Protein AF-0000000078898626 (afdb_homodimer)

Foldseek 3Di:
DVVVCVVDVVSVVCVVVVLVVVLVVLLVVVLQVVQVPPPCGNCCLQVVLVVQLVVLCCCQLPVVPPVVVVDDDSLVSLLLSLLLSLLVLLLQLLLQLLQVLQCQCVVVVVVLPVPPDDSLSRSVSSSSNSVSSSVSSLVVSLVSCQVRHPVHRAPLLVCLCLLRVLSSLLSSLSSLQNNLVCLVPVCSNVVSNVVSVVLSVLECSNHQLVPDDPVSSVVNCPDLSHQSSNQNCCCRRVVHHGPPVSSVVSSVVSNVSNVNSVVNNVVSSVCNNVRD/DVVVCVVDVVSVVVVVVVLVVVLVVLLVVVLQVVQVPPPCGNCCLQVVLVVQLVVLCCCQLPVVPPVVVVDDDSLVSLLLSLLLSLLVLLLQLLLQLLQVLQCQCVVVVVVLPVVPDDSLSRSVSSSSNSVSSSVSSLVVSLVSCQVSHPVHRAPLLVCLCLLRVLSSLLSSLSSLQNNLVCLVPVCSNVVSNVVSVVLSVLECSNHQLVPDDPVSSVVNCPDLRHQSSNQNCCSRRVVHHGPPVSSVVSSVVSNVSNVVSNVNNVVSSVCNNVRD

Organism: Rhodospirillum centenum (strain ATCC 51521 / SW) (NCBI:txid414684)

Solvent-accessible surface area (backbone atoms only — not comparable to full-atom values): 27622 Å² total; per-residue (Å²): 113,67,65,61,48,64,67,38,60,66,56,40,48,46,50,50,47,53,50,47,53,50,46,52,52,51,28,53,48,52,55,48,60,74,25,60,75,28,80,66,28,74,54,45,67,55,47,50,46,49,50,52,46,48,42,35,36,44,42,38,33,64,38,48,34,36,72,72,57,77,81,62,55,74,57,53,24,44,41,46,22,51,48,36,44,52,21,51,47,57,47,44,43,49,32,49,28,42,52,47,16,26,46,49,47,63,78,40,45,74,48,63,73,35,86,81,52,68,69,78,48,49,37,46,31,53,42,48,44,40,46,51,52,41,50,48,40,46,53,51,46,52,52,44,29,33,70,59,26,80,67,28,78,47,80,35,44,73,49,44,64,68,38,46,47,38,54,54,39,30,37,47,6,52,11,27,34,39,21,44,48,18,64,80,38,43,47,46,42,61,50,25,47,49,50,38,55,44,49,54,67,50,25,54,29,88,42,59,63,86,76,41,42,76,90,27,32,60,60,29,55,66,36,91,50,25,59,40,42,53,27,41,45,26,14,51,64,66,53,32,79,52,60,63,67,61,51,48,54,49,34,52,50,16,49,51,42,23,51,49,11,46,51,48,26,64,66,48,55,76,52,45,60,80,71,92,113,69,64,63,45,65,70,37,62,66,55,40,49,46,52,50,47,52,49,45,54,50,46,52,52,51,28,54,49,52,56,47,60,74,26,61,76,28,81,66,29,74,53,45,66,56,47,51,46,49,49,51,46,48,42,35,38,44,41,38,32,62,39,46,33,44,65,72,53,75,78,59,55,73,57,51,24,45,42,45,20,51,46,36,44,52,21,49,46,56,48,44,41,50,33,49,29,41,51,48,16,25,46,48,46,64,77,40,45,74,49,63,72,35,87,80,54,68,68,76,48,49,37,46,31,53,45,49,44,40,46,51,55,41,50,49,41,46,52,51,47,52,51,45,28,31,71,58,26,81,68,29,78,46,78,34,43,74,50,45,63,69,36,47,47,38,55,54,41,28,37,46,6,52,12,28,36,38,21,43,48,19,65,77,38,43,47,47,42,61,50,24,47,50,49,37,56,44,49,53,68,50,26,52,28,88,42,59,64,86,76,41,42,76,91,26,32,61,61,28,54,67,36,90,52,26,59,40,42,53,26,39,45,26,14,51,64,65,52,30,79,51,60,63,66,62,50,50,54,48,35,51,52,16,50,50,40,22,50,49,11,47,51,49,25,63,66,47,54,77,52,44,57,80,72,93

Sequence (552 aa):
MVIALLRNPQTLSRLLSSHSSLFLSLLRRRIAERYRETWLGLAWAWIAPLLLLGAYVLVFGVLFSPRIASGAHPDRLADFALMLYAGVLLHGLLADSLTQAPACIVSNSNFVKKVVFPLGLLPLVQVGSATVHLALGLIILVLAAGLLGTGGFQMAMLLLPLTVAPLVLLCCGVSWALAALAVYIRDIGQLSSFLSTLLMFLSPVFFPLAAAPEGMRSVVALGPLAVPIEATRAVLLQGQAPDWGGLAIYSVAALLIALGGLTLFQRSRRGFADVLMVIALLRNPQTLSRLLSSHSSLFLSLLRRRIAERYRETWLGLAWAWIAPLLLLGAYVLVFGVLFSPRIASGAHPDRLADFALMLYAGVLLHGLLADSLTQAPACIVSNSNFVKKVVFPLGLLPLVQVGSATVHLALGLIILVLAAGLLGTGGFQMAMLLLPLTVAPLVLLCCGVSWALAALAVYIRDIGQLSSFLSTLLMFLSPVFFPLAAAPEGMRSVVALGPLAVPIEATRAVLLQGQAPDWGGLAIYSVAALLIALGGLTLFQRSRRGFADVL

Radius of gyration: 25.21 Å; Cα contacts (8 Å, |Δi|>4): 763; chains: 2; bounding box: 78×71×51 Å

pLDDT: mean 87.42, std 15.24, range [33.06, 98.81]

InterPro domains:
  IPR000412 ABC-2 transporter [PIRSF006648] (20-267)
  IPR000412 ABC-2 transporter [PR00164] (42-63)
  IPR000412 ABC-2 transporter [PR00164] (157-181)
  IPR000412 ABC-2 transporter [PR00164] (194-213)
  IPR000412 ABC-2 transporter [PR00164] (214-233)
  IPR013525 ABC-2 type transporter, transmembrane domain [PF01061] (22-236)
  IPR047817 ABC-2 type transporter, transmembrane domain, bacterial-type [PS51012] (40-268)

Structure (mmCIF, N/CA/C/O backbone):
data_AF-0000000078898626-model_v1
#
loop_
_entity.id
_entity.type
_entity.pdbx_description
1 polymer 'Transport permease protein'
#
loop_
_atom_site.group_PDB
_atom_site.id
_atom_site.type_symbol
_atom_site.label_atom_id
_atom_site.label_alt_id
_atom_site.label_comp_id
_atom_site.label_asym_id
_atom_site.label_entity_id
_atom_site.label_seq_id
_atom_site.pdbx_PDB_ins_code
_atom_site.Cartn_x
_atom_site.Cartn_y
_atom_site.Cartn_z
_atom_site.occupancy
_atom_site.B_iso_or_equiv
_atom_site.auth_seq_id
_atom_site.auth_comp_id
_atom_site.auth_asym_id
_atom_site.auth_atom_id
_atom_site.pdbx_PDB_model_num
ATOM 1 N N . MET A 1 1 ? -40.844 4.941 -19.469 1 33.06 1 MET A N 1
ATOM 2 C CA . MET A 1 1 ? -40.719 3.971 -18.391 1 33.06 1 MET A CA 1
ATOM 3 C C . MET A 1 1 ? -40.219 4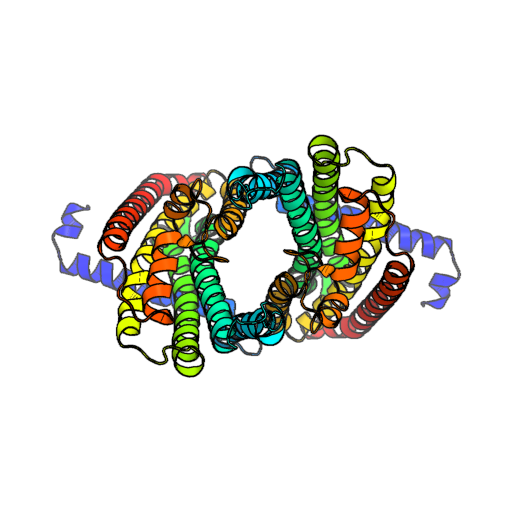.648 -17.109 1 33.06 1 MET A C 1
ATOM 5 O O . MET A 1 1 ? -40.5 4.172 -16 1 33.06 1 MET A O 1
ATOM 9 N N . VAL A 1 2 ? -39.438 5.68 -17.281 1 34.75 2 VAL A N 1
ATOM 10 C CA . VAL A 1 2 ? -38.938 6.539 -16.203 1 34.75 2 VAL A CA 1
ATOM 11 C C . VAL A 1 2 ? -40.094 7.32 -15.586 1 34.75 2 VAL A C 1
ATOM 13 O O . VAL A 1 2 ? -40.156 7.492 -14.367 1 34.75 2 VAL A O 1
ATOM 16 N N . ILE A 1 3 ? -40.812 7.801 -16.406 1 35.31 3 ILE A N 1
ATOM 17 C CA . ILE A 1 3 ? -41.938 8.648 -15.969 1 35.31 3 ILE A CA 1
ATOM 18 C C . ILE A 1 3 ? -42.906 7.82 -15.141 1 35.31 3 ILE A C 1
ATOM 20 O O . ILE A 1 3 ? -43.531 8.336 -14.219 1 35.31 3 ILE A O 1
ATOM 24 N N . ALA A 1 4 ? -43.188 6.66 -15.625 1 40.81 4 ALA A N 1
ATOM 25 C CA . ALA A 1 4 ? -44.156 5.836 -14.891 1 40.81 4 ALA A CA 1
ATOM 26 C C . ALA A 1 4 ? -43.594 5.445 -13.523 1 40.81 4 ALA A C 1
ATOM 28 O O . ALA A 1 4 ? -44.344 5.297 -12.562 1 40.81 4 ALA A O 1
ATOM 29 N N . LEU A 1 5 ? -42.219 5.188 -13.391 1 44.75 5 LEU A N 1
ATOM 30 C CA . LEU A 1 5 ? -41.531 4.957 -12.117 1 44.75 5 LEU A CA 1
ATOM 31 C C . LEU A 1 5 ? -41.688 6.164 -11.195 1 44.75 5 LEU A C 1
ATOM 33 O O . LEU A 1 5 ? -41.75 6.012 -9.977 1 44.75 5 LEU A O 1
ATOM 37 N N . LEU A 1 6 ? -41.75 7.293 -11.789 1 42.72 6 LEU A N 1
ATOM 38 C CA . LEU A 1 6 ? -42 8.461 -10.953 1 42.72 6 LEU A CA 1
ATOM 39 C C . LEU A 1 6 ? -43.469 8.531 -10.539 1 42.72 6 LEU A C 1
ATOM 41 O O . LEU A 1 6 ? -43.844 9.383 -9.734 1 42.72 6 LEU A O 1
ATOM 45 N N . ARG A 1 7 ? -44.312 7.965 -11.266 1 47.28 7 ARG A N 1
ATOM 46 C CA . ARG A 1 7 ? -45.719 8.258 -11.039 1 47.28 7 ARG A CA 1
ATOM 47 C C . ARG A 1 7 ? -46.25 7.504 -9.82 1 47.28 7 ARG A C 1
ATOM 49 O O . ARG A 1 7 ? -47.281 7.871 -9.258 1 47.28 7 ARG A O 1
ATOM 56 N N . ASN A 1 8 ? -45.719 6.324 -9.539 1 49.03 8 ASN A N 1
ATOM 57 C CA . ASN A 1 8 ? -46.219 5.684 -8.32 1 49.03 8 ASN A CA 1
ATOM 58 C C . ASN A 1 8 ? -45.188 5.695 -7.215 1 49.03 8 ASN A C 1
ATOM 60 O O . ASN A 1 8 ? -44.188 4.973 -7.289 1 49.03 8 ASN A O 1
ATOM 64 N N . PRO A 1 9 ? -45.219 6.68 -6.352 1 56 9 PRO A N 1
ATOM 65 C CA . PRO A 1 9 ? -44.281 6.832 -5.223 1 56 9 PRO A CA 1
ATOM 66 C C . PRO A 1 9 ? -44.031 5.516 -4.496 1 56 9 PRO A C 1
ATOM 68 O O . PRO A 1 9 ? -42.938 5.309 -3.967 1 56 9 PRO A O 1
ATOM 71 N N . GLN A 1 10 ? -45.062 4.707 -4.438 1 58.12 10 GLN A N 1
ATOM 72 C CA . GLN A 1 10 ? -44.875 3.43 -3.758 1 58.12 10 GLN A CA 1
ATOM 73 C C . GLN A 1 10 ? -43.875 2.549 -4.5 1 58.12 10 GLN A C 1
ATOM 75 O O . GLN A 1 10 ? -43.062 1.844 -3.877 1 58.12 10 GLN A O 1
ATOM 80 N N . THR A 1 11 ? -44 2.662 -5.793 1 55.19 11 THR A N 1
ATOM 81 C CA . THR A 1 11 ? -43.062 1.897 -6.609 1 55.19 11 THR A CA 1
ATOM 82 C C . THR A 1 11 ? -41.656 2.441 -6.465 1 55.19 11 THR A C 1
ATOM 84 O O . THR A 1 11 ? -40.688 1.674 -6.395 1 55.19 11 THR A O 1
ATOM 87 N N . LEU A 1 12 ? -41.594 3.762 -6.398 1 55.38 12 LEU A N 1
ATOM 88 C CA . LEU A 1 12 ? -40.281 4.387 -6.207 1 55.38 12 LEU A CA 1
ATOM 89 C C . LEU A 1 12 ? -39.688 4.016 -4.852 1 55.38 12 LEU A C 1
ATOM 91 O O . LEU A 1 12 ? -38.5 3.736 -4.742 1 55.38 12 LEU A O 1
ATOM 95 N N . SER A 1 13 ? -40.562 4.082 -3.873 1 59.41 13 SER A N 1
ATOM 96 C CA . SER A 1 13 ? -40.125 3.738 -2.531 1 59.41 13 SER A CA 1
ATOM 97 C C . SER A 1 13 ? -39.719 2.273 -2.449 1 59.41 13 SER A C 1
ATOM 99 O O . SER A 1 13 ? -38.719 1.94 -1.802 1 59.41 13 SER A O 1
ATOM 101 N N . ARG A 1 14 ? -40.469 1.406 -3.076 1 58.31 14 ARG A N 1
ATOM 102 C CA . ARG A 1 14 ? -40.125 -0.016 -3.086 1 58.31 14 ARG A CA 1
ATOM 103 C C . ARG A 1 14 ? -38.844 -0.273 -3.84 1 58.31 14 ARG A C 1
ATOM 105 O O . ARG A 1 14 ? -38.031 -1.101 -3.422 1 58.31 14 ARG A O 1
ATOM 112 N N . LEU A 1 15 ? -38.75 0.485 -4.887 1 56.88 15 LEU A N 1
ATOM 113 C CA . LEU A 1 15 ? -37.531 0.363 -5.676 1 56.88 15 LEU A CA 1
ATOM 114 C C . LEU A 1 15 ? -36.312 0.845 -4.883 1 56.88 15 LEU A C 1
ATOM 116 O O . LEU A 1 15 ? -35.281 0.204 -4.898 1 56.88 15 LEU A O 1
ATOM 120 N N . LEU A 1 16 ? -36.594 1.845 -4.145 1 63.28 16 LEU A N 1
ATOM 121 C CA . LEU A 1 16 ? -35.5 2.383 -3.326 1 63.28 16 LEU A CA 1
ATOM 122 C C . LEU A 1 16 ? -35.188 1.452 -2.16 1 63.28 16 LEU A C 1
ATOM 124 O O . LEU A 1 16 ? -34.031 1.253 -1.818 1 63.28 16 LEU A O 1
ATOM 128 N N . SER A 1 17 ? -36.375 0.917 -1.589 1 69.94 17 SER A N 1
ATOM 129 C CA . SER A 1 17 ? -36.188 0.011 -0.457 1 69.94 17 SER A CA 1
ATOM 130 C C . SER A 1 17 ? -35.562 -1.306 -0.892 1 69.94 17 SER A C 1
ATOM 132 O O . SER A 1 17 ? -34.719 -1.858 -0.184 1 69.94 17 SER A O 1
ATOM 134 N N . SER A 1 18 ? -36.031 -1.793 -2.027 1 75.12 18 SER A N 1
ATOM 135 C CA . SER A 1 18 ? -35.469 -3.037 -2.533 1 75.12 18 SER A CA 1
ATOM 136 C C . SER A 1 18 ? -33.969 -2.875 -2.854 1 75.12 18 SER A C 1
ATOM 138 O O . SER A 1 18 ? -33.156 -3.742 -2.523 1 75.12 18 SER A O 1
ATOM 140 N N . HIS A 1 19 ? -33.656 -1.721 -3.34 1 82.5 19 HIS A N 1
ATOM 141 C CA . HIS A 1 19 ? -32.25 -1.46 -3.658 1 82.5 19 HIS A CA 1
ATOM 142 C C . HIS A 1 19 ? -31.438 -1.271 -2.393 1 82.5 19 HIS A C 1
ATOM 144 O O . HIS A 1 19 ? -30.297 -1.723 -2.32 1 82.5 19 HIS A O 1
ATOM 150 N N . SER A 1 20 ? -32.125 -0.797 -1.364 1 88.56 20 SER A N 1
ATOM 151 C CA . SER A 1 20 ? -31.406 -0.59 -0.104 1 88.56 20 SER A CA 1
ATOM 152 C C . SER A 1 20 ? -31.156 -1.912 0.615 1 88.56 20 SER A C 1
ATOM 154 O O . SER A 1 20 ? -30.094 -2.115 1.202 1 88.56 20 SER A O 1
ATOM 156 N N . SER A 1 21 ? -32.156 -2.781 0.572 1 90.94 21 SER A N 1
ATOM 157 C CA . SER A 1 21 ? -31.984 -4.094 1.184 1 90.94 21 SER A CA 1
ATOM 158 C C . SER A 1 21 ? -30.906 -4.902 0.47 1 90.94 21 SER A C 1
ATOM 160 O O . SER A 1 21 ? -30.109 -5.578 1.114 1 90.94 21 SER A O 1
ATOM 162 N N . LEU A 1 22 ? -30.906 -4.781 -0.817 1 91.94 22 LEU A N 1
ATOM 163 C CA . LEU A 1 22 ? -29.891 -5.477 -1.597 1 91.94 22 LEU A CA 1
ATOM 164 C C . LEU A 1 22 ? -28.5 -4.91 -1.306 1 91.94 22 LEU A C 1
ATOM 166 O O . LEU A 1 22 ? -27.547 -5.664 -1.135 1 91.94 22 LEU A O 1
ATOM 170 N N . PHE A 1 23 ? -28.406 -3.588 -1.24 1 94.94 23 PHE A N 1
ATOM 171 C CA . PHE A 1 23 ? -27.156 -2.93 -0.907 1 94.94 23 PHE A CA 1
ATOM 172 C C . PHE A 1 23 ? -26.625 -3.424 0.433 1 94.94 23 PHE A C 1
ATOM 174 O O . PHE A 1 23 ? -25.469 -3.822 0.536 1 94.94 23 PHE A O 1
ATOM 181 N N . LEU A 1 24 ? -27.438 -3.439 1.445 1 95.44 24 LEU A N 1
ATOM 182 C CA . LEU A 1 24 ? -27.016 -3.82 2.789 1 95.44 24 LEU A CA 1
ATOM 183 C C . LEU A 1 24 ? -26.609 -5.289 2.834 1 95.44 24 LEU A C 1
ATOM 185 O O . LEU A 1 24 ? -25.641 -5.648 3.508 1 95.44 24 LEU A O 1
ATOM 189 N N . SER A 1 25 ? -27.312 -6.098 2.086 1 95.31 25 SER A N 1
ATOM 190 C CA . SER A 1 25 ? -26.984 -7.516 2.023 1 95.31 25 SER A CA 1
ATOM 191 C C . SER A 1 25 ? -25.625 -7.738 1.359 1 95.31 25 SER A C 1
ATOM 193 O O . SER A 1 25 ? -24.797 -8.492 1.864 1 95.31 25 SER A O 1
ATOM 195 N N . LEU A 1 26 ? -25.422 -7.012 0.281 1 94.94 26 LEU A N 1
ATOM 196 C CA . LEU A 1 26 ? -24.156 -7.133 -0.434 1 94.94 26 LEU A CA 1
ATOM 197 C C . LEU A 1 26 ? -23.016 -6.562 0.392 1 94.94 26 LEU A C 1
ATOM 199 O O . LEU A 1 26 ? -21.906 -7.098 0.375 1 94.94 26 LEU A O 1
ATOM 203 N N . LEU A 1 27 ? -23.297 -5.496 1.067 1 96.25 27 LEU A N 1
ATOM 204 C CA . LEU A 1 27 ? -22.281 -4.867 1.92 1 96.25 27 LEU A CA 1
ATOM 205 C C . LEU A 1 27 ? -21.875 -5.809 3.047 1 96.25 27 LEU A C 1
ATOM 207 O O . LEU A 1 27 ? -20.672 -6 3.289 1 96.25 27 LEU A O 1
ATOM 211 N N . ARG A 1 28 ? -22.812 -6.41 3.711 1 95.44 28 ARG A N 1
ATOM 212 C CA . ARG A 1 28 ? -22.531 -7.352 4.789 1 95.44 28 ARG A CA 1
ATOM 213 C C . ARG A 1 28 ? -21.719 -8.547 4.281 1 95.44 28 ARG A C 1
ATOM 215 O O . ARG A 1 28 ? -20.781 -8.992 4.945 1 95.44 28 ARG A O 1
ATOM 222 N N . ARG A 1 29 ? -22.078 -8.969 3.139 1 94.12 29 ARG A N 1
ATOM 223 C CA . ARG A 1 29 ? -21.375 -10.094 2.533 1 94.12 29 ARG A CA 1
ATOM 224 C C . ARG A 1 29 ? -19.938 -9.727 2.207 1 94.12 29 ARG A C 1
ATOM 226 O O . ARG A 1 29 ? -19.016 -10.516 2.447 1 94.12 29 ARG A O 1
ATOM 233 N N . ARG A 1 30 ? -19.75 -8.57 1.678 1 94.12 30 ARG A N 1
ATOM 234 C CA . ARG A 1 30 ? -18.406 -8.133 1.311 1 94.12 30 ARG A CA 1
ATOM 235 C C . ARG A 1 30 ? -17.516 -8.016 2.541 1 94.12 30 ARG A C 1
ATOM 237 O O . ARG A 1 30 ? -16.375 -8.453 2.525 1 94.12 30 ARG A O 1
ATOM 244 N N . ILE A 1 31 ? -18.047 -7.473 3.578 1 93.88 31 ILE A N 1
ATOM 245 C CA . ILE A 1 31 ? -17.297 -7.305 4.816 1 93.88 31 ILE A CA 1
ATOM 246 C C . ILE A 1 31 ? -16.953 -8.672 5.406 1 93.88 31 ILE A C 1
ATOM 248 O O . ILE A 1 31 ? -15.836 -8.906 5.844 1 93.88 31 ILE A O 1
ATOM 252 N N . ALA A 1 32 ? -17.891 -9.57 5.344 1 92.56 32 ALA A N 1
ATOM 253 C CA . ALA A 1 32 ? -17.688 -10.922 5.871 1 92.56 32 ALA A CA 1
ATOM 254 C C . ALA A 1 32 ? -16.656 -11.688 5.047 1 92.56 32 ALA A C 1
ATOM 256 O O . ALA A 1 32 ? -15.852 -12.43 5.594 1 92.56 32 ALA A O 1
ATOM 257 N N . GLU A 1 33 ? -16.656 -11.484 3.805 1 90.94 33 GLU A N 1
ATOM 258 C CA . GLU A 1 33 ? -15.773 -12.195 2.891 1 90.94 33 GLU A CA 1
ATOM 259 C C . GLU A 1 33 ? -14.32 -11.773 3.09 1 90.94 33 GLU A C 1
ATOM 261 O O . GLU A 1 33 ? -13.406 -12.578 2.918 1 90.94 33 GLU A O 1
ATOM 266 N N . ARG A 1 34 ? -14.133 -10.602 3.523 1 86.69 34 ARG A N 1
ATOM 267 C CA . ARG A 1 34 ? -12.797 -10.055 3.701 1 86.69 34 ARG A CA 1
ATOM 268 C C . ARG A 1 34 ? -12.031 -10.82 4.777 1 86.69 34 ARG A C 1
ATOM 270 O O . ARG A 1 34 ? -10.82 -11.023 4.664 1 86.69 34 ARG A O 1
ATOM 277 N N . TYR A 1 35 ? -12.75 -11.336 5.805 1 88.06 35 TYR A N 1
ATOM 278 C CA . TYR A 1 35 ? -12.07 -11.969 6.934 1 88.06 35 TYR A CA 1
ATOM 279 C C . TYR A 1 35 ? -12.539 -13.406 7.109 1 88.06 35 TYR A C 1
ATOM 281 O O . TYR A 1 35 ? -12.32 -14.008 8.164 1 88.06 35 TYR A O 1
ATOM 289 N N . ARG A 1 36 ? -13.172 -13.914 6.129 1 87.81 36 ARG A N 1
ATOM 290 C CA . ARG A 1 36 ? -13.828 -15.211 6.215 1 87.81 36 ARG A CA 1
ATOM 291 C C . ARG A 1 36 ? -12.82 -16.312 6.527 1 87.81 36 ARG A C 1
ATOM 293 O O . ARG A 1 36 ? -13.109 -17.219 7.305 1 87.81 36 ARG A O 1
ATOM 300 N N . GLU A 1 37 ? -11.641 -16.219 6.047 1 87.25 37 GLU A N 1
ATOM 301 C CA . GLU A 1 37 ? -10.703 -17.328 6.184 1 87.25 37 GLU A CA 1
ATOM 302 C C . GLU A 1 37 ? -9.742 -17.109 7.34 1 87.25 37 GLU A C 1
ATOM 304 O O . GLU A 1 37 ? -8.891 -17.953 7.621 1 87.25 37 GLU A O 1
ATOM 309 N N . THR A 1 38 ? -9.891 -16.031 8.07 1 89.88 38 THR A N 1
ATOM 310 C CA . THR A 1 38 ? -8.977 -15.727 9.164 1 89.88 38 THR A CA 1
ATOM 311 C C . THR A 1 38 ? -9.508 -16.297 10.484 1 89.88 38 THR A C 1
ATOM 313 O O . THR A 1 38 ? -10.711 -16.484 10.641 1 89.88 38 THR A O 1
ATOM 316 N N . TRP A 1 39 ? -8.625 -16.625 11.344 1 91 39 TRP A N 1
ATOM 317 C CA . TRP A 1 39 ? -9.008 -17.188 12.633 1 91 39 TRP A CA 1
ATOM 318 C C . TRP A 1 39 ? -9.75 -16.172 13.484 1 91 39 TRP A C 1
ATOM 320 O O . TRP A 1 39 ? -10.766 -16.484 14.094 1 91 39 TRP A O 1
ATOM 330 N N . LEU A 1 40 ? -9.328 -14.961 13.453 1 91.94 40 LEU A N 1
ATOM 331 C CA . LEU A 1 40 ? -9.914 -13.922 14.289 1 91.94 40 LEU A CA 1
ATOM 332 C C . LEU A 1 40 ? -11.141 -13.305 13.609 1 91.94 40 LEU A C 1
ATOM 334 O O . LEU A 1 40 ? -11.867 -12.523 14.219 1 91.94 40 LEU A O 1
ATOM 338 N N . GLY A 1 41 ? -11.375 -13.617 12.375 1 91.75 41 GLY A N 1
ATOM 339 C CA . GLY A 1 41 ? -12.562 -13.211 11.648 1 91.75 41 GLY A CA 1
ATOM 340 C C . GLY A 1 41 ? -12.789 -11.711 11.656 1 91.75 41 GLY A C 1
ATOM 341 O O . GLY A 1 41 ? -11.875 -10.945 11.344 1 91.75 41 GLY A O 1
ATOM 342 N N . LEU A 1 42 ? -13.93 -11.289 12.07 1 91.06 42 LEU A N 1
ATOM 343 C CA . LEU A 1 42 ? -14.367 -9.898 12.016 1 91.06 42 LEU A CA 1
ATOM 344 C C . LEU A 1 42 ? -13.602 -9.047 13.031 1 91.06 42 LEU A C 1
ATOM 346 O O . LEU A 1 42 ? -13.594 -7.82 12.938 1 91.06 42 LEU A O 1
ATOM 350 N N . ALA A 1 43 ? -12.922 -9.656 13.953 1 93.81 43 ALA A N 1
ATOM 351 C CA . ALA A 1 43 ? -12.141 -8.93 14.945 1 93.81 43 ALA A CA 1
ATOM 352 C C . ALA A 1 43 ? -11.008 -8.148 14.281 1 93.81 43 ALA A C 1
ATOM 354 O O . ALA A 1 43 ? -10.547 -7.129 14.812 1 93.81 43 ALA A O 1
ATOM 355 N N . TRP A 1 44 ? -10.648 -8.641 13.141 1 92.38 44 TRP A N 1
ATOM 356 C CA . TRP A 1 44 ? -9.562 -7.973 12.422 1 92.38 44 TRP A CA 1
ATOM 357 C C . TRP A 1 44 ? -9.977 -6.57 11.992 1 92.38 44 TRP A C 1
ATOM 359 O O . TRP A 1 44 ? -9.133 -5.688 11.844 1 92.38 44 TRP A O 1
ATOM 369 N N . ALA A 1 45 ? -11.258 -6.348 11.82 1 92.44 45 ALA A N 1
ATOM 370 C CA . ALA A 1 45 ? -11.75 -5.027 11.438 1 92.44 45 ALA A CA 1
ATOM 371 C C . ALA A 1 45 ? -11.375 -3.979 12.484 1 92.44 45 ALA A C 1
ATOM 373 O O . ALA A 1 45 ? -11.164 -2.809 12.156 1 92.44 45 ALA A O 1
ATOM 374 N N . TRP A 1 46 ? -11.25 -4.469 13.672 1 94.25 46 TRP A N 1
ATOM 375 C CA . TRP A 1 46 ? -10.859 -3.592 14.766 1 94.25 46 TRP A CA 1
ATOM 376 C C . TRP A 1 46 ? -9.352 -3.648 15 1 94.25 46 TRP A C 1
ATOM 378 O O . TRP A 1 46 ? -8.719 -2.619 15.242 1 94.25 46 TRP A O 1
ATOM 388 N N . ILE A 1 47 ? -8.828 -4.754 14.867 1 94.69 47 ILE A N 1
ATOM 389 C CA . ILE A 1 47 ? -7.426 -4.984 15.211 1 94.69 47 ILE A CA 1
ATOM 390 C C . ILE A 1 47 ? -6.527 -4.258 14.211 1 94.69 47 ILE A C 1
ATOM 392 O O . ILE A 1 47 ? -5.527 -3.646 14.602 1 94.69 47 ILE A O 1
ATOM 396 N N . ALA A 1 48 ? -6.891 -4.254 12.961 1 92.69 48 ALA A N 1
ATOM 397 C CA . ALA A 1 48 ? -6.043 -3.689 11.914 1 92.69 48 ALA A CA 1
ATOM 398 C C . ALA A 1 48 ? -5.828 -2.195 12.133 1 92.69 48 ALA A C 1
ATOM 400 O O . ALA A 1 48 ? -4.688 -1.729 12.211 1 92.69 48 ALA A O 1
ATOM 401 N N . PRO A 1 49 ? -6.871 -1.433 12.273 1 93.31 49 PRO A N 1
ATOM 402 C CA . PRO A 1 49 ? -6.645 -0.008 12.531 1 93.31 49 PRO A CA 1
ATOM 403 C C . PRO A 1 49 ? -5.957 0.25 13.867 1 93.31 49 PRO A C 1
ATOM 405 O O . PRO A 1 49 ? -5.203 1.218 14.008 1 93.31 49 PRO A O 1
ATOM 408 N N . LEU A 1 50 ? -6.18 -0.591 14.844 1 94.31 50 LEU A N 1
ATOM 409 C CA . LEU A 1 50 ? -5.488 -0.455 16.125 1 94.31 50 LEU A CA 1
ATOM 410 C C . LEU A 1 50 ? -3.992 -0.691 15.953 1 94.31 50 LEU A C 1
ATOM 412 O O . LEU A 1 50 ? -3.178 0.027 16.547 1 94.31 50 LEU A O 1
ATOM 416 N N . LEU A 1 51 ? -3.695 -1.687 15.156 1 92.81 51 LEU A N 1
ATOM 417 C CA . LEU A 1 51 ? -2.291 -1.973 14.883 1 92.81 51 LEU A CA 1
ATOM 418 C C . LEU A 1 51 ? -1.634 -0.817 14.141 1 92.81 51 LEU A C 1
ATOM 420 O O . LEU A 1 51 ? -0.492 -0.454 14.43 1 92.81 51 LEU A O 1
ATOM 424 N N . LEU A 1 52 ? -2.352 -0.306 13.203 1 91 52 LEU A N 1
ATOM 425 C CA . LEU A 1 52 ? -1.824 0.823 12.438 1 91 52 LEU A CA 1
ATOM 426 C C . LEU A 1 52 ? -1.578 2.021 13.352 1 91 52 LEU A C 1
ATOM 428 O O . LEU A 1 52 ? -0.503 2.627 13.312 1 91 52 LEU A O 1
ATOM 432 N N . LEU A 1 53 ? -2.578 2.361 14.125 1 91.69 53 LEU A N 1
ATOM 433 C CA . LEU A 1 53 ? -2.402 3.453 15.078 1 91.69 53 LEU A CA 1
ATOM 434 C C . LEU A 1 53 ? -1.241 3.168 16.031 1 91.69 53 LEU A C 1
ATOM 436 O O . LEU A 1 53 ? -0.417 4.047 16.281 1 91.69 53 LEU A O 1
ATOM 440 N N . GLY A 1 54 ? -1.203 1.932 16.547 1 89.12 54 GLY A N 1
ATOM 441 C CA . GLY A 1 54 ? -0.105 1.535 17.406 1 89.12 54 GLY A CA 1
ATOM 442 C C . GLY A 1 54 ? 1.256 1.686 16.766 1 89.12 54 GLY A C 1
ATOM 443 O O . GLY A 1 54 ? 2.213 2.125 17.406 1 89.12 54 GLY A O 1
ATOM 444 N N . ALA A 1 55 ? 1.319 1.34 15.531 1 87.06 55 ALA A N 1
ATOM 445 C CA . ALA A 1 55 ? 2.564 1.486 14.781 1 87.06 55 ALA A CA 1
ATOM 446 C C . ALA A 1 55 ? 2.998 2.947 14.719 1 87.06 55 ALA A C 1
ATOM 448 O O . ALA A 1 55 ? 4.18 3.26 14.898 1 87.06 55 ALA A O 1
ATOM 449 N N . TYR A 1 56 ? 2.082 3.82 14.477 1 85.12 56 TYR A N 1
ATOM 450 C CA . TYR A 1 56 ? 2.406 5.238 14.359 1 85.12 56 TYR A CA 1
ATOM 451 C C . TYR A 1 56 ? 2.787 5.82 15.719 1 85.12 56 TYR A C 1
ATOM 453 O O . TYR A 1 56 ? 3.727 6.613 15.82 1 85.12 56 TYR A O 1
ATOM 461 N N . VAL A 1 57 ? 2.041 5.434 16.703 1 81.75 57 VAL A N 1
ATOM 462 C CA . VAL A 1 57 ? 2.377 5.879 18.047 1 81.75 57 VAL A CA 1
ATOM 463 C C . VAL A 1 57 ? 3.77 5.375 18.422 1 81.75 57 VAL A C 1
ATOM 465 O O . VAL A 1 57 ? 4.562 6.113 19.016 1 81.75 57 VAL A O 1
ATOM 468 N N . LEU A 1 58 ? 4.039 4.188 18.016 1 78.75 58 LEU A N 1
ATOM 469 C CA . LEU A 1 58 ? 5.34 3.6 18.328 1 78.75 58 LEU A CA 1
ATOM 470 C C . LEU A 1 58 ? 6.449 4.312 17.562 1 78.75 58 LEU A C 1
ATOM 472 O O . LEU A 1 58 ? 7.457 4.711 18.141 1 78.75 58 LEU A O 1
ATOM 476 N N . VAL A 1 59 ? 6.246 4.508 16.312 1 78.12 59 VAL A N 1
ATOM 477 C CA . VAL A 1 59 ? 7.285 5.07 15.445 1 78.12 59 VAL A CA 1
ATOM 478 C C . VAL A 1 59 ? 7.465 6.555 15.758 1 78.12 59 VAL A C 1
ATOM 480 O O . VAL A 1 59 ? 8.594 7.02 15.969 1 78.12 59 VAL A O 1
ATOM 483 N N . PHE A 1 60 ? 6.395 7.285 15.883 1 73.06 60 PHE A N 1
ATOM 484 C CA . PHE A 1 60 ? 6.488 8.734 15.977 1 73.06 60 PHE A CA 1
ATOM 485 C C . PHE A 1 60 ? 6.398 9.195 17.438 1 73.06 60 PHE A C 1
ATOM 487 O O . PHE A 1 60 ? 6.836 10.297 17.766 1 73.06 60 PHE A O 1
ATOM 494 N N . GLY A 1 61 ? 5.789 8.477 18.266 1 66.12 61 GLY A N 1
ATOM 495 C CA . GLY A 1 61 ? 5.734 8.812 19.672 1 66.12 61 GLY A CA 1
ATOM 496 C C . GLY A 1 61 ? 6.973 8.383 20.438 1 66.12 61 GLY A C 1
ATOM 497 O O . GLY A 1 61 ? 7.559 9.172 21.188 1 66.12 61 GLY A O 1
ATOM 498 N N . VAL A 1 62 ? 7.316 7.133 20.188 1 62.94 62 VAL A N 1
ATOM 499 C CA . VAL A 1 62 ? 8.375 6.562 21 1 62.94 62 VAL A CA 1
ATOM 500 C C . VAL A 1 62 ? 9.719 6.691 20.281 1 62.94 62 VAL A C 1
ATOM 502 O O . VAL A 1 62 ? 10.711 7.105 20.875 1 62.94 62 VAL A O 1
ATOM 505 N N . LEU A 1 63 ? 9.617 6.383 19.031 1 64.94 63 LEU A N 1
ATOM 506 C CA . LEU A 1 63 ? 10.883 6.254 18.328 1 64.94 63 LEU A CA 1
ATOM 507 C C . LEU A 1 63 ? 11.398 7.613 17.875 1 64.94 63 LEU A C 1
ATOM 509 O O . LEU A 1 63 ? 12.609 7.855 17.859 1 64.94 63 LEU A O 1
ATOM 513 N N . PHE A 1 64 ? 10.492 8.375 17.375 1 60.59 64 PHE A N 1
ATOM 514 C CA . PHE A 1 64 ? 10.906 9.688 16.875 1 60.59 64 PHE A CA 1
ATOM 515 C C . PHE A 1 64 ? 10.617 10.766 17.922 1 60.59 64 PHE A C 1
ATOM 517 O O . PHE A 1 64 ? 10.523 11.945 17.578 1 60.59 64 PHE A O 1
ATOM 524 N N . SER A 1 65 ? 10.359 10.242 19.078 1 53.06 65 SER A N 1
ATOM 525 C CA . SER A 1 65 ? 10.117 11.211 20.141 1 53.06 65 SER A CA 1
ATOM 526 C C . SER A 1 65 ? 11.141 12.344 20.109 1 53.06 65 SER A C 1
ATOM 528 O O . SER A 1 65 ? 12.336 12.094 19.953 1 53.06 65 SER A O 1
ATOM 530 N N . PRO A 1 66 ? 10.695 13.43 19.562 1 43.72 66 PRO A N 1
ATOM 531 C CA . PRO A 1 66 ? 11.594 14.578 19.656 1 43.72 66 PRO A CA 1
ATOM 532 C C . PRO A 1 66 ? 12.352 14.641 20.969 1 43.72 66 PRO A C 1
ATOM 534 O O . PRO A 1 66 ? 12.875 15.695 21.344 1 43.72 66 PRO A O 1
ATOM 537 N N . ARG A 1 67 ? 12.656 13.883 21.75 1 41.53 67 ARG A N 1
ATOM 538 C CA . ARG A 1 67 ? 13.664 14.5 22.609 1 41.53 67 ARG A CA 1
ATOM 539 C C . ARG A 1 67 ? 14.625 15.359 21.797 1 41.53 67 ARG A C 1
ATOM 541 O O . ARG A 1 67 ? 15.375 16.172 22.359 1 41.53 67 ARG A O 1
ATOM 548 N N . ILE A 1 68 ? 14.938 14.891 20.656 1 36.66 68 ILE A N 1
ATOM 549 C CA . ILE A 1 68 ? 15.922 15.688 19.938 1 36.66 68 ILE A CA 1
ATOM 550 C C . ILE A 1 68 ? 15.289 17.016 19.5 1 36.66 68 ILE A C 1
ATOM 552 O O . ILE A 1 68 ? 16 17.984 19.219 1 36.66 68 ILE A O 1
ATOM 556 N N . ALA A 1 69 ? 13.922 17.219 18.844 1 37.53 69 ALA A N 1
ATOM 557 C CA . ALA A 1 69 ? 13.727 18.672 18.875 1 37.53 69 ALA A CA 1
ATOM 558 C C . ALA A 1 69 ? 13.688 19.188 20.312 1 37.53 69 ALA A C 1
ATOM 560 O O . ALA A 1 69 ? 12.891 18.719 21.125 1 37.53 69 ALA A O 1
ATOM 561 N N . SER A 1 70 ? 14.789 19.375 20.938 1 35.94 70 SER A N 1
ATOM 562 C CA . SER A 1 70 ? 15.031 19.875 22.297 1 35.94 70 SER A CA 1
ATOM 563 C C . SER A 1 70 ? 13.719 20.172 23.016 1 35.94 70 SER A C 1
ATOM 565 O O . SER A 1 70 ? 13.625 20.016 24.234 1 35.94 70 SER A O 1
ATOM 567 N N . GLY A 1 71 ? 12.781 21.062 22.656 1 35.62 71 GLY A N 1
ATOM 568 C CA . GLY A 1 71 ? 11.695 21.766 23.328 1 35.62 71 GLY A CA 1
ATOM 569 C C . GLY A 1 71 ? 10.336 21.156 23.047 1 35.62 71 GLY A C 1
ATOM 570 O O . GLY A 1 71 ? 9.305 21.766 23.344 1 35.62 71 GLY A O 1
ATOM 571 N N . ALA A 1 72 ? 10.18 20.109 22.094 1 43.97 72 ALA A N 1
ATOM 572 C CA . ALA A 1 72 ? 8.758 19.875 21.859 1 43.97 72 ALA A CA 1
ATOM 573 C C . ALA A 1 72 ? 8.172 18.906 22.891 1 43.97 72 ALA A C 1
ATOM 575 O O . ALA A 1 72 ? 8.797 17.906 23.234 1 43.97 72 ALA A O 1
ATOM 576 N N . HIS A 1 73 ? 7.297 19.094 23.672 1 48.94 73 HIS A N 1
ATOM 577 C CA . HIS A 1 73 ? 6.52 18.469 24.734 1 48.94 73 HIS A CA 1
ATOM 578 C C . HIS A 1 73 ? 5.871 17.172 24.25 1 48.94 73 HIS A C 1
ATOM 580 O O . HIS A 1 73 ? 5.457 17.078 23.094 1 48.94 73 HIS A O 1
ATOM 586 N N . PRO A 1 74 ? 6.203 15.906 24.984 1 50.97 74 PRO A N 1
ATOM 587 C CA . PRO A 1 74 ? 5.562 14.609 24.75 1 50.97 74 PRO A CA 1
ATOM 588 C C . PRO A 1 74 ? 4.176 14.742 24.125 1 50.97 74 PRO A C 1
ATOM 590 O O . PRO A 1 74 ? 3.781 13.906 23.297 1 50.97 74 PRO A O 1
ATOM 593 N N . ASP A 1 75 ? 3.436 15.68 24.578 1 54.34 75 ASP A N 1
ATOM 594 C CA . ASP A 1 75 ? 2.076 15.93 24.109 1 54.34 75 ASP A CA 1
ATOM 595 C C . ASP A 1 75 ? 2.051 16.188 22.594 1 54.34 75 ASP A C 1
ATOM 597 O O . ASP A 1 75 ? 1.088 15.828 21.922 1 54.34 75 ASP A O 1
ATOM 601 N N . ARG A 1 76 ? 3.318 16.469 22.062 1 62.84 76 ARG A N 1
ATOM 602 C CA . ARG A 1 76 ? 3.363 16.875 20.656 1 62.84 76 ARG A CA 1
ATOM 603 C C . ARG A 1 76 ? 3.512 15.648 19.75 1 62.84 76 ARG A C 1
ATOM 605 O O . ARG A 1 76 ? 2.957 15.617 18.656 1 62.84 76 ARG A O 1
ATOM 612 N N . LEU A 1 77 ? 4.016 14.555 20.469 1 66.06 77 LEU A N 1
ATOM 613 C CA . LEU A 1 77 ? 4.238 13.375 19.641 1 66.06 77 LEU A CA 1
ATOM 614 C C . LEU A 1 77 ? 2.943 12.602 19.438 1 66.06 77 LEU A C 1
ATOM 616 O O . LEU A 1 77 ? 2.684 12.086 18.344 1 66.06 77 LEU A O 1
ATOM 620 N N . ALA A 1 78 ? 2.227 12.523 20.516 1 75.25 78 ALA A N 1
ATOM 621 C CA . ALA A 1 78 ? 0.916 11.891 20.391 1 75.25 78 ALA A CA 1
ATOM 622 C C . ALA A 1 78 ? 0.053 12.617 19.375 1 75.25 78 ALA A C 1
ATOM 624 O O . ALA A 1 78 ? -0.634 11.984 18.562 1 75.25 78 ALA A O 1
ATOM 625 N N . ASP A 1 79 ? 0.253 13.844 19.406 1 82.62 79 ASP A N 1
ATOM 626 C CA . ASP A 1 79 ? -0.539 14.641 18.484 1 82.62 79 ASP A CA 1
ATOM 627 C C . ASP A 1 79 ? -0.099 14.398 17.031 1 82.62 79 ASP A C 1
ATOM 629 O O . ASP A 1 79 ? -0.931 14.352 16.125 1 82.62 79 ASP A O 1
ATOM 633 N N . PHE A 1 80 ? 1.17 14.133 16.922 1 83.25 80 PHE A N 1
ATOM 634 C CA . PHE A 1 80 ? 1.667 13.883 15.578 1 83.25 80 PHE A CA 1
ATOM 635 C C . PHE A 1 80 ? 1.218 12.508 15.078 1 83.25 80 PHE A C 1
ATOM 637 O O . PHE A 1 80 ? 0.843 12.359 13.914 1 83.25 80 PHE A O 1
ATOM 644 N N . ALA A 1 81 ? 1.329 11.547 15.953 1 86.56 81 ALA A N 1
ATOM 645 C CA . ALA A 1 81 ? 0.862 10.211 15.594 1 86.56 81 ALA A CA 1
ATOM 646 C C . ALA A 1 81 ? -0.613 10.234 15.203 1 86.56 81 ALA A C 1
ATOM 648 O O . ALA A 1 81 ? -1.014 9.586 14.234 1 86.56 81 ALA A O 1
ATOM 649 N N . LEU A 1 82 ? -1.326 10.992 15.945 1 91.5 82 LEU A N 1
ATOM 650 C CA . LEU A 1 82 ? -2.758 11.094 15.688 1 91.5 82 LEU A CA 1
ATOM 651 C C . LEU A 1 82 ? -3.018 11.844 14.383 1 91.5 82 LEU A C 1
ATOM 653 O O . LEU A 1 82 ? -3.924 11.484 13.625 1 91.5 82 LEU A O 1
ATOM 657 N N . MET A 1 83 ? -2.195 12.852 14.164 1 90.56 83 MET A N 1
ATOM 658 C CA . MET A 1 83 ? -2.295 13.594 12.914 1 90.56 83 MET A CA 1
ATOM 659 C C . MET A 1 83 ? -2.01 12.695 11.719 1 90.56 83 MET A C 1
ATOM 661 O O . MET A 1 83 ? -2.746 12.719 10.734 1 90.56 83 MET A O 1
ATOM 665 N N . LEU A 1 84 ? -0.981 11.93 11.844 1 89.75 84 LEU A N 1
ATOM 666 C CA . LEU A 1 84 ? -0.604 11.016 10.773 1 89.75 84 LEU A CA 1
ATOM 667 C C . LEU A 1 84 ? -1.676 9.953 10.562 1 89.75 84 LEU A C 1
ATOM 669 O O . LEU A 1 84 ? -2.031 9.641 9.422 1 89.75 84 LEU A O 1
ATOM 673 N N . TYR A 1 85 ? -2.125 9.422 11.633 1 94.12 85 TYR A N 1
ATOM 674 C CA . TYR A 1 85 ? -3.158 8.391 11.555 1 94.12 85 TYR A CA 1
ATOM 675 C C . TYR A 1 85 ? -4.402 8.922 10.852 1 94.12 85 TYR A C 1
ATOM 677 O O . TYR A 1 85 ? -4.973 8.242 9.992 1 94.12 85 TYR A O 1
ATOM 685 N N . ALA A 1 86 ? -4.805 10.125 11.148 1 95.75 86 ALA A N 1
ATOM 686 C CA . ALA A 1 86 ? -5.965 10.727 10.508 1 95.75 86 ALA A CA 1
ATOM 687 C C . ALA A 1 86 ? -5.766 10.844 9 1 95.75 86 ALA A C 1
ATOM 689 O O . ALA A 1 86 ? -6.648 10.477 8.219 1 95.75 86 ALA A O 1
ATOM 690 N N . GLY A 1 87 ? -4.617 11.336 8.656 1 95.25 87 GLY A N 1
ATOM 691 C CA . GLY A 1 87 ? -4.316 11.492 7.242 1 95.25 87 GLY A CA 1
ATOM 692 C C . GLY A 1 87 ? -4.316 10.18 6.48 1 95.25 87 GLY A C 1
ATOM 693 O O . GLY A 1 87 ? -4.902 10.078 5.402 1 95.25 87 GLY A O 1
ATOM 694 N N . VAL A 1 88 ? -3.668 9.172 7.039 1 94.38 88 VAL A N 1
ATOM 695 C CA . VAL A 1 88 ? -3.551 7.879 6.379 1 94.38 88 VAL A CA 1
ATOM 696 C C . VAL A 1 88 ? -4.922 7.211 6.293 1 94.38 88 VAL A C 1
ATOM 698 O O . VAL A 1 88 ? -5.242 6.559 5.297 1 94.38 88 VAL A O 1
ATOM 701 N N . LEU A 1 89 ? -5.699 7.371 7.297 1 96.69 89 LEU A N 1
ATOM 702 C CA . LEU A 1 89 ? -7.043 6.809 7.309 1 96.69 89 LEU A CA 1
ATOM 703 C C . LEU A 1 89 ? -7.875 7.363 6.156 1 96.69 89 LEU A C 1
ATOM 705 O O . LEU A 1 89 ? -8.531 6.605 5.438 1 96.69 89 LEU A O 1
ATOM 709 N N . LEU A 1 90 ? -7.836 8.664 6.016 1 98.38 90 LEU A N 1
ATOM 710 C CA . LEU A 1 90 ? -8.633 9.297 4.973 1 98.38 90 LEU A CA 1
ATOM 711 C C . LEU A 1 90 ? -8.07 8.984 3.59 1 98.38 90 LEU A C 1
ATOM 713 O O . LEU A 1 90 ? -8.828 8.742 2.646 1 98.38 90 LEU A O 1
ATOM 717 N N . HIS A 1 91 ? -6.801 8.977 3.502 1 97.44 91 HIS A N 1
ATOM 718 C CA . HIS A 1 91 ? -6.199 8.531 2.254 1 97.44 91 HIS A CA 1
ATOM 719 C C . HIS A 1 91 ? -6.59 7.086 1.942 1 97.44 91 HIS A C 1
ATOM 721 O O . HIS A 1 91 ? -6.785 6.73 0.779 1 97.44 91 HIS A O 1
ATOM 727 N N . GLY A 1 92 ? -6.664 6.285 2.963 1 96.88 92 GLY A N 1
ATOM 728 C CA . GLY A 1 92 ? -7.016 4.883 2.793 1 96.88 92 GLY A CA 1
ATOM 729 C C . GLY A 1 92 ? -8.359 4.684 2.117 1 96.88 92 GLY A C 1
ATOM 730 O O . GLY A 1 92 ? -8.516 3.781 1.292 1 96.88 92 GLY A O 1
ATOM 731 N N . LEU A 1 93 ? -9.289 5.477 2.479 1 98.12 93 LEU A N 1
ATOM 732 C CA . LEU A 1 93 ? -10.594 5.395 1.836 1 98.12 93 LEU A CA 1
ATOM 733 C C . LEU A 1 93 ? -10.484 5.664 0.339 1 98.12 93 LEU A C 1
ATOM 735 O O . LEU A 1 93 ? -11.008 4.898 -0.474 1 98.12 93 LEU A O 1
ATOM 739 N N . LEU A 1 94 ? -9.836 6.738 0.017 1 98.5 94 LEU A N 1
ATOM 740 C CA . LEU A 1 94 ? -9.68 7.094 -1.39 1 98.5 94 LEU A CA 1
ATOM 741 C C . LEU A 1 94 ? -8.852 6.047 -2.123 1 98.5 94 LEU A C 1
ATOM 743 O O . LEU A 1 94 ? -9.18 5.66 -3.246 1 98.5 94 LEU A O 1
ATOM 747 N N . ALA A 1 95 ? -7.812 5.609 -1.463 1 97.31 95 ALA A N 1
ATOM 748 C CA . ALA A 1 95 ? -6.938 4.598 -2.053 1 97.31 95 ALA A CA 1
ATOM 749 C C . ALA A 1 95 ? -7.707 3.311 -2.346 1 97.31 95 ALA A C 1
ATOM 751 O O . ALA A 1 95 ? -7.551 2.717 -3.414 1 97.31 95 ALA A O 1
ATOM 752 N N . ASP A 1 96 ? -8.492 2.893 -1.432 1 96.69 96 ASP A N 1
ATOM 753 C CA . ASP A 1 96 ? -9.312 1.701 -1.631 1 96.69 96 ASP A CA 1
ATOM 754 C C . ASP A 1 96 ? -10.258 1.88 -2.812 1 96.69 96 ASP A C 1
ATOM 756 O O . ASP A 1 96 ? -10.383 0.99 -3.656 1 96.69 96 ASP A O 1
ATOM 760 N N . SER A 1 97 ? -10.867 3.018 -2.881 1 97.88 97 SER A N 1
ATOM 761 C CA . SER A 1 97 ? -11.789 3.307 -3.973 1 97.88 97 SER A CA 1
ATOM 762 C C . SER A 1 97 ? -11.062 3.326 -5.316 1 97.88 97 SER A C 1
ATOM 764 O O . SER A 1 97 ? -11.555 2.762 -6.297 1 97.88 97 SER A O 1
ATOM 766 N N . LEU A 1 98 ? -9.906 3.904 -5.336 1 97.81 98 LEU A N 1
ATOM 767 C CA . LEU A 1 98 ? -9.125 4.004 -6.566 1 97.81 98 LEU A CA 1
ATOM 768 C C . LEU A 1 98 ? -8.664 2.627 -7.031 1 97.81 98 LEU A C 1
ATOM 770 O O . LEU A 1 98 ? -8.75 2.311 -8.219 1 97.81 98 LEU A O 1
ATOM 774 N N . THR A 1 99 ? -8.297 1.802 -6.102 1 96.5 99 THR A N 1
ATOM 775 C CA . THR A 1 99 ? -7.582 0.59 -6.492 1 96.5 99 THR A CA 1
ATOM 776 C C . THR A 1 99 ? -8.555 -0.576 -6.66 1 96.5 99 THR A C 1
ATOM 778 O O . THR A 1 99 ? -8.289 -1.505 -7.426 1 96.5 99 THR A O 1
ATOM 781 N N . GLN A 1 100 ? -9.711 -0.542 -6.047 1 96.81 100 GLN A N 1
ATOM 782 C CA . GLN A 1 100 ? -10.633 -1.669 -6.109 1 96.81 100 GLN A CA 1
ATOM 783 C C . GLN A 1 100 ? -11.727 -1.427 -7.145 1 96.81 100 GLN A C 1
ATOM 785 O O . GLN A 1 100 ? -12.273 -2.375 -7.719 1 96.81 100 GLN A O 1
ATOM 790 N N . ALA A 1 101 ? -12.008 -0.23 -7.402 1 97.81 101 ALA A N 1
ATOM 791 C CA . ALA A 1 101 ? -13.141 0.112 -8.258 1 97.81 101 ALA A CA 1
ATOM 792 C C . ALA A 1 101 ? -12.961 -0.454 -9.664 1 97.81 101 ALA A C 1
ATOM 794 O O . ALA A 1 101 ? -13.898 -1.005 -10.242 1 97.81 101 ALA A O 1
ATOM 795 N N . PRO A 1 102 ? -11.781 -0.363 -10.242 1 97.12 102 PRO A N 1
ATOM 796 C CA . PRO A 1 102 ? -11.609 -0.846 -11.609 1 97.12 102 PRO A CA 1
ATOM 797 C C . PRO A 1 102 ? -11.969 -2.322 -11.766 1 97.12 102 PRO A C 1
ATOM 799 O O . PRO A 1 102 ? -12.414 -2.744 -12.836 1 97.12 102 PRO A O 1
ATOM 802 N N . ALA A 1 103 ? -11.852 -3.094 -10.734 1 94.75 103 ALA A N 1
ATOM 803 C CA . ALA A 1 103 ? -12.078 -4.535 -10.828 1 94.75 103 ALA A CA 1
ATOM 804 C C . ALA A 1 103 ? -13.531 -4.883 -10.516 1 94.75 103 ALA A C 1
ATOM 806 O O . ALA A 1 103 ? -13.969 -6.012 -10.758 1 94.75 103 ALA A O 1
ATOM 807 N N . CYS A 1 104 ? -14.297 -3.979 -10.047 1 94 104 CYS A N 1
ATOM 808 C CA . CYS A 1 104 ? -15.617 -4.23 -9.492 1 94 104 CYS A CA 1
ATOM 809 C C . CYS A 1 104 ? -16.516 -4.902 -10.523 1 94 104 CYS A C 1
ATOM 811 O O . CYS A 1 104 ? -17.188 -5.895 -10.219 1 94 104 CYS A O 1
ATOM 813 N N . ILE A 1 105 ? -16.547 -4.426 -11.742 1 94.25 105 ILE A N 1
ATOM 814 C CA . ILE A 1 105 ? -17.453 -4.945 -12.766 1 94.25 105 ILE A CA 1
ATOM 815 C C . ILE A 1 105 ? -16.781 -6.121 -13.484 1 94.25 105 ILE A C 1
ATOM 817 O O . ILE A 1 105 ? -17.422 -7.156 -13.703 1 94.25 105 ILE A O 1
ATOM 821 N N . VAL A 1 106 ? -15.523 -5.984 -13.766 1 92.5 106 VAL A N 1
ATOM 822 C CA . VAL A 1 106 ? -14.781 -6.98 -14.531 1 92.5 106 VAL A CA 1
ATOM 823 C C . VAL A 1 106 ? -14.766 -8.305 -13.773 1 92.5 106 VAL A C 1
ATOM 825 O O . VAL A 1 106 ? -14.945 -9.367 -14.367 1 92.5 106 VAL A O 1
ATOM 828 N N . SER A 1 107 ? -14.578 -8.219 -12.477 1 91.62 107 SER A N 1
ATOM 829 C CA . SER A 1 107 ? -14.508 -9.43 -11.672 1 91.62 107 SER A CA 1
ATOM 830 C C . SER A 1 107 ? -15.891 -10.023 -11.43 1 91.62 107 SER A C 1
ATOM 832 O O . SER A 1 107 ? -16.016 -11.148 -10.945 1 91.62 107 SER A O 1
ATOM 834 N N . ASN A 1 108 ? -16.938 -9.297 -11.719 1 92.38 108 ASN A N 1
ATOM 835 C CA . ASN A 1 108 ? -18.328 -9.742 -11.57 1 92.38 108 ASN A CA 1
ATOM 836 C C . ASN A 1 108 ? -19.062 -9.727 -12.906 1 92.38 108 ASN A C 1
ATOM 838 O O . ASN A 1 108 ? -20.188 -9.227 -12.984 1 92.38 108 ASN A O 1
ATOM 842 N N . SER A 1 109 ? -18.422 -10.242 -13.836 1 91.31 109 SER A N 1
ATOM 843 C CA . SER A 1 109 ? -18.984 -10.211 -15.188 1 91.31 109 SER A CA 1
ATOM 844 C C . SER A 1 109 ? -20.25 -11.055 -15.273 1 91.31 109 SER A C 1
ATOM 846 O O . SER A 1 109 ? -21.094 -10.812 -16.125 1 91.31 109 SER A O 1
ATOM 848 N N . ASN A 1 110 ? -20.391 -12.039 -14.391 1 90.06 110 ASN A N 1
ATOM 849 C CA . ASN A 1 110 ? -21.594 -12.859 -14.367 1 90.06 110 ASN A CA 1
ATOM 850 C C . ASN A 1 110 ? -22.844 -12.031 -14.094 1 90.06 110 ASN A C 1
ATOM 852 O O . ASN A 1 110 ? -23.938 -12.375 -14.547 1 90.06 110 ASN A O 1
ATOM 856 N N . PHE A 1 111 ? -22.703 -10.961 -13.359 1 88.44 111 PHE A N 1
ATOM 857 C CA . PHE A 1 111 ? -23.828 -10.102 -13.023 1 88.44 111 PHE A CA 1
ATOM 858 C C . PHE A 1 111 ? -24.203 -9.203 -14.203 1 88.44 111 PHE A C 1
ATOM 860 O O . PHE A 1 111 ? -25.312 -8.68 -14.266 1 88.44 111 PHE A O 1
ATOM 867 N N . VAL A 1 112 ? -23.25 -8.969 -15.117 1 86.31 112 VAL A N 1
ATOM 868 C CA . VAL A 1 112 ? -23.484 -8.117 -16.281 1 86.31 112 VAL A CA 1
ATOM 869 C C . VAL A 1 112 ? -24.484 -8.789 -17.219 1 86.31 112 VAL A C 1
ATOM 871 O O . VAL A 1 112 ? -25.297 -8.109 -17.844 1 86.31 112 VAL A O 1
ATOM 874 N N . LYS A 1 113 ? -24.328 -10.094 -17.203 1 82 113 LYS A N 1
ATOM 875 C CA . LYS A 1 113 ? -25.188 -10.859 -18.109 1 82 113 LYS A CA 1
ATOM 876 C C . LYS A 1 113 ? -26.547 -11.109 -17.484 1 82 113 LYS A C 1
ATOM 878 O O . LYS A 1 113 ? -27.484 -11.508 -18.188 1 82 113 LYS A O 1
ATOM 883 N N . LYS A 1 114 ? -26.609 -10.828 -16.203 1 75.44 114 LYS A N 1
ATOM 884 C CA . LYS A 1 114 ? -27.891 -10.992 -15.523 1 75.44 114 LYS A CA 1
ATOM 885 C C . LYS A 1 114 ? -28.719 -9.719 -15.609 1 75.44 114 LYS A C 1
ATOM 887 O O . LYS A 1 114 ? -28.344 -8.688 -15.062 1 75.44 114 LYS A O 1
ATOM 892 N N . VAL A 1 115 ? -29.812 -9.727 -16.25 1 66.5 115 VAL A N 1
ATOM 893 C CA . VAL A 1 115 ? -30.641 -8.602 -16.672 1 66.5 115 VAL A CA 1
ATOM 894 C C . VAL A 1 115 ? -31.156 -7.852 -15.453 1 66.5 115 VAL A C 1
ATOM 896 O O . VAL A 1 115 ? -31.25 -6.621 -15.469 1 66.5 115 VAL A O 1
ATOM 899 N N . VAL A 1 116 ? -31.234 -8.469 -14.352 1 75.69 116 VAL A N 1
ATOM 900 C CA . VAL A 1 116 ? -32.031 -7.836 -13.297 1 75.69 116 VAL A CA 1
ATOM 901 C C . VAL A 1 116 ? -31.078 -7.273 -12.227 1 75.69 116 VAL A C 1
ATOM 903 O O . VAL A 1 116 ? -31.516 -6.531 -11.344 1 75.69 116 VAL A O 1
ATOM 906 N N . PHE A 1 117 ? -29.906 -7.363 -12.352 1 84.69 117 PHE A N 1
ATOM 907 C CA . PHE A 1 117 ? -29.031 -6.918 -11.273 1 84.69 117 PHE A CA 1
ATOM 908 C C . PHE A 1 117 ? -28.578 -5.48 -11.492 1 84.69 117 PHE A C 1
ATOM 910 O O . PHE A 1 117 ? -28.094 -5.141 -12.57 1 84.69 117 PHE A O 1
ATOM 917 N N . PRO A 1 118 ? -28.812 -4.656 -10.477 1 89.06 118 PRO A N 1
ATOM 918 C CA . PRO A 1 118 ? -28.344 -3.273 -10.594 1 89.06 118 PRO A CA 1
ATOM 919 C C . PRO A 1 118 ? -26.828 -3.146 -10.453 1 89.06 118 PRO A C 1
ATOM 921 O O . PRO A 1 118 ? -26.312 -3.014 -9.336 1 89.06 118 PRO A O 1
ATOM 924 N N . LEU A 1 119 ? -26.156 -3.025 -11.516 1 91 119 LEU A N 1
ATOM 925 C CA . LEU A 1 119 ? -24.703 -3.07 -11.562 1 91 119 LEU A CA 1
ATOM 926 C C . LEU A 1 119 ? -24.094 -1.879 -10.82 1 91 119 LEU A C 1
ATOM 928 O O . LEU A 1 119 ? -23 -1.975 -10.273 1 91 119 LEU A O 1
ATOM 932 N N . GLY A 1 120 ? -24.844 -0.786 -10.797 1 92.94 120 GLY A N 1
ATOM 933 C CA . GLY A 1 120 ? -24.359 0.421 -10.141 1 92.94 120 GLY A CA 1
ATOM 934 C C . GLY A 1 120 ? -24.172 0.255 -8.648 1 92.94 120 GLY A C 1
ATOM 935 O O . GLY A 1 120 ? -23.5 1.071 -8.008 1 92.94 120 GLY A O 1
ATOM 936 N N . LEU A 1 121 ? -24.672 -0.816 -8.078 1 94.06 121 LEU A N 1
ATOM 937 C CA . LEU A 1 121 ? -24.594 -1.07 -6.645 1 94.06 121 LEU A CA 1
ATOM 938 C C . LEU A 1 121 ? -23.219 -1.625 -6.277 1 94.06 121 LEU A C 1
ATOM 940 O O . LEU A 1 121 ? -22.766 -1.473 -5.137 1 94.06 121 LEU A O 1
ATOM 944 N N . LEU A 1 122 ? -22.578 -2.207 -7.27 1 94.62 122 LEU A N 1
ATOM 945 C CA . LEU A 1 122 ? -21.344 -2.9 -6.965 1 94.62 122 LEU A CA 1
ATOM 946 C C . LEU A 1 122 ? -20.266 -1.914 -6.52 1 94.62 122 LEU A C 1
ATOM 948 O O . LEU A 1 122 ? -19.656 -2.082 -5.457 1 94.62 122 LEU A O 1
ATOM 952 N N . PRO A 1 123 ? -20.062 -0.815 -7.273 1 96.94 123 PRO A N 1
ATOM 953 C CA . PRO A 1 123 ? -19.094 0.17 -6.789 1 96.94 123 PRO A CA 1
ATOM 954 C C . PRO A 1 123 ? -19.5 0.79 -5.453 1 96.94 123 PRO A C 1
ATOM 956 O O . PRO A 1 123 ? -18.625 1.081 -4.617 1 96.94 123 PRO A O 1
ATOM 959 N N . LEU A 1 124 ? -20.75 0.901 -5.242 1 97 124 LEU A N 1
ATOM 960 C CA . LEU A 1 124 ? -21.234 1.477 -3.99 1 97 124 LEU A CA 1
ATOM 961 C C . LEU A 1 124 ? -20.953 0.542 -2.818 1 97 124 LEU A C 1
ATOM 963 O O . LEU A 1 124 ? -20.656 0.997 -1.713 1 97 124 LEU A O 1
ATOM 967 N N . VAL A 1 125 ? -21.125 -0.699 -3.084 1 96.81 125 VAL A N 1
ATOM 968 C CA . VAL A 1 125 ? -20.844 -1.688 -2.047 1 96.81 125 VAL A CA 1
ATOM 969 C C . VAL A 1 125 ? -19.375 -1.638 -1.666 1 96.81 125 VAL A C 1
ATOM 971 O O . VAL A 1 125 ? -19.016 -1.722 -0.486 1 96.81 125 VAL A O 1
A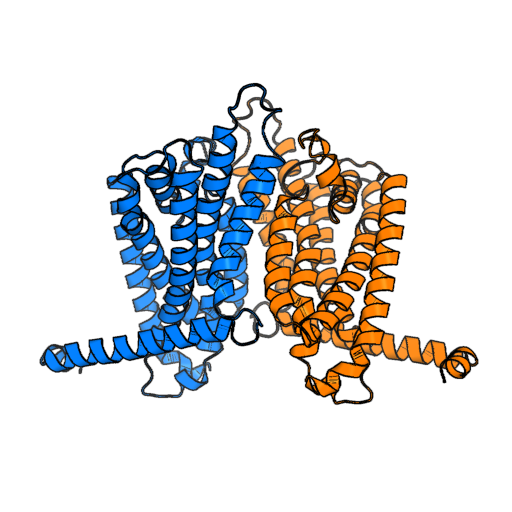TOM 974 N N . GLN A 1 126 ? -18.547 -1.502 -2.676 1 97.12 126 GLN A N 1
ATOM 975 C CA . GLN A 1 126 ? -17.125 -1.386 -2.434 1 97.12 126 GLN A CA 1
ATOM 976 C C . GLN A 1 126 ? -16.797 -0.155 -1.59 1 97.12 126 GLN A C 1
ATOM 978 O O . GLN A 1 126 ? -16.031 -0.237 -0.625 1 97.12 126 GLN A O 1
ATOM 983 N N . VAL A 1 127 ? -17.375 0.97 -1.919 1 98.31 127 VAL A N 1
ATOM 984 C CA . VAL A 1 127 ? -17.156 2.197 -1.161 1 98.31 127 VAL A CA 1
ATOM 985 C C . VAL A 1 127 ? -17.75 2.047 0.243 1 98.31 127 VAL A C 1
ATOM 987 O O . VAL A 1 127 ? -17.156 2.514 1.22 1 98.31 127 VAL A O 1
ATOM 990 N N . GLY A 1 128 ? -18.875 1.386 0.321 1 97.94 128 GLY A N 1
ATOM 991 C CA . GLY A 1 128 ? -19.484 1.113 1.617 1 97.94 128 GLY A CA 1
ATOM 992 C C . GLY A 1 128 ? -18.578 0.323 2.541 1 97.94 128 GLY A C 1
ATOM 993 O O . GLY A 1 128 ? -18.422 0.667 3.715 1 97.94 128 GLY A O 1
ATOM 994 N N . SER A 1 129 ? -18 -0.678 1.978 1 96.94 129 SER A N 1
ATOM 995 C CA . SER A 1 129 ? -17.078 -1.49 2.758 1 96.94 129 SER A CA 1
ATOM 996 C C . SER A 1 129 ? -15.891 -0.666 3.24 1 96.94 129 SER A C 1
ATOM 998 O O . SER A 1 129 ? -15.5 -0.755 4.406 1 96.94 129 SER A O 1
ATOM 1000 N N . ALA A 1 130 ? -15.359 0.146 2.387 1 97.31 130 ALA A N 1
ATOM 1001 C CA . ALA A 1 130 ? -14.242 1.018 2.742 1 97.31 130 ALA A CA 1
ATOM 1002 C C . ALA A 1 130 ? -14.664 2.047 3.789 1 97.31 130 ALA A C 1
ATOM 1004 O O . ALA A 1 130 ? -13.867 2.418 4.656 1 97.31 130 ALA A O 1
ATOM 1005 N N . THR A 1 131 ? -15.898 2.479 3.658 1 98.19 131 THR A N 1
ATOM 1006 C CA . THR A 1 131 ? -16.422 3.457 4.605 1 98.19 131 THR A CA 1
ATOM 1007 C C . THR A 1 131 ? -16.562 2.84 5.992 1 98.19 131 THR A C 1
ATOM 1009 O O . THR A 1 131 ? -16.312 3.502 7.004 1 98.19 131 THR A O 1
ATOM 1012 N N . VAL A 1 132 ? -16.953 1.598 6.035 1 97.12 132 VAL A N 1
ATOM 1013 C CA . VAL A 1 132 ? -17.047 0.909 7.32 1 97.12 132 VAL A CA 1
ATOM 1014 C C . VAL A 1 132 ? -15.664 0.81 7.957 1 97.12 132 VAL A C 1
ATOM 1016 O O . VAL A 1 132 ? -15.508 1.07 9.148 1 97.12 132 VAL A O 1
ATOM 1019 N N . HIS A 1 133 ? -14.695 0.489 7.152 1 95.81 133 HIS A N 1
ATOM 1020 C CA . HIS A 1 133 ? -13.32 0.437 7.641 1 95.81 133 HIS A CA 1
ATOM 1021 C C . HIS A 1 133 ? -12.867 1.8 8.156 1 95.81 133 HIS A C 1
ATOM 1023 O O . HIS A 1 133 ? -12.266 1.896 9.227 1 95.81 133 HIS A O 1
ATOM 1029 N N . LEU A 1 134 ? -13.211 2.797 7.441 1 97.5 134 LEU A N 1
ATOM 1030 C CA . LEU A 1 134 ? -12.891 4.156 7.859 1 97.5 134 LEU A CA 1
ATOM 1031 C C . LEU A 1 134 ? -13.57 4.492 9.18 1 97.5 134 LEU A C 1
ATOM 1033 O O . LEU A 1 134 ? -12.945 5.062 10.078 1 97.5 134 LEU A O 1
ATOM 1037 N N . ALA A 1 135 ? -14.82 4.148 9.281 1 97.88 135 ALA A N 1
ATOM 1038 C CA . ALA A 1 135 ? -15.594 4.461 10.477 1 97.88 135 ALA A CA 1
ATOM 1039 C C . ALA A 1 135 ? -14.977 3.816 11.719 1 97.88 135 ALA A C 1
ATOM 1041 O O . ALA A 1 135 ? -14.875 4.453 12.766 1 97.88 135 ALA A O 1
ATOM 1042 N N . LEU A 1 136 ? -14.57 2.615 11.562 1 97.19 136 LEU A N 1
ATOM 1043 C CA . LEU A 1 136 ? -13.938 1.916 12.68 1 97.19 136 LEU A CA 1
ATOM 1044 C C . LEU A 1 136 ? -12.617 2.574 13.047 1 97.19 136 LEU A C 1
ATOM 1046 O O . LEU A 1 136 ? -12.328 2.766 14.234 1 97.19 136 LEU A O 1
ATOM 1050 N N . GLY A 1 137 ? -11.828 2.951 12.055 1 97.31 137 GLY A N 1
ATOM 1051 C CA . GLY A 1 137 ? -10.602 3.686 12.312 1 97.31 137 GLY A CA 1
ATOM 1052 C C . GLY A 1 137 ? -10.836 5.031 12.969 1 97.31 137 GLY A C 1
ATOM 1053 O O . GLY A 1 137 ? -10.055 5.449 13.828 1 97.31 137 GLY A O 1
ATOM 1054 N N . LEU A 1 138 ? -11.953 5.68 12.562 1 97.44 138 LEU A N 1
ATOM 1055 C CA . LEU A 1 138 ? -12.281 6.984 13.125 1 97.44 138 LEU A CA 1
ATOM 1056 C C . LEU A 1 138 ? -12.703 6.863 14.578 1 97.44 138 LEU A C 1
ATOM 1058 O O . LEU A 1 138 ? -12.391 7.73 15.398 1 97.44 138 LEU A O 1
ATOM 1062 N N . ILE A 1 139 ? -13.43 5.84 14.875 1 97.56 139 ILE A N 1
ATOM 1063 C CA . ILE A 1 139 ? -13.812 5.602 16.266 1 97.56 139 ILE A CA 1
ATOM 1064 C C . ILE A 1 139 ? -12.562 5.445 17.125 1 97.56 139 ILE A C 1
ATOM 1066 O O . ILE A 1 139 ? -12.461 6.051 18.203 1 97.56 139 ILE A O 1
ATOM 1070 N N . ILE A 1 140 ? -11.625 4.691 16.625 1 97.06 140 ILE A N 1
ATOM 1071 C CA . ILE A 1 140 ? -10.367 4.488 17.344 1 97.06 140 ILE A CA 1
ATOM 1072 C C . ILE A 1 140 ? -9.625 5.812 17.469 1 97.06 140 ILE A C 1
ATOM 1074 O O . ILE A 1 140 ? -9.055 6.117 18.516 1 97.06 140 ILE A O 1
ATOM 1078 N N . LEU A 1 141 ? -9.672 6.574 16.406 1 95.94 141 LEU A N 1
ATOM 1079 C CA . LEU A 1 141 ? -9 7.871 16.406 1 95.94 141 LEU A CA 1
ATOM 1080 C C . LEU A 1 141 ? -9.617 8.797 17.453 1 95.94 141 LEU A C 1
ATOM 1082 O O . LEU A 1 141 ? -8.906 9.477 18.188 1 95.94 141 LEU A O 1
ATOM 1086 N N . VAL A 1 142 ? -10.961 8.867 17.562 1 96.69 142 VAL A N 1
ATOM 1087 C CA . VAL A 1 142 ? -11.672 9.711 18.516 1 96.69 142 VAL A CA 1
ATOM 1088 C C . VAL A 1 142 ? -11.305 9.289 19.953 1 96.69 142 VAL A C 1
ATOM 1090 O O . VAL A 1 142 ? -11 10.141 20.781 1 96.69 142 VAL A O 1
ATOM 1093 N N . LEU A 1 143 ? -11.266 8.016 20.172 1 96.19 143 LEU A N 1
ATOM 1094 C CA . LEU A 1 143 ? -10.922 7.508 21.484 1 96.19 143 LEU A CA 1
ATOM 1095 C C . LEU A 1 143 ? -9.469 7.828 21.828 1 96.19 143 LEU A C 1
ATOM 1097 O O . LEU A 1 143 ? -9.18 8.273 22.938 1 96.19 143 LEU A O 1
ATOM 1101 N N . ALA A 1 144 ? -8.625 7.645 20.891 1 94 144 ALA A N 1
ATOM 1102 C CA . ALA A 1 144 ? -7.207 7.918 21.125 1 94 144 ALA A CA 1
ATOM 1103 C C . ALA A 1 144 ? -6.961 9.406 21.312 1 94 144 ALA A C 1
ATOM 1105 O O . ALA A 1 144 ? -6.176 9.805 22.172 1 94 144 ALA A O 1
ATOM 1106 N N . ALA A 1 145 ? -7.602 10.242 20.5 1 93 145 ALA A N 1
ATOM 1107 C CA . ALA A 1 145 ? -7.457 11.688 20.641 1 93 145 ALA A CA 1
ATOM 1108 C C . ALA A 1 145 ? -7.984 12.172 21.984 1 93 145 ALA A C 1
ATOM 1110 O O . ALA A 1 145 ? -7.398 13.062 22.609 1 93 145 ALA A O 1
ATOM 1111 N N . GLY A 1 146 ? -9.094 11.633 22.453 1 93 146 GLY A N 1
ATOM 1112 C CA . GLY A 1 146 ? -9.656 11.992 23.734 1 93 146 GLY A CA 1
ATOM 1113 C C . GLY A 1 146 ? -8.789 11.562 24.906 1 93 146 GLY A C 1
ATOM 1114 O O . GLY A 1 146 ? -8.672 12.281 25.906 1 93 146 GLY A O 1
ATOM 1115 N N . LEU A 1 147 ? -8.102 10.414 24.75 1 90.12 147 LEU A N 1
ATOM 1116 C CA . LEU A 1 147 ? -7.363 9.82 25.875 1 90.12 147 LEU A CA 1
ATOM 1117 C C . LEU A 1 147 ? -5.906 10.281 25.859 1 90.12 147 LEU A C 1
ATOM 1119 O O . LEU A 1 147 ? -5.309 10.492 26.922 1 90.12 147 LEU A O 1
ATOM 1123 N N . LEU A 1 148 ? -5.434 10.398 24.656 1 82.31 148 LEU A N 1
ATOM 1124 C CA . LEU A 1 148 ? -3.996 10.625 24.531 1 82.31 148 LEU A CA 1
ATOM 1125 C C . LEU A 1 148 ? -3.705 12.039 24.031 1 82.31 148 LEU A C 1
ATOM 1127 O O . LEU A 1 148 ? -2.578 12.523 24.156 1 82.31 148 LEU A O 1
ATOM 1131 N N . GLY A 1 149 ? -4.746 12.57 23.422 1 81.12 149 GLY A N 1
ATOM 1132 C CA . GLY A 1 149 ? -4.523 13.883 22.844 1 81.12 149 GLY A CA 1
ATOM 1133 C C . GLY A 1 149 ? -4.488 14.992 23.891 1 81.12 149 GLY A C 1
ATOM 1134 O O . GLY A 1 149 ? -5.074 14.859 24.953 1 81.12 149 GLY A O 1
ATOM 1135 N N . THR A 1 150 ? -3.836 16.047 23.531 1 79.06 150 THR A N 1
ATOM 1136 C CA . THR A 1 150 ? -3.678 17.172 24.438 1 79.06 150 THR A CA 1
ATOM 1137 C C . THR A 1 150 ? -5.02 17.859 24.719 1 79.06 150 THR A C 1
ATOM 1139 O O . THR A 1 150 ? -5.242 18.391 25.797 1 79.06 150 THR A O 1
ATOM 1142 N N . GLY A 1 151 ? -5.891 17.844 23.812 1 81.75 151 GLY A N 1
ATOM 1143 C CA . GLY A 1 151 ? -7.145 18.578 23.938 1 81.75 151 GLY A CA 1
ATOM 1144 C C . GLY A 1 151 ? -8.242 17.766 24.594 1 81.75 151 GLY A C 1
ATOM 1145 O O . GLY A 1 151 ? -9.281 18.312 24.969 1 81.75 151 GLY A O 1
ATOM 1146 N N . GLY A 1 152 ? -7.965 16.469 24.797 1 87.81 152 GLY A N 1
ATOM 1147 C CA . GLY A 1 152 ? -9 15.625 25.375 1 87.81 152 GLY A CA 1
ATOM 1148 C C . GLY A 1 152 ? -10.242 15.539 24.5 1 87.81 152 GLY A C 1
ATOM 1149 O O . GLY A 1 152 ? -10.18 15.781 23.297 1 87.81 152 GLY A O 1
ATOM 1150 N N . PHE A 1 153 ? -11.391 15.062 25.172 1 92 153 PHE A N 1
ATOM 1151 C CA . PHE A 1 153 ? -12.656 14.992 24.438 1 92 153 PHE A CA 1
ATOM 1152 C C . PHE A 1 153 ? -13.25 16.375 24.25 1 92 153 PHE A C 1
ATOM 1154 O O . PHE A 1 153 ? -13.406 17.141 25.203 1 92 153 PHE A O 1
ATOM 1161 N N . GLN A 1 154 ? -13.477 16.75 23 1 92.06 154 GLN A N 1
ATOM 1162 C CA . GLN A 1 154 ? -14.023 18.062 22.672 1 92.06 154 GLN A CA 1
ATOM 1163 C C . GLN A 1 154 ? -15.359 17.922 21.922 1 92.06 154 GLN A C 1
ATOM 1165 O O . GLN A 1 154 ? -15.586 16.922 21.234 1 92.06 154 GLN A O 1
ATOM 1170 N N . MET A 1 155 ? -16.219 18.922 22.047 1 93.31 155 MET A N 1
ATOM 1171 C CA . MET A 1 155 ? -17.531 18.922 21.422 1 93.31 155 MET A CA 1
ATOM 1172 C C . MET A 1 155 ? -17.406 18.953 19.906 1 93.31 155 MET A C 1
ATOM 1174 O O . MET A 1 155 ? -18.266 18.438 19.188 1 93.31 155 MET A O 1
ATOM 1178 N N . ALA A 1 156 ? -16.328 19.547 19.422 1 94.81 156 ALA A N 1
ATOM 1179 C CA . ALA A 1 156 ? -16.109 19.672 17.984 1 94.81 156 ALA A CA 1
ATOM 1180 C C . ALA A 1 156 ? -15.984 18.312 17.328 1 94.81 156 ALA A C 1
ATOM 1182 O O . ALA A 1 156 ? -16.172 18.188 16.109 1 94.81 156 ALA A O 1
ATOM 1183 N N . MET A 1 157 ? -15.672 17.25 18.078 1 95.75 157 MET A N 1
ATOM 1184 C CA . MET A 1 157 ? -15.508 15.906 17.562 1 95.75 157 MET A CA 1
ATOM 1185 C C . MET A 1 157 ? -16.828 15.375 16.984 1 95.75 157 MET A C 1
ATOM 1187 O O . MET A 1 157 ? -16.828 14.484 16.141 1 95.75 157 MET A O 1
ATOM 1191 N N . LEU A 1 158 ? -17.906 15.984 17.422 1 95.5 158 LEU A N 1
ATOM 1192 C CA . LEU A 1 158 ? -19.219 15.57 16.938 1 95.5 158 LEU A CA 1
ATOM 1193 C C . LEU A 1 158 ? -19.422 15.945 15.477 1 95.5 158 LEU A C 1
ATOM 1195 O O . LEU A 1 158 ? -20.297 15.391 14.805 1 95.5 158 LEU A O 1
ATOM 1199 N N . LEU A 1 159 ? -18.625 16.875 14.977 1 97.31 159 LEU A N 1
ATOM 1200 C CA . LEU A 1 159 ? -18.734 17.344 13.602 1 97.31 159 LEU A CA 1
ATOM 1201 C C . LEU A 1 159 ? -17.969 16.438 12.648 1 97.31 159 LEU A C 1
ATOM 1203 O O . LEU A 1 159 ? -18 16.641 11.438 1 97.31 159 LEU A O 1
ATOM 1207 N N . LEU A 1 160 ? -17.359 15.383 13.164 1 97.31 160 LEU A N 1
ATOM 1208 C CA . LEU A 1 160 ? -16.484 14.5 12.398 1 97.31 160 LEU A CA 1
ATOM 1209 C C . LEU A 1 160 ? -17.219 13.898 11.211 1 97.31 160 LEU A C 1
ATOM 1211 O O . LEU A 1 160 ? -16.719 13.898 10.086 1 97.31 160 LEU A O 1
ATOM 1215 N N . PRO A 1 161 ? -18.5 13.422 11.367 1 97.12 161 PRO A N 1
ATOM 1216 C CA . PRO A 1 161 ? -19.203 12.859 10.211 1 97.12 161 PRO A CA 1
ATOM 1217 C C . PRO A 1 161 ? -19.391 13.867 9.086 1 97.12 161 PRO A C 1
ATOM 1219 O O . PRO A 1 161 ? -19.344 13.5 7.906 1 97.12 161 PRO A O 1
ATOM 1222 N N . LEU A 1 162 ? -19.531 15.086 9.469 1 97.06 162 LEU A N 1
ATOM 1223 C CA . LEU A 1 162 ? -19.75 16.125 8.477 1 97.06 162 LEU A CA 1
ATOM 1224 C C . LEU A 1 162 ? -18.469 16.406 7.691 1 97.06 162 LEU A C 1
ATOM 1226 O O . LEU A 1 162 ? -18.531 16.75 6.508 1 97.06 162 LEU A O 1
ATOM 1230 N N . THR A 1 163 ? -17.328 16.25 8.32 1 98.06 163 THR A N 1
ATOM 1231 C CA . THR A 1 163 ? -16.062 16.531 7.672 1 98.06 163 THR A CA 1
ATOM 1232 C C . THR A 1 163 ? -15.688 15.414 6.699 1 98.06 163 THR A C 1
ATOM 1234 O O . THR A 1 163 ? -14.984 15.648 5.719 1 98.06 163 THR A O 1
ATOM 1237 N N . VAL A 1 164 ? -16.219 14.227 6.898 1 98.19 164 VAL A N 1
ATOM 1238 C CA . VAL A 1 164 ? -15.773 13.055 6.141 1 98.19 164 VAL A CA 1
ATOM 1239 C C . VAL A 1 164 ? -16.797 12.719 5.066 1 98.19 164 VAL A C 1
ATOM 1241 O O . VAL A 1 164 ? -16.453 12.133 4.031 1 98.19 164 VAL A O 1
ATOM 1244 N N . ALA A 1 165 ? -18.047 13.094 5.273 1 98.44 165 ALA A N 1
ATOM 1245 C CA . ALA A 1 165 ? -19.172 12.719 4.41 1 98.44 165 ALA A CA 1
ATOM 1246 C C . ALA A 1 165 ? -18.922 13.141 2.967 1 98.44 165 ALA A C 1
ATOM 1248 O O . ALA A 1 165 ? -19.141 12.367 2.037 1 98.44 165 ALA A O 1
ATOM 1249 N N . PRO A 1 166 ? -18.406 14.367 2.764 1 98.62 166 PRO A N 1
ATOM 1250 C CA . PRO A 1 166 ? -18.172 14.758 1.372 1 98.62 166 PRO A CA 1
ATOM 1251 C C . PRO A 1 166 ? -17.125 13.898 0.68 1 98.62 166 PRO A C 1
ATOM 1253 O O . PRO A 1 166 ? -17.188 13.68 -0.532 1 98.62 166 PRO A O 1
ATOM 1256 N N . LEU A 1 167 ? -16.125 13.438 1.431 1 98.81 167 LEU A N 1
ATOM 1257 C CA . LEU A 1 167 ? -15.117 12.555 0.852 1 98.81 167 LEU A CA 1
ATOM 1258 C C . LEU A 1 167 ? -15.734 11.227 0.418 1 98.81 167 LEU A C 1
ATOM 1260 O O . LEU A 1 167 ? -15.391 10.688 -0.635 1 98.81 167 LEU A O 1
ATOM 1264 N N . VAL A 1 168 ? -16.656 10.68 1.199 1 98.75 168 VAL A N 1
ATOM 1265 C CA . VAL A 1 168 ? -17.359 9.453 0.843 1 98.75 168 VAL A CA 1
ATOM 1266 C C . VAL A 1 168 ? -18.109 9.656 -0.464 1 98.75 168 VAL A C 1
ATOM 1268 O O . VAL A 1 168 ? -18.094 8.789 -1.346 1 98.75 168 VAL A O 1
ATOM 1271 N N . LEU A 1 169 ? -18.703 10.773 -0.508 1 98.56 169 LEU A N 1
ATOM 1272 C CA . LEU A 1 169 ? -19.453 11.109 -1.716 1 98.56 169 LEU A CA 1
ATOM 1273 C C . LEU A 1 169 ? -18.531 11.18 -2.926 1 98.56 169 LEU A C 1
ATOM 1275 O O . LEU A 1 169 ? -18.859 10.648 -3.992 1 98.56 169 LEU A O 1
ATOM 1279 N N . LEU A 1 170 ? -17.438 11.805 -2.76 1 98.81 170 LEU A N 1
ATOM 1280 C CA . LEU A 1 170 ? -16.453 11.875 -3.826 1 98.81 170 LEU A CA 1
ATOM 1281 C C . LEU A 1 170 ? -16 10.477 -4.25 1 98.81 170 LEU A C 1
ATOM 1283 O O . LEU A 1 170 ? -15.898 10.195 -5.445 1 98.81 170 LEU A O 1
ATOM 1287 N N . CYS A 1 171 ? -15.773 9.594 -3.307 1 98.81 171 CYS A N 1
ATOM 1288 C CA . CYS A 1 171 ? -15.328 8.227 -3.58 1 98.81 171 CYS A CA 1
ATOM 1289 C C . CYS A 1 171 ? -16.375 7.457 -4.367 1 98.81 171 CYS A C 1
ATOM 1291 O O . CYS A 1 171 ? -16.047 6.625 -5.211 1 98.81 171 CYS A O 1
ATOM 1293 N N . CYS A 1 172 ? -17.656 7.742 -4.102 1 98.56 172 CYS A N 1
ATOM 1294 C CA . CYS A 1 172 ? -18.703 7.113 -4.891 1 98.56 172 CYS A CA 1
ATOM 1295 C C . CYS A 1 172 ? -18.578 7.492 -6.363 1 98.56 172 CYS A C 1
ATOM 1297 O O . CYS A 1 172 ? -18.641 6.629 -7.238 1 98.56 172 CYS A O 1
ATOM 1299 N N . GLY A 1 173 ? -18.422 8.734 -6.59 1 98.62 173 GLY A N 1
ATOM 1300 C CA . GLY A 1 173 ? -18.281 9.211 -7.957 1 98.62 173 GLY A CA 1
ATOM 1301 C C . GLY A 1 173 ? -17.078 8.648 -8.672 1 98.62 173 GLY A C 1
ATOM 1302 O O . GLY A 1 173 ? -17.188 8.172 -9.805 1 98.62 173 GLY A O 1
ATOM 1303 N N . VAL A 1 174 ? -15.984 8.648 -8.016 1 98.62 174 VAL A N 1
ATOM 1304 C CA . VAL A 1 174 ? -14.734 8.141 -8.578 1 98.62 174 VAL A CA 1
ATOM 1305 C C . VAL A 1 174 ? -14.852 6.645 -8.852 1 98.62 174 VAL A C 1
ATOM 1307 O O . VAL A 1 174 ? -14.406 6.16 -9.891 1 98.62 174 VAL A O 1
ATOM 1310 N N . SER A 1 175 ? -15.477 5.941 -7.922 1 98.75 175 SER A N 1
ATOM 1311 C CA . SER A 1 175 ? -15.617 4.496 -8.07 1 98.75 175 SER A CA 1
ATOM 1312 C C . SER A 1 175 ? -16.5 4.141 -9.258 1 98.75 175 SER A C 1
ATOM 1314 O O . SER A 1 175 ? -16.203 3.211 -10.008 1 98.75 175 SER A O 1
ATOM 1316 N N . TRP A 1 176 ? -17.594 4.91 -9.422 1 98.25 176 TRP A N 1
ATOM 1317 C CA . TRP A 1 176 ? -18.438 4.688 -10.586 1 98.25 176 TRP A CA 1
ATOM 1318 C C . TRP A 1 176 ? -17.672 4.93 -11.883 1 98.25 176 TRP A C 1
ATOM 1320 O O . TRP A 1 176 ? -17.734 4.117 -12.805 1 98.25 176 TRP A O 1
ATOM 1330 N N . ALA A 1 177 ? -16.969 5.984 -11.93 1 98.5 177 ALA A N 1
ATOM 13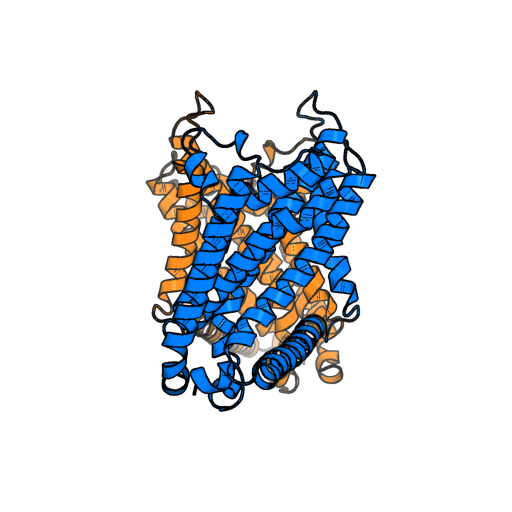31 C CA . ALA A 1 177 ? -16.234 6.355 -13.133 1 98.5 177 ALA A CA 1
ATOM 1332 C C . ALA A 1 177 ? -15.164 5.316 -13.469 1 98.5 177 ALA A C 1
ATOM 1334 O O . ALA A 1 177 ? -15.078 4.852 -14.602 1 98.5 177 ALA A O 1
ATOM 1335 N N . LEU A 1 178 ? -14.406 4.926 -12.5 1 98.5 178 LEU A N 1
ATOM 1336 C CA . LEU A 1 178 ? -13.297 4 -12.719 1 98.5 178 LEU A CA 1
ATOM 1337 C C . LEU A 1 178 ? -13.805 2.605 -13.055 1 98.5 178 LEU A C 1
ATOM 1339 O O . LEU A 1 178 ? -13.227 1.907 -13.883 1 98.5 178 LEU A O 1
ATOM 1343 N N . ALA A 1 179 ? -14.891 2.18 -12.375 1 98.12 179 ALA A N 1
ATOM 1344 C CA . ALA A 1 179 ? -15.484 0.879 -12.664 1 98.12 179 ALA A CA 1
ATOM 1345 C C . ALA A 1 179 ? -15.945 0.801 -14.125 1 98.12 179 ALA A C 1
ATOM 1347 O O . ALA A 1 179 ? -15.727 -0.212 -14.789 1 98.12 179 ALA A O 1
ATOM 1348 N N . ALA A 1 180 ? -16.516 1.863 -14.555 1 97.38 180 ALA A N 1
ATOM 1349 C CA . ALA A 1 180 ? -17.016 1.903 -15.93 1 97.38 180 ALA A CA 1
ATOM 1350 C C . ALA A 1 180 ? -15.875 1.934 -16.938 1 97.38 180 ALA A C 1
ATOM 1352 O O . ALA A 1 180 ? -15.859 1.153 -17.891 1 97.38 180 ALA A O 1
ATOM 1353 N N . LEU A 1 181 ? -14.93 2.781 -16.734 1 97.31 181 LEU A N 1
ATOM 1354 C CA . LEU A 1 181 ? -13.828 2.973 -17.672 1 97.31 181 LEU A CA 1
ATOM 1355 C C . LEU A 1 181 ? -12.969 1.719 -17.766 1 97.31 181 LEU A C 1
ATOM 1357 O O . LEU A 1 181 ? -12.477 1.375 -18.828 1 97.31 181 LEU A O 1
ATOM 1361 N N . ALA A 1 182 ? -12.812 1.033 -16.688 1 96.62 182 ALA A N 1
ATOM 1362 C CA . ALA A 1 182 ? -11.914 -0.116 -16.625 1 96.62 182 ALA A CA 1
ATOM 1363 C C . ALA A 1 182 ? -12.461 -1.285 -17.438 1 96.62 182 ALA A C 1
ATOM 1365 O O . ALA A 1 182 ? -11.703 -2.178 -17.828 1 96.62 182 ALA A O 1
ATOM 1366 N N . VAL A 1 183 ? -13.766 -1.348 -17.625 1 95.31 183 VAL A N 1
ATOM 1367 C CA . VAL A 1 183 ? -14.367 -2.385 -18.453 1 95.31 183 VAL A CA 1
ATOM 1368 C C . VAL A 1 183 ? -13.812 -2.281 -19.875 1 95.31 183 VAL A C 1
ATOM 1370 O O . VAL A 1 183 ? -13.562 -3.299 -20.531 1 95.31 183 VAL A O 1
ATOM 1373 N N . TYR A 1 184 ? -13.539 -1.06 -20.25 1 95.25 184 TYR A N 1
ATOM 1374 C CA . TYR A 1 184 ? -13.117 -0.821 -21.625 1 95.25 184 TYR A CA 1
ATOM 1375 C C . TYR A 1 184 ? -11.602 -0.696 -21.719 1 95.25 184 TYR A C 1
ATOM 1377 O O . TYR A 1 184 ? -11 -1.068 -22.734 1 95.25 184 TYR A O 1
ATOM 1385 N N . ILE A 1 185 ? -11.031 -0.082 -20.719 1 95.25 185 ILE A N 1
ATOM 1386 C CA . ILE A 1 185 ? -9.586 0.133 -20.688 1 95.25 185 ILE A CA 1
ATOM 1387 C C . ILE A 1 185 ? -9.008 -0.472 -19.406 1 95.25 185 ILE A C 1
ATOM 1389 O O . ILE A 1 185 ? -9 0.171 -18.359 1 95.25 185 ILE A O 1
ATOM 1393 N N . ARG A 1 186 ? -8.359 -1.567 -19.516 1 93.31 186 ARG A N 1
ATOM 1394 C CA . ARG A 1 186 ? -7.895 -2.33 -18.359 1 93.31 186 ARG A CA 1
ATOM 1395 C C . ARG A 1 186 ? -6.688 -1.662 -17.703 1 93.31 186 ARG A C 1
ATOM 1397 O O . ARG A 1 186 ? -6.352 -1.956 -16.562 1 93.31 186 ARG A O 1
ATOM 1404 N N . ASP A 1 187 ? -6.074 -0.726 -18.406 1 94.75 187 ASP A N 1
ATOM 1405 C CA . ASP A 1 187 ? -4.918 -0.001 -17.891 1 94.75 187 ASP A CA 1
ATOM 1406 C C . ASP A 1 187 ? -5.32 0.92 -16.734 1 94.75 187 ASP A C 1
ATOM 1408 O O . ASP A 1 187 ? -4.465 1.39 -15.992 1 94.75 187 ASP A O 1
ATOM 1412 N N . ILE A 1 188 ? -6.547 1.122 -16.562 1 94.81 188 ILE A N 1
ATOM 1413 C CA . ILE A 1 188 ? -7.051 2.004 -15.523 1 94.81 188 ILE A CA 1
ATOM 1414 C C . ILE A 1 188 ? -6.637 1.468 -14.156 1 94.81 188 ILE A C 1
ATOM 1416 O O . ILE A 1 188 ? -6.367 2.242 -13.234 1 94.81 188 ILE A O 1
ATOM 1420 N N . GLY A 1 189 ? -6.57 0.191 -14.047 1 94.38 189 GLY A N 1
ATOM 1421 C CA . GLY A 1 189 ? -6.129 -0.392 -12.789 1 94.38 189 GLY A CA 1
ATOM 1422 C C . GLY A 1 189 ? -4.723 0.032 -12.398 1 94.38 189 GLY A C 1
ATOM 1423 O O . GLY A 1 189 ? -4.488 0.441 -11.258 1 94.38 189 GLY A O 1
ATOM 1424 N N . GLN A 1 190 ? -3.844 0.002 -13.352 1 91.44 190 GLN A N 1
ATOM 1425 C CA . GLN A 1 190 ? -2.461 0.407 -13.125 1 91.44 190 GLN A CA 1
ATOM 1426 C C . GLN A 1 190 ? -2.369 1.897 -12.805 1 91.44 190 GLN A C 1
ATOM 1428 O O . GLN A 1 190 ? -1.652 2.301 -11.891 1 91.44 190 GLN A O 1
ATOM 1433 N N . LEU A 1 191 ? -3.107 2.619 -13.477 1 93.69 191 LEU A N 1
ATOM 1434 C CA . LEU A 1 191 ? -3.102 4.066 -13.297 1 93.69 191 LEU A CA 1
ATOM 1435 C C . LEU A 1 191 ? -3.672 4.449 -11.93 1 93.69 191 LEU A C 1
ATOM 1437 O O . LEU A 1 191 ? -3.188 5.383 -11.289 1 93.69 191 LEU A O 1
ATOM 1441 N N . SER A 1 192 ? -4.707 3.727 -11.586 1 96.44 192 SER A N 1
ATOM 1442 C CA . SER A 1 192 ? -5.344 3.99 -10.297 1 96.44 192 SER A CA 1
ATOM 1443 C C . SER A 1 192 ? -4.379 3.729 -9.141 1 96.44 192 SER A C 1
ATOM 1445 O O . SER A 1 192 ? -4.352 4.484 -8.164 1 96.44 192 SER A O 1
ATOM 1447 N N . SER A 1 193 ? -3.598 2.715 -9.219 1 92.88 193 SER A N 1
ATOM 1448 C CA . SER A 1 193 ? -2.596 2.426 -8.195 1 92.88 193 SER A CA 1
ATOM 1449 C C . SER A 1 193 ? -1.56 3.543 -8.109 1 92.88 193 SER A C 1
ATOM 1451 O O . SER A 1 193 ? -1.178 3.957 -7.012 1 92.88 193 SER A O 1
ATOM 1453 N N . PHE A 1 194 ? -1.17 3.955 -9.266 1 91.62 194 PHE A N 1
ATOM 1454 C CA . PHE A 1 194 ? -0.222 5.062 -9.312 1 91.62 194 PHE A CA 1
ATOM 1455 C C . PHE A 1 194 ? -0.827 6.32 -8.703 1 91.62 194 PHE A C 1
ATOM 1457 O O . PHE A 1 194 ? -0.187 6.992 -7.891 1 91.62 194 PHE A O 1
ATOM 1464 N N . LEU A 1 195 ? -2.035 6.605 -9.07 1 94.81 195 LEU A N 1
ATOM 1465 C CA . LEU A 1 195 ? -2.709 7.797 -8.562 1 94.81 195 LEU A CA 1
ATOM 1466 C C . LEU A 1 195 ? -2.846 7.742 -7.043 1 94.81 195 LEU A C 1
ATOM 1468 O O . LEU A 1 195 ? -2.691 8.758 -6.367 1 94.81 195 LEU A O 1
ATOM 1472 N N . SER A 1 196 ? -3.121 6.566 -6.535 1 95.06 196 SER A N 1
ATOM 1473 C CA . SER A 1 196 ? -3.227 6.387 -5.09 1 95.06 196 SER A CA 1
ATOM 1474 C C . SER A 1 196 ? -1.923 6.754 -4.391 1 95.06 196 SER A C 1
ATOM 1476 O O . SER A 1 196 ? -1.926 7.504 -3.412 1 95.06 196 SER A O 1
ATOM 1478 N N . THR A 1 197 ? -0.835 6.293 -4.926 1 89.44 197 THR A N 1
ATOM 1479 C CA . THR A 1 197 ? 0.473 6.57 -4.344 1 89.44 197 THR A CA 1
ATOM 1480 C C . THR A 1 197 ? 0.807 8.055 -4.449 1 89.44 197 THR A C 1
ATOM 1482 O O . THR A 1 197 ? 1.271 8.664 -3.484 1 89.44 197 THR A O 1
ATOM 1485 N N . LEU A 1 198 ? 0.552 8.602 -5.582 1 90.56 198 LEU A N 1
ATOM 1486 C CA . LEU A 1 198 ? 0.814 10.016 -5.812 1 90.56 198 LEU A CA 1
ATOM 1487 C C . LEU A 1 198 ? 0.04 10.883 -4.82 1 90.56 198 LEU A C 1
ATOM 1489 O O . LEU A 1 198 ? 0.589 11.828 -4.254 1 90.56 198 LEU A O 1
ATOM 1493 N N . LEU A 1 199 ? -1.184 10.516 -4.574 1 94 199 LEU A N 1
ATOM 1494 C CA . LEU A 1 199 ? -2.043 11.312 -3.705 1 94 199 LEU A CA 1
ATOM 1495 C C . LEU A 1 199 ? -1.62 11.172 -2.248 1 94 199 LEU A C 1
ATOM 1497 O O . LEU A 1 199 ? -1.9 12.055 -1.431 1 94 199 LEU A O 1
ATOM 1501 N N . MET A 1 200 ? -0.978 10.047 -1.942 1 90.81 200 MET A N 1
ATOM 1502 C CA . MET A 1 200 ? -0.445 9.898 -0.591 1 90.81 200 MET A CA 1
ATOM 1503 C C . MET A 1 200 ? 0.585 10.984 -0.289 1 90.81 200 MET A C 1
ATOM 1505 O O . MET A 1 200 ? 0.588 11.555 0.802 1 90.81 200 MET A O 1
ATOM 1509 N N . PHE A 1 201 ? 1.343 11.312 -1.27 1 83.44 201 PHE A N 1
ATOM 1510 C CA . PHE A 1 201 ? 2.471 12.203 -1.031 1 83.44 201 PHE A CA 1
ATOM 1511 C C . PHE A 1 201 ? 2.123 13.633 -1.425 1 83.44 201 PHE A C 1
ATOM 1513 O O . PHE A 1 201 ? 2.742 14.586 -0.944 1 83.44 201 PHE A O 1
ATOM 1520 N N . LEU A 1 202 ? 1.156 13.758 -2.236 1 87.56 202 LEU A N 1
ATOM 1521 C CA . LEU A 1 202 ? 0.743 15.094 -2.666 1 87.56 202 LEU A CA 1
ATOM 1522 C C . LEU A 1 202 ? -0.263 15.688 -1.689 1 87.56 202 LEU A C 1
ATOM 1524 O O . LEU A 1 202 ? -0.549 16.891 -1.743 1 87.56 202 LEU A O 1
ATOM 1528 N N . SER A 1 203 ? -0.786 14.93 -0.841 1 91.5 203 SER A N 1
ATOM 1529 C CA . SER A 1 203 ? -1.757 15.383 0.15 1 91.5 203 SER A CA 1
ATOM 1530 C C . SER A 1 203 ? -1.082 15.695 1.481 1 91.5 203 SER A C 1
ATOM 1532 O O . SER A 1 203 ? 0.046 15.266 1.729 1 91.5 203 SER A O 1
ATOM 1534 N N . PRO A 1 204 ? -1.743 16.438 2.281 1 90.5 204 PRO A N 1
ATOM 1535 C CA . PRO A 1 204 ? -1.146 16.766 3.576 1 90.5 204 PRO A CA 1
ATOM 1536 C C . PRO A 1 204 ? -1.318 15.656 4.605 1 90.5 204 PRO A C 1
ATOM 1538 O O . PRO A 1 204 ? -1.759 15.906 5.73 1 90.5 204 PRO A O 1
ATOM 1541 N N . VAL A 1 205 ? -0.897 14.484 4.172 1 90.25 205 VAL A N 1
ATOM 1542 C CA . VAL A 1 205 ? -0.978 13.32 5.055 1 90.25 205 VAL A CA 1
ATOM 1543 C C . VAL A 1 205 ? 0.128 13.391 6.102 1 90.25 205 VAL A C 1
ATOM 1545 O O . VAL A 1 205 ? -0.125 13.203 7.297 1 90.25 205 VAL A O 1
ATOM 1548 N N . PHE A 1 206 ? 1.286 13.797 5.691 1 81.56 206 PHE A N 1
ATOM 1549 C CA . PHE A 1 206 ? 2.459 13.703 6.551 1 81.56 206 PHE A CA 1
ATOM 1550 C C . PHE A 1 206 ? 2.797 15.062 7.16 1 81.56 206 PHE A C 1
ATOM 1552 O O . PHE A 1 206 ? 3.719 15.172 7.969 1 81.56 206 PHE A O 1
ATOM 1559 N N . PHE A 1 207 ? 2.086 16.109 6.777 1 78.19 207 PHE A N 1
ATOM 1560 C CA . PHE A 1 207 ? 2.348 17.453 7.242 1 78.19 207 PHE A CA 1
ATOM 1561 C C . PHE A 1 207 ? 1.072 18.297 7.219 1 78.19 207 PHE A C 1
ATOM 1563 O O . PHE A 1 207 ? 0.153 18.016 6.449 1 78.19 207 PHE A O 1
ATOM 1570 N N . PRO A 1 208 ? 1.087 19.25 8.109 1 83.81 208 PRO A N 1
ATOM 1571 C CA . PRO A 1 208 ? -0.027 20.188 7.988 1 83.81 208 PRO A CA 1
ATOM 1572 C C . PRO A 1 208 ? 0.051 21.031 6.719 1 83.81 208 PRO A C 1
ATOM 1574 O O . PRO A 1 208 ? 1.146 21.375 6.27 1 83.81 208 PRO A O 1
ATOM 1577 N N . LEU A 1 209 ? -1.11 21.375 6.191 1 84.25 209 LEU A N 1
ATOM 1578 C CA . LEU A 1 209 ? -1.161 22.156 4.957 1 84.25 209 LEU A CA 1
ATOM 1579 C C . LEU A 1 209 ? -0.374 23.453 5.102 1 84.25 209 LEU A C 1
ATOM 1581 O O . LEU A 1 209 ? 0.301 23.875 4.16 1 84.25 209 LEU A O 1
ATOM 1585 N N . ALA A 1 210 ? -0.394 24.016 6.254 1 80.69 210 ALA A N 1
ATOM 1586 C CA . ALA A 1 210 ? 0.282 25.281 6.516 1 80.69 210 ALA A CA 1
ATOM 1587 C C . ALA A 1 210 ? 1.797 25.125 6.422 1 80.69 210 ALA A C 1
ATOM 1589 O O . ALA A 1 210 ? 2.516 26.109 6.195 1 80.69 210 ALA A O 1
ATOM 1590 N N . ALA A 1 211 ? 2.318 23.922 6.621 1 76.31 211 ALA A N 1
ATOM 1591 C CA . ALA A 1 211 ? 3.756 23.656 6.605 1 76.31 211 ALA A CA 1
ATOM 1592 C C . ALA A 1 211 ? 4.254 23.422 5.184 1 76.31 211 ALA A C 1
ATOM 1594 O O . ALA A 1 211 ? 5.465 23.359 4.945 1 76.31 211 ALA A O 1
ATOM 1595 N N . ALA A 1 212 ? 3.242 23.344 4.266 1 76.38 212 ALA A N 1
ATOM 1596 C CA . ALA A 1 212 ? 3.641 23.172 2.871 1 76.38 212 ALA A CA 1
ATOM 1597 C C . ALA A 1 212 ? 4.25 24.453 2.311 1 76.38 212 ALA A C 1
ATOM 1599 O O . ALA A 1 212 ? 3.836 25.562 2.674 1 76.38 212 ALA A O 1
ATOM 1600 N N . PRO A 1 213 ? 5.203 24.281 1.478 1 73.44 213 PRO A N 1
ATOM 1601 C CA . PRO A 1 213 ? 5.781 25.484 0.867 1 73.44 213 PRO A CA 1
ATOM 1602 C C . PRO A 1 213 ? 4.738 26.328 0.149 1 73.44 213 PRO A C 1
ATOM 1604 O O . PRO A 1 213 ? 3.795 25.797 -0.439 1 73.44 213 PRO A O 1
ATOM 1607 N N . GLU A 1 214 ? 4.93 27.562 0.214 1 74.5 214 GLU A N 1
ATOM 1608 C CA . GLU A 1 214 ? 3.949 28.531 -0.273 1 74.5 214 GLU A CA 1
ATOM 1609 C C . GLU A 1 214 ? 3.602 28.281 -1.736 1 74.5 214 GLU A C 1
ATOM 1611 O O . GLU A 1 214 ? 2.436 28.359 -2.127 1 74.5 214 GLU A O 1
ATOM 1616 N N . GLY A 1 215 ? 4.621 27.953 -2.539 1 72.31 215 GLY A N 1
ATOM 1617 C CA . GLY A 1 215 ? 4.379 27.734 -3.957 1 72.31 215 GLY A CA 1
ATOM 1618 C C . GLY A 1 215 ? 3.527 26.516 -4.234 1 72.31 215 GLY A C 1
ATOM 1619 O O . GLY A 1 215 ? 2.871 26.422 -5.273 1 72.31 215 GLY A O 1
ATOM 1620 N N . MET A 1 216 ? 3.416 25.625 -3.24 1 76.62 216 MET A N 1
ATOM 1621 C CA . MET A 1 216 ? 2.705 24.375 -3.504 1 76.62 216 MET A CA 1
ATOM 1622 C C . MET A 1 216 ? 1.443 24.281 -2.652 1 76.62 216 MET A C 1
ATOM 1624 O O . MET A 1 216 ? 0.659 23.344 -2.803 1 76.62 216 MET A O 1
ATOM 1628 N N . ARG A 1 217 ? 1.343 25.141 -1.878 1 84.62 217 ARG A N 1
ATOM 1629 C CA . ARG A 1 217 ? 0.216 25.094 -0.952 1 84.62 217 ARG A CA 1
ATOM 1630 C C . ARG A 1 217 ? -1.11 25.062 -1.705 1 84.62 217 ARG A C 1
ATOM 1632 O O . ARG A 1 217 ? -2.029 24.328 -1.334 1 84.62 217 ARG A O 1
ATOM 1639 N N . SER A 1 218 ? -1.046 25.812 -2.801 1 86.25 218 SER A N 1
ATOM 1640 C CA . SER A 1 218 ? -2.279 25.875 -3.578 1 86.25 218 SER A CA 1
ATOM 1641 C C . SER A 1 218 ? -2.555 24.531 -4.266 1 86.25 218 SER A C 1
ATOM 1643 O O . SER A 1 218 ? -3.701 24.094 -4.324 1 86.25 218 SER A O 1
ATOM 1645 N N . VAL A 1 219 ? -1.572 23.906 -4.723 1 85.44 219 VAL A N 1
ATOM 1646 C CA . VAL A 1 219 ? -1.712 22.625 -5.402 1 85.44 219 VAL A CA 1
ATOM 1647 C C . VAL A 1 219 ? -2.16 21.562 -4.402 1 85.44 219 VAL A C 1
ATOM 1649 O O . VAL A 1 219 ? -3.068 20.766 -4.684 1 85.44 219 VAL A O 1
ATOM 1652 N N . VAL A 1 220 ? -1.53 21.609 -3.285 1 88.69 220 VAL A N 1
ATOM 1653 C CA . VAL A 1 220 ? -1.869 20.656 -2.238 1 88.69 220 VAL A CA 1
ATOM 1654 C C . VAL A 1 220 ? -3.297 20.891 -1.758 1 88.69 220 VAL A C 1
ATOM 1656 O O . VAL A 1 220 ? -4.051 19.953 -1.534 1 88.69 220 VAL A O 1
ATOM 1659 N N . ALA A 1 221 ? -3.615 22.172 -1.726 1 91.06 221 ALA A N 1
ATOM 1660 C CA . ALA A 1 221 ? -4.934 22.547 -1.225 1 91.06 221 ALA A CA 1
ATOM 1661 C C . ALA A 1 221 ? -6.035 22.125 -2.191 1 91.06 221 ALA A C 1
ATOM 1663 O O . ALA A 1 221 ? -7.168 21.875 -1.78 1 91.06 221 ALA A O 1
ATOM 1664 N N . LEU A 1 222 ? -5.668 21.938 -3.416 1 90.31 222 LEU A N 1
ATOM 1665 C CA . LEU A 1 222 ? -6.645 21.578 -4.441 1 90.31 222 LEU A CA 1
ATOM 1666 C C . LEU A 1 222 ? -6.84 20.078 -4.516 1 90.31 222 LEU A C 1
ATOM 1668 O O . LEU A 1 222 ? -7.785 19.594 -5.145 1 90.31 222 LEU A O 1
ATOM 1672 N N . GLY A 1 223 ? -6.02 19.359 -3.869 1 94.69 223 GLY A N 1
ATOM 1673 C CA . GLY A 1 223 ? -6.148 17.906 -3.881 1 94.69 223 GLY A CA 1
ATOM 1674 C C . GLY A 1 223 ? -7.41 17.422 -3.197 1 94.69 223 GLY A C 1
ATOM 1675 O O . GLY A 1 223 ? -7.906 18.062 -2.266 1 94.69 223 GLY A O 1
ATOM 1676 N N . PRO A 1 224 ? -7.824 16.297 -3.607 1 97.5 224 PRO A N 1
ATOM 1677 C CA . PRO A 1 224 ? -9.102 15.781 -3.098 1 97.5 224 PRO A CA 1
ATOM 1678 C C . PRO A 1 224 ? -9.047 15.43 -1.613 1 97.5 224 PRO A C 1
ATOM 1680 O O . PRO A 1 224 ? -10.086 15.242 -0.98 1 97.5 224 PRO A O 1
ATOM 1683 N N . LEU A 1 225 ? -7.902 15.406 -1.04 1 98.06 225 LEU A N 1
ATOM 1684 C CA . LEU A 1 225 ? -7.797 14.953 0.345 1 98.06 225 LEU A CA 1
ATOM 1685 C C . LEU A 1 225 ? -7.504 16.125 1.275 1 98.06 225 LEU A C 1
ATOM 1687 O O . LEU A 1 225 ? -7.629 16 2.496 1 98.06 225 LEU A O 1
ATOM 1691 N N . ALA A 1 226 ? -7.168 17.281 0.773 1 96.81 226 ALA A N 1
ATOM 1692 C CA . ALA A 1 226 ? -6.699 18.406 1.588 1 96.81 226 ALA A CA 1
ATOM 1693 C C . ALA A 1 226 ? -7.789 18.891 2.539 1 96.81 226 ALA A C 1
ATOM 1695 O O . ALA A 1 226 ? -7.586 18.938 3.754 1 96.81 226 ALA A O 1
ATOM 1696 N N . VAL A 1 227 ? -8.938 19.109 2.01 1 97.69 227 VAL A N 1
ATOM 1697 C CA . VAL A 1 227 ? -10.016 19.703 2.793 1 97.69 227 VAL A CA 1
ATOM 1698 C C . VAL A 1 227 ? -10.492 18.703 3.848 1 97.69 227 VAL A C 1
ATOM 1700 O O . VAL A 1 227 ? -10.539 19.031 5.039 1 97.69 227 VAL A O 1
ATOM 1703 N N . PRO A 1 228 ? -10.734 17.422 3.484 1 98.25 228 PRO A N 1
ATOM 1704 C CA . PRO A 1 228 ? -11.195 16.484 4.516 1 98.25 228 PRO A CA 1
ATOM 1705 C C . PRO A 1 228 ? -10.141 16.234 5.59 1 98.25 228 PRO A C 1
ATOM 1707 O O . PRO A 1 228 ? -10.477 16.109 6.773 1 98.25 228 PRO A O 1
ATOM 1710 N N . ILE A 1 229 ? -8.93 16.141 5.207 1 97.75 229 ILE A N 1
ATOM 1711 C CA . I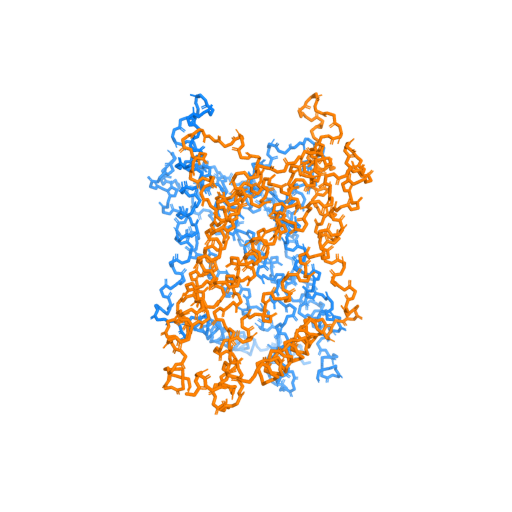LE A 1 229 ? -7.871 15.875 6.18 1 97.75 229 ILE A CA 1
ATOM 1712 C C . ILE A 1 229 ? -7.762 17.047 7.152 1 97.75 229 ILE A C 1
ATOM 1714 O O . ILE A 1 229 ? -7.773 16.859 8.367 1 97.75 229 ILE A O 1
ATOM 1718 N N . GLU A 1 230 ? -7.723 18.266 6.637 1 96.75 230 GLU A N 1
ATOM 1719 C CA . GLU A 1 230 ? -7.586 19.438 7.488 1 96.75 230 GLU A CA 1
ATOM 1720 C C . GLU A 1 230 ? -8.82 19.625 8.367 1 96.75 230 GLU A C 1
ATOM 1722 O O . GLU A 1 230 ? -8.703 19.984 9.539 1 96.75 230 GLU A O 1
ATOM 1727 N N . ALA A 1 231 ? -9.969 19.422 7.836 1 97.75 231 ALA A N 1
ATOM 1728 C CA . ALA A 1 231 ? -11.195 19.562 8.602 1 97.75 231 ALA A CA 1
ATOM 1729 C C . ALA A 1 231 ? -11.25 18.531 9.734 1 97.75 231 ALA A C 1
ATOM 1731 O O . ALA A 1 231 ? -11.641 18.859 10.859 1 97.75 231 ALA A O 1
ATOM 1732 N N . THR A 1 232 ? -10.859 17.297 9.422 1 97.06 232 THR A N 1
ATOM 1733 C CA . THR A 1 232 ? -10.852 16.234 10.422 1 97.06 232 THR A CA 1
ATOM 1734 C C . THR A 1 232 ? -9.867 16.547 11.539 1 97.06 232 THR A C 1
ATOM 1736 O O . THR A 1 232 ? -10.188 16.391 12.727 1 97.06 232 THR A O 1
ATOM 1739 N N . ARG A 1 233 ? -8.703 17.047 11.195 1 95.06 233 ARG A N 1
ATOM 1740 C CA . ARG A 1 233 ? -7.699 17.391 12.195 1 95.06 233 ARG A CA 1
ATOM 1741 C C . ARG A 1 233 ? -8.148 18.594 13.023 1 95.06 233 ARG A C 1
ATOM 1743 O O . ARG A 1 233 ? -7.914 18.641 14.234 1 95.06 233 ARG A O 1
ATOM 1750 N N . ALA A 1 234 ? -8.836 19.547 12.445 1 95 234 ALA A N 1
ATOM 1751 C CA . ALA A 1 234 ? -9.328 20.719 13.156 1 95 234 ALA A CA 1
ATOM 1752 C C . ALA A 1 234 ? -10.328 20.312 14.242 1 95 234 ALA A C 1
ATOM 1754 O O . ALA A 1 234 ? -10.227 20.781 15.383 1 95 234 ALA A O 1
ATOM 1755 N N . VAL A 1 235 ? -11.211 19.391 13.93 1 95.94 235 VAL A N 1
ATOM 1756 C CA . VAL A 1 235 ? -12.281 19.062 14.859 1 95.94 235 VAL A CA 1
ATOM 1757 C C . VAL A 1 235 ? -11.773 18.078 15.898 1 95.94 235 VAL A C 1
ATOM 1759 O O . VAL A 1 235 ? -12.219 18.078 17.047 1 95.94 235 VAL A O 1
ATOM 1762 N N . LEU A 1 236 ? -10.852 17.25 15.523 1 93.5 236 LEU A N 1
ATOM 1763 C CA . LEU A 1 236 ? -10.453 16.156 16.391 1 93.5 236 LEU A CA 1
ATOM 1764 C C . LEU A 1 236 ? -9.258 16.547 17.25 1 93.5 236 LEU A C 1
ATOM 1766 O O . LEU A 1 236 ? -9.188 16.172 18.422 1 93.5 236 LEU A O 1
ATOM 1770 N N . LEU A 1 237 ? -8.352 17.312 16.641 1 89.62 237 LEU A N 1
ATOM 1771 C CA . LEU A 1 237 ? -7.082 17.531 17.328 1 89.62 237 LEU A CA 1
ATOM 1772 C C . LEU A 1 237 ? -6.988 18.953 17.859 1 89.62 237 LEU A C 1
ATOM 1774 O O . LEU A 1 237 ? -6.301 19.203 18.844 1 89.62 237 LEU A O 1
ATOM 1778 N N . GLN A 1 238 ? -7.672 19.828 17.188 1 90.19 238 GLN A N 1
ATOM 1779 C CA . GLN A 1 238 ? -7.551 21.234 17.594 1 90.19 238 GLN A CA 1
ATOM 1780 C C . GLN A 1 238 ? -8.805 21.703 18.328 1 90.19 238 GLN A C 1
ATOM 1782 O O . GLN A 1 238 ? -8.812 22.781 18.922 1 90.19 238 GLN A O 1
ATOM 1787 N N . GLY A 1 239 ? -9.891 20.969 18.219 1 91.69 239 GLY A N 1
ATOM 1788 C CA . GLY A 1 239 ? -11.133 21.344 18.875 1 91.69 239 GLY A CA 1
ATOM 1789 C C . GLY A 1 239 ? -11.805 22.547 18.25 1 91.69 239 GLY A C 1
ATOM 1790 O O . GLY A 1 239 ? -12.492 23.312 18.938 1 91.69 239 GLY A O 1
ATOM 1791 N N . GLN A 1 240 ? -11.5 22.766 17.016 1 94.12 240 GLN A N 1
ATOM 1792 C CA . GLN A 1 240 ? -12.047 23.891 16.281 1 94.12 240 GLN A CA 1
ATOM 1793 C C . GLN A 1 240 ? -13.031 23.438 15.211 1 94.12 240 GLN A C 1
ATOM 1795 O O . GLN A 1 240 ? -12.977 22.297 14.758 1 94.12 240 GLN A O 1
ATOM 1800 N N . ALA A 1 241 ? -13.93 24.312 14.906 1 95.69 241 ALA A N 1
ATOM 1801 C CA . ALA A 1 241 ? -14.828 24.047 13.789 1 95.69 241 ALA A CA 1
ATOM 1802 C C . ALA A 1 241 ? -14.07 24.031 12.461 1 95.69 241 ALA A C 1
ATOM 1804 O O . ALA A 1 241 ? -13.055 24.719 12.312 1 95.69 241 ALA A O 1
ATOM 1805 N N . PRO A 1 242 ? -14.562 23.219 11.508 1 95.88 242 PRO A N 1
ATOM 1806 C CA . PRO A 1 242 ? -13.906 23.219 10.203 1 95.88 242 PRO A CA 1
ATOM 1807 C C . PRO A 1 242 ? -14.156 24.5 9.414 1 95.88 242 PRO A C 1
ATOM 1809 O O . PRO A 1 242 ? -15.031 25.297 9.781 1 95.88 242 PRO A O 1
ATOM 1812 N N . ASP A 1 243 ? -13.336 24.766 8.477 1 95.88 243 ASP A N 1
ATOM 1813 C CA . ASP A 1 243 ? -13.617 25.844 7.527 1 95.88 243 ASP A CA 1
ATOM 1814 C C . ASP A 1 243 ? -14.898 25.547 6.742 1 95.88 243 ASP A C 1
ATOM 1816 O O . ASP A 1 243 ? -14.859 24.875 5.715 1 95.88 243 ASP A O 1
ATOM 1820 N N . TRP A 1 244 ? -16 26.156 7.18 1 97.25 244 TRP A N 1
ATOM 1821 C CA . TRP A 1 244 ? -17.312 25.875 6.617 1 97.25 244 TRP A CA 1
ATOM 1822 C C . TRP A 1 244 ? -17.375 26.234 5.141 1 97.25 244 TRP A C 1
ATOM 1824 O O . TRP A 1 244 ? -18.031 25.562 4.348 1 97.25 244 TRP A O 1
ATOM 1834 N N . GLY A 1 245 ? -16.688 27.328 4.781 1 97 245 GLY A N 1
ATOM 1835 C CA . GLY A 1 245 ? -16.641 27.719 3.381 1 97 245 GLY A CA 1
ATOM 1836 C C . GLY A 1 245 ? -15.938 26.703 2.506 1 97 245 GLY A C 1
ATOM 1837 O O . GLY A 1 245 ? -16.484 26.266 1.49 1 97 245 GLY A O 1
ATOM 1838 N N . GLY A 1 246 ? -14.742 26.312 2.908 1 96.62 246 GLY A N 1
ATOM 1839 C CA . GLY A 1 246 ? -14 25.297 2.176 1 96.62 246 GLY A CA 1
ATOM 1840 C C . GLY A 1 246 ? -14.727 23.969 2.102 1 96.62 246 GLY A C 1
ATOM 1841 O O . GLY A 1 246 ? -14.734 23.328 1.052 1 96.62 246 GLY A O 1
ATOM 1842 N N . LEU A 1 247 ? -15.359 23.625 3.17 1 98 247 LEU A N 1
ATOM 1843 C CA . LEU A 1 247 ? -16.078 22.359 3.227 1 98 247 LEU A CA 1
ATOM 1844 C C . LEU A 1 247 ? -17.281 22.375 2.307 1 98 247 LEU A C 1
ATOM 1846 O O . LEU A 1 247 ? -17.594 21.375 1.664 1 98 247 LEU A O 1
ATOM 1850 N N . ALA A 1 248 ? -17.938 23.484 2.268 1 98.19 248 ALA A N 1
ATOM 1851 C CA . ALA A 1 248 ? -19.094 23.625 1.391 1 98.19 248 ALA A CA 1
ATOM 1852 C C . ALA A 1 248 ? -18.688 23.531 -0.077 1 98.19 248 ALA A C 1
ATOM 1854 O O . ALA A 1 248 ? -19.328 22.812 -0.855 1 98.19 248 ALA A O 1
ATOM 1855 N N . ILE A 1 249 ? -17.656 24.25 -0.432 1 98.12 249 ILE A N 1
ATOM 1856 C CA . ILE A 1 249 ? -17.156 24.203 -1.803 1 98.12 249 ILE A CA 1
ATOM 1857 C C . ILE A 1 249 ? -16.75 22.781 -2.154 1 98.12 249 ILE A C 1
ATOM 1859 O O . ILE A 1 249 ? -17.078 22.266 -3.23 1 98.12 249 ILE A O 1
ATOM 1863 N N . TYR A 1 250 ? -16.047 22.141 -1.266 1 98.44 250 TYR A N 1
ATOM 1864 C CA . TYR A 1 250 ? -15.633 20.766 -1.457 1 98.44 250 TYR A CA 1
ATOM 1865 C C . TYR A 1 250 ? -16.844 19.844 -1.629 1 98.44 250 TYR A C 1
ATOM 1867 O O . TYR A 1 250 ? -16.828 18.953 -2.48 1 98.44 250 TYR A O 1
ATOM 1875 N N . SER A 1 251 ? -17.859 20.062 -0.835 1 98.62 251 SER A N 1
ATOM 1876 C CA . SER A 1 251 ? -19.062 19.25 -0.891 1 98.62 251 SER A CA 1
ATOM 1877 C C . SER A 1 251 ? -19.766 19.375 -2.238 1 98.62 251 SER A C 1
ATOM 1879 O O . SER A 1 251 ? -20.25 18.391 -2.799 1 98.62 251 SER A O 1
ATOM 1881 N N . VAL A 1 252 ? -19.797 20.531 -2.688 1 98.69 252 VAL A N 1
ATOM 1882 C CA . VAL A 1 252 ? -20.422 20.766 -3.988 1 98.69 252 VAL A CA 1
ATOM 1883 C C . VAL A 1 252 ? -19.609 20.078 -5.078 1 98.69 252 VAL A C 1
ATOM 1885 O O . VAL A 1 252 ? -20.172 19.422 -5.961 1 98.69 252 VAL A O 1
ATOM 1888 N N . ALA A 1 253 ? -18.312 20.219 -5.02 1 98.5 253 ALA A N 1
ATOM 1889 C CA . ALA A 1 253 ? -17.438 19.547 -5.98 1 98.5 253 ALA A CA 1
ATOM 1890 C C . ALA A 1 253 ? -17.625 18.031 -5.914 1 98.5 253 ALA A C 1
ATOM 1892 O O . ALA A 1 253 ? -17.688 17.359 -6.945 1 98.5 253 ALA A O 1
ATOM 1893 N N . ALA A 1 254 ? -17.672 17.516 -4.699 1 98.75 254 ALA A N 1
ATOM 1894 C CA . ALA A 1 254 ? -17.875 16.094 -4.496 1 98.75 254 ALA A CA 1
ATOM 1895 C C . ALA A 1 254 ? -19.188 15.625 -5.102 1 98.75 254 ALA A C 1
ATOM 1897 O O . ALA A 1 254 ? -19.266 14.562 -5.723 1 98.75 254 ALA A O 1
ATOM 1898 N N . LEU A 1 255 ? -20.203 16.422 -4.91 1 98.56 255 LEU A N 1
ATOM 1899 C CA . LEU A 1 255 ? -21.516 16.109 -5.469 1 98.56 255 LEU A CA 1
ATOM 1900 C C . LEU A 1 255 ? -21.469 16.094 -6.992 1 98.56 255 LEU A C 1
ATOM 1902 O O . LEU A 1 255 ? -22.031 15.195 -7.629 1 98.56 255 LEU A O 1
ATOM 1906 N N . LEU A 1 256 ? -20.797 17.047 -7.555 1 98.69 256 LEU A N 1
ATOM 1907 C CA . LEU A 1 256 ? -20.672 17.109 -9.008 1 98.69 256 LEU A CA 1
ATOM 1908 C C . LEU A 1 256 ? -19.906 15.914 -9.547 1 98.69 256 LEU A C 1
ATOM 1910 O O . LEU A 1 256 ? -20.281 15.344 -10.57 1 98.69 256 LEU A O 1
ATOM 1914 N N . ILE A 1 257 ? -18.875 15.523 -8.859 1 98.5 257 ILE A N 1
ATOM 1915 C CA . ILE A 1 257 ? -18.078 14.359 -9.258 1 98.5 257 ILE A CA 1
ATOM 1916 C C . ILE A 1 257 ? -18.922 13.094 -9.125 1 98.5 257 ILE A C 1
ATOM 1918 O O . ILE A 1 257 ? -18.875 12.211 -9.977 1 98.5 257 ILE A O 1
ATOM 1922 N N . ALA A 1 258 ? -19.703 13.047 -8.07 1 98.5 258 ALA A N 1
ATOM 1923 C CA . ALA A 1 258 ? -20.578 11.898 -7.867 1 98.5 258 ALA A CA 1
ATOM 1924 C C . ALA A 1 258 ? -21.609 11.797 -8.984 1 98.5 258 ALA A C 1
ATOM 1926 O O . ALA A 1 258 ? -21.812 10.719 -9.555 1 98.5 258 ALA A O 1
ATOM 1927 N N . LEU A 1 259 ? -22.203 12.906 -9.297 1 98.19 259 LEU A N 1
ATOM 1928 C CA . LEU A 1 259 ? -23.203 12.93 -10.359 1 98.19 259 LEU A CA 1
ATOM 1929 C C . LEU A 1 259 ? -22.562 12.625 -11.711 1 98.19 259 LEU A C 1
ATOM 1931 O O . LEU A 1 259 ? -23.125 11.883 -12.516 1 98.19 259 LEU A O 1
ATOM 1935 N N . GLY A 1 260 ? -21.438 13.195 -11.906 1 98.25 260 GLY A N 1
ATOM 1936 C CA . GLY A 1 260 ? -20.719 12.898 -13.133 1 98.25 260 GLY A CA 1
ATOM 1937 C C . GLY A 1 260 ? -20.312 11.445 -13.258 1 98.25 260 GLY A C 1
ATOM 1938 O O . GLY A 1 260 ? -20.469 10.844 -14.32 1 98.25 260 GLY A O 1
ATOM 1939 N N . GLY A 1 261 ? -19.766 10.891 -12.18 1 98.19 261 GLY A N 1
ATOM 1940 C CA . GLY A 1 261 ? -19.406 9.477 -12.172 1 98.19 261 GLY A CA 1
ATOM 1941 C C . GLY A 1 261 ? -20.594 8.562 -12.422 1 98.19 261 GLY A C 1
ATOM 1942 O O . GLY A 1 261 ? -20.484 7.594 -13.172 1 98.19 261 GLY A O 1
ATOM 1943 N N . LEU A 1 262 ? -21.672 8.914 -11.836 1 96.94 262 LEU A N 1
ATOM 1944 C CA . LEU A 1 262 ? -22.891 8.133 -12.016 1 96.94 262 LEU A CA 1
ATOM 1945 C C . LEU A 1 262 ? -23.375 8.211 -13.461 1 96.94 262 LEU A C 1
ATOM 1947 O O . LEU A 1 262 ? -23.75 7.191 -14.039 1 96.94 262 LEU A O 1
ATOM 1951 N N . THR A 1 263 ? -23.359 9.367 -14.016 1 97.19 263 THR A N 1
ATOM 1952 C CA . THR A 1 263 ? -23.797 9.555 -15.391 1 97.19 263 THR A CA 1
ATOM 1953 C C . THR A 1 263 ? -22.906 8.781 -16.344 1 97.19 263 THR A C 1
ATOM 1955 O O . THR A 1 263 ? -23.391 8.109 -17.266 1 97.19 263 THR A O 1
ATOM 1958 N N . LEU A 1 264 ? -21.672 8.859 -16.078 1 97.38 264 LEU A N 1
ATOM 1959 C CA . LEU A 1 264 ? -20.719 8.117 -16.906 1 97.38 264 LEU A CA 1
ATOM 1960 C C . LEU A 1 264 ? -20.969 6.613 -16.797 1 97.38 264 LEU A C 1
ATOM 1962 O O . LEU A 1 264 ? -20.953 5.906 -17.812 1 97.38 264 LEU A O 1
ATOM 1966 N N . PHE A 1 265 ? -21.203 6.16 -15.664 1 97.19 265 PHE A N 1
ATOM 1967 C CA . PHE A 1 265 ? -21.453 4.742 -15.438 1 97.19 265 PHE A CA 1
ATOM 1968 C C . PHE A 1 265 ? -22.703 4.293 -16.188 1 97.19 265 PHE A C 1
ATOM 1970 O O . PHE A 1 265 ? -22.672 3.271 -16.875 1 97.19 265 PHE A O 1
ATOM 1977 N N . GLN A 1 266 ? -23.75 5.059 -16.109 1 94.31 266 GLN A N 1
ATOM 1978 C CA . GLN A 1 266 ? -25.016 4.711 -16.734 1 94.31 266 GLN A CA 1
ATOM 1979 C C . GLN A 1 266 ? -24.906 4.715 -18.25 1 94.31 266 GLN A C 1
ATOM 1981 O O . GLN A 1 266 ? -25.484 3.861 -18.922 1 94.31 266 GLN A O 1
ATOM 1986 N N . ARG A 1 267 ? -24.188 5.598 -18.688 1 95 267 ARG A N 1
ATOM 1987 C CA . ARG A 1 267 ? -24.031 5.684 -20.141 1 95 267 ARG A CA 1
ATOM 1988 C C . ARG A 1 267 ? -23.156 4.547 -20.656 1 95 267 ARG A C 1
ATOM 1990 O O . ARG A 1 267 ? -23.375 4.055 -21.766 1 95 267 ARG A O 1
ATOM 1997 N N . SER A 1 268 ? -22.203 4.145 -19.922 1 94.62 268 SER A N 1
ATOM 1998 C CA . SER A 1 268 ? -21.234 3.137 -20.359 1 94.62 268 SER A CA 1
ATOM 1999 C C . SER A 1 268 ? -21.797 1.729 -20.156 1 94.62 268 SER A C 1
ATOM 2001 O O . SER A 1 268 ? -21.312 0.78 -20.797 1 94.62 268 SER A O 1
ATOM 2003 N N . ARG A 1 269 ? -22.703 1.538 -19.297 1 90.62 269 ARG A N 1
ATOM 2004 C CA . ARG A 1 269 ? -23.234 0.236 -18.891 1 90.62 269 ARG A CA 1
ATOM 2005 C C . ARG A 1 269 ? -23.828 -0.509 -20.078 1 90.62 269 ARG A C 1
ATOM 2007 O O . ARG A 1 269 ? -23.828 -1.741 -20.109 1 90.62 269 ARG A O 1
ATOM 2014 N N . ARG A 1 270 ? -24.281 0.174 -21.047 1 87.31 270 ARG A N 1
ATOM 2015 C CA . ARG A 1 270 ? -24.922 -0.43 -22.219 1 87.31 270 ARG A CA 1
ATOM 2016 C C . ARG A 1 270 ? -23.922 -1.268 -23 1 87.31 270 ARG A C 1
ATOM 2018 O O . ARG A 1 270 ? -24.297 -2.244 -23.656 1 87.31 270 ARG A O 1
ATOM 2025 N N . GLY A 1 271 ? -22.672 -0.964 -22.875 1 90.81 271 GLY A N 1
ATOM 2026 C CA . GLY A 1 271 ? -21.656 -1.653 -23.656 1 90.81 271 GLY A CA 1
ATOM 2027 C C . GLY A 1 271 ? -20.922 -2.719 -22.859 1 90.81 271 GLY A C 1
ATOM 2028 O O . GLY A 1 271 ? -20.047 -3.414 -23.406 1 90.81 271 GLY A O 1
ATOM 2029 N N . PHE A 1 272 ? -21.328 -2.924 -21.672 1 92.75 272 PHE A N 1
ATOM 2030 C CA . PHE A 1 272 ? -20.609 -3.854 -20.812 1 92.75 272 PHE A CA 1
ATOM 2031 C C . PHE A 1 272 ? -20.719 -5.281 -21.328 1 92.75 272 PHE A C 1
ATOM 2033 O O . PHE A 1 272 ? -19.734 -6.02 -21.359 1 92.75 272 PHE A O 1
ATOM 2040 N N . ALA A 1 273 ? -21.875 -5.66 -21.734 1 89.12 273 ALA A N 1
ATOM 2041 C CA . ALA A 1 273 ? -22.156 -7.023 -22.172 1 89.12 273 ALA A CA 1
ATOM 2042 C C . ALA A 1 273 ? -21.375 -7.359 -23.438 1 89.12 273 ALA A C 1
ATOM 2044 O O . ALA A 1 273 ? -21 -8.516 -23.672 1 89.12 273 ALA A O 1
ATOM 2045 N N . ASP A 1 274 ? -21.078 -6.406 -24.219 1 89.81 274 ASP A N 1
ATOM 2046 C CA . ASP A 1 274 ? -20.359 -6.613 -25.469 1 89.81 274 ASP A CA 1
ATOM 2047 C C . ASP A 1 274 ? -18.875 -6.879 -25.219 1 89.81 274 ASP A C 1
ATOM 2049 O O . ASP A 1 274 ? -18.219 -7.555 -26.016 1 89.81 274 ASP A O 1
ATOM 2053 N N . VAL A 1 275 ? -18.422 -6.344 -24.172 1 89.31 275 VAL A N 1
ATOM 2054 C CA . VAL A 1 275 ? -16.984 -6.402 -23.906 1 89.31 275 VAL A CA 1
ATOM 2055 C C . VAL A 1 275 ? -16.672 -7.582 -22.984 1 89.31 275 VAL A C 1
ATOM 2057 O O . VAL A 1 275 ? -15.602 -8.188 -23.094 1 89.31 275 VAL A O 1
ATOM 2060 N N . LEU A 1 276 ? -17.609 -7.789 -22.094 1 88 276 LEU A N 1
ATOM 2061 C CA . LEU A 1 276 ? -17.359 -8.82 -21.094 1 88 276 LEU A CA 1
ATOM 2062 C C . LEU A 1 276 ? -18.125 -10.102 -21.438 1 88 276 LEU A C 1
ATOM 2064 O O . LEU A 1 276 ? -19.219 -10.039 -21.984 1 88 276 LEU A O 1
ATOM 2068 N N . MET B 1 1 ? 17.188 -41.969 0.096 1 33.5 1 MET B N 1
ATOM 2069 C CA . MET B 1 1 ? 16.844 -41.406 -1.21 1 33.5 1 MET B CA 1
ATOM 2070 C C . MET B 1 1 ? 17.625 -40.125 -1.479 1 33.5 1 MET B C 1
ATOM 2072 O O . MET B 1 1 ? 18 -39.844 -2.621 1 33.5 1 MET B O 1
ATOM 2076 N N . VAL B 1 2 ? 17.875 -39.375 -0.434 1 40.72 2 VAL B N 1
ATOM 2077 C CA . VAL B 1 2 ? 18.703 -38.188 -0.464 1 40.72 2 VAL B CA 1
ATOM 2078 C C . VAL B 1 2 ? 20.156 -38.562 -0.808 1 40.72 2 VAL B C 1
ATOM 2080 O O . VAL B 1 2 ? 20.812 -37.875 -1.571 1 40.72 2 VAL B O 1
ATOM 2083 N N . ILE B 1 3 ? 20.594 -39.594 -0.261 1 42.66 3 ILE B N 1
ATOM 2084 C CA . ILE B 1 3 ? 21.984 -39.969 -0.441 1 42.66 3 ILE B CA 1
ATOM 2085 C C . ILE B 1 3 ? 22.234 -40.344 -1.901 1 42.66 3 ILE B C 1
ATOM 2087 O O . ILE B 1 3 ? 23.281 -40.031 -2.461 1 42.66 3 ILE B O 1
ATOM 2091 N N . ALA B 1 4 ? 21.344 -41.125 -2.471 1 45.81 4 ALA B N 1
ATOM 2092 C CA . ALA B 1 4 ? 21.531 -41.562 -3.854 1 45.81 4 ALA B CA 1
ATOM 2093 C C . ALA B 1 4 ? 21.5 -40.375 -4.812 1 45.81 4 ALA B C 1
ATOM 2095 O O . ALA B 1 4 ? 22.172 -40.375 -5.84 1 45.81 4 ALA B O 1
ATOM 2096 N N . LEU B 1 5 ? 20.656 -39.344 -4.543 1 46.28 5 LEU B N 1
ATOM 2097 C CA . LEU B 1 5 ? 20.641 -38.062 -5.285 1 46.28 5 LEU B CA 1
ATOM 2098 C C . LEU B 1 5 ? 21.984 -37.375 -5.188 1 46.28 5 LEU B C 1
ATOM 2100 O O . LEU B 1 5 ? 22.391 -36.688 -6.129 1 46.28 5 LEU B O 1
ATOM 2104 N N . LEU B 1 6 ? 22.641 -37.5 -4.109 1 45.75 6 LEU B N 1
ATOM 2105 C CA . LEU B 1 6 ? 23.969 -36.906 -4 1 45.75 6 LEU B CA 1
ATOM 2106 C C . LEU B 1 6 ? 24.984 -37.719 -4.777 1 45.75 6 LEU B C 1
ATOM 2108 O O . LEU B 1 6 ? 26.141 -37.312 -4.934 1 45.75 6 LEU B O 1
ATOM 2112 N N . ARG B 1 7 ? 24.766 -38.969 -4.961 1 49.22 7 ARG B N 1
ATOM 2113 C CA . ARG B 1 7 ? 25.844 -39.844 -5.465 1 49.22 7 ARG B CA 1
ATOM 2114 C C . ARG B 1 7 ? 26.016 -39.656 -6.969 1 49.22 7 ARG B C 1
ATOM 2116 O O . ARG B 1 7 ? 27.062 -40.031 -7.52 1 49.22 7 ARG B O 1
ATOM 2123 N N . ASN B 1 8 ? 24.906 -39.281 -7.723 1 49.69 8 ASN B N 1
ATOM 2124 C CA . ASN B 1 8 ? 25.156 -39.062 -9.141 1 49.69 8 ASN B CA 1
ATOM 2125 C C . ASN B 1 8 ? 25.031 -37.562 -9.492 1 49.69 8 ASN B C 1
ATOM 2127 O O . ASN B 1 8 ? 23.938 -37.031 -9.492 1 49.69 8 ASN B O 1
ATOM 2131 N N . PRO B 1 9 ? 26.156 -36.844 -9.516 1 56.88 9 PRO B N 1
ATOM 2132 C CA . PRO B 1 9 ? 26.203 -35.438 -9.852 1 56.88 9 PRO B CA 1
ATOM 2133 C C . PRO B 1 9 ? 25.344 -35.062 -11.047 1 56.88 9 PRO B C 1
ATOM 2135 O O . PRO B 1 9 ? 24.812 -33.938 -11.125 1 56.88 9 PRO B O 1
ATOM 2138 N N . GLN B 1 10 ? 25.266 -36 -11.992 1 58.41 10 GLN B N 1
ATOM 2139 C CA . GLN B 1 10 ? 24.453 -35.688 -13.172 1 58.41 10 GLN B CA 1
ATOM 2140 C C . GLN B 1 10 ? 22.969 -35.562 -12.805 1 58.41 10 GLN B C 1
ATOM 2142 O O . GLN B 1 10 ? 22.266 -34.719 -13.359 1 58.41 10 GLN B O 1
ATOM 2147 N N . THR B 1 11 ? 22.578 -36.438 -11.867 1 55.5 11 THR B N 1
ATOM 2148 C CA . THR B 1 11 ? 21.188 -36.375 -11.406 1 55.5 11 THR B CA 1
ATOM 2149 C C . THR B 1 11 ? 20.938 -35.094 -10.625 1 55.5 11 THR B C 1
ATOM 2151 O O . THR B 1 11 ? 19.891 -34.469 -10.781 1 55.5 11 THR B O 1
ATOM 2154 N N . LEU B 1 12 ? 21.938 -34.75 -9.828 1 54.84 12 LEU B N 1
ATOM 2155 C CA . LEU B 1 12 ? 21.812 -33.5 -9.078 1 54.84 12 LEU B CA 1
ATOM 2156 C C . LEU B 1 12 ? 21.75 -32.312 -10.023 1 54.84 12 LEU B C 1
ATOM 2158 O O . LEU B 1 12 ? 20.969 -31.375 -9.812 1 54.84 12 LEU B O 1
ATOM 2162 N N . SER B 1 13 ? 22.656 -32.344 -10.992 1 58.94 13 SER B N 1
ATOM 2163 C CA . SER B 1 13 ? 22.688 -31.266 -11.961 1 58.94 13 SER B CA 1
ATOM 2164 C C . SER B 1 13 ? 21.391 -31.203 -12.758 1 58.94 13 SER B C 1
ATOM 2166 O O . SER B 1 13 ? 20.859 -30.125 -13.031 1 58.94 13 SER B O 1
ATOM 2168 N N . ARG B 1 14 ? 20.891 -32.375 -13.148 1 60.44 14 ARG B N 1
ATOM 2169 C CA . ARG B 1 14 ? 19.625 -32.438 -13.883 1 60.44 14 ARG B CA 1
ATOM 2170 C C . ARG B 1 14 ? 18.469 -31.969 -13.016 1 60.44 14 ARG B C 1
ATOM 2172 O O . ARG B 1 14 ? 17.562 -31.266 -13.492 1 60.44 14 ARG B O 1
ATOM 2179 N N . LEU B 1 15 ? 18.531 -32.375 -11.805 1 55.91 15 LEU B N 1
ATOM 2180 C CA . LEU B 1 15 ? 17.5 -31.938 -10.867 1 55.91 15 LEU B CA 1
ATOM 2181 C C . LEU B 1 15 ? 17.547 -30.422 -10.648 1 55.91 15 LEU B C 1
ATOM 2183 O O . LEU B 1 15 ? 16.516 -29.766 -10.625 1 55.91 15 LEU B O 1
ATOM 2187 N N . LEU B 1 16 ? 18.734 -29.984 -10.641 1 62.94 16 LEU B N 1
ATOM 2188 C CA . LEU B 1 16 ? 18.906 -28.547 -10.461 1 62.94 16 LEU B CA 1
ATOM 2189 C C . LEU B 1 16 ? 18.484 -27.781 -11.711 1 62.94 16 LEU B C 1
ATOM 2191 O O . LEU B 1 16 ? 17.859 -26.719 -11.625 1 62.94 16 LEU B O 1
ATOM 2195 N N . SER B 1 17 ? 18.906 -28.453 -12.898 1 69.94 17 SER B N 1
ATOM 2196 C CA . SER B 1 17 ? 18.562 -27.812 -14.164 1 69.94 17 SER B CA 1
ATOM 2197 C C . SER B 1 17 ? 17.062 -27.875 -14.422 1 69.94 17 SER B C 1
ATOM 2199 O O . SER B 1 17 ? 16.484 -26.906 -14.922 1 69.94 17 SER B O 1
ATOM 2201 N N . SER B 1 18 ? 16.484 -29.047 -14.125 1 75.06 18 SER B N 1
ATOM 2202 C CA . SER B 1 18 ? 15.047 -29.172 -14.312 1 75.06 18 SER B CA 1
ATOM 2203 C C . SER B 1 18 ? 14.289 -28.188 -13.422 1 75.06 18 SER B C 1
ATOM 2205 O O . SER B 1 18 ? 13.336 -27.547 -13.867 1 75.06 18 SER B O 1
ATOM 2207 N N . HIS B 1 19 ? 14.805 -28.016 -12.266 1 82.44 19 HIS B N 1
ATOM 2208 C CA . HIS B 1 19 ? 14.156 -27.094 -11.344 1 82.44 19 HIS B CA 1
ATOM 2209 C C . HIS B 1 19 ? 14.375 -25.641 -11.773 1 82.44 19 HIS B C 1
ATOM 2211 O O . HIS B 1 19 ? 13.469 -24.812 -11.656 1 82.44 19 HIS B O 1
ATOM 2217 N N . SER B 1 20 ? 15.477 -25.438 -12.453 1 88.5 20 SER B N 1
ATOM 2218 C CA . SER B 1 20 ? 15.766 -24.078 -12.922 1 88.5 20 SER B CA 1
ATOM 2219 C C . SER B 1 20 ? 14.906 -23.719 -14.133 1 88.5 20 SER B C 1
ATOM 2221 O O . SER B 1 20 ? 14.438 -22.594 -14.242 1 88.5 20 SER B O 1
ATOM 2223 N N . SER B 1 21 ? 14.766 -24.703 -15.031 1 90.81 21 SER B N 1
ATOM 2224 C CA . SER B 1 21 ? 13.906 -24.469 -16.188 1 90.81 21 SER B CA 1
ATOM 2225 C C . SER B 1 21 ? 12.461 -24.234 -15.773 1 90.81 21 SER B C 1
ATOM 2227 O O . SER B 1 21 ? 11.781 -23.359 -16.312 1 90.81 21 SER B O 1
ATOM 2229 N N . LEU B 1 22 ? 12.039 -25.016 -14.805 1 91.69 22 LEU B N 1
ATOM 2230 C CA . LEU B 1 22 ? 10.68 -24.844 -14.297 1 91.69 22 LEU B CA 1
ATOM 2231 C C . LEU B 1 22 ? 10.516 -23.5 -13.617 1 91.69 22 LEU B C 1
ATOM 2233 O O . LEU B 1 22 ? 9.516 -22.812 -13.82 1 91.69 22 LEU B O 1
ATOM 2237 N N . PHE B 1 23 ? 11.5 -23.125 -12.828 1 94.94 23 PHE B N 1
ATOM 2238 C CA . PHE B 1 23 ? 11.492 -21.828 -12.164 1 94.94 23 PHE B CA 1
ATOM 2239 C C . PHE B 1 23 ? 11.359 -20.688 -13.18 1 94.94 23 PHE B C 1
ATOM 2241 O O . PHE B 1 23 ? 10.492 -19.828 -13.047 1 94.94 23 PHE B O 1
ATOM 2248 N N . LEU B 1 24 ? 12.156 -20.688 -14.195 1 95.31 24 LEU B N 1
ATOM 2249 C CA . LEU B 1 24 ? 12.172 -19.609 -15.188 1 95.31 24 LEU B CA 1
ATOM 2250 C C . LEU B 1 24 ? 10.859 -19.578 -15.961 1 95.31 24 LEU B C 1
ATOM 2252 O O . LEU B 1 24 ? 10.352 -18.5 -16.281 1 95.31 24 LEU B O 1
ATOM 2256 N N . SER B 1 25 ? 10.328 -20.75 -16.219 1 95.25 25 SER B N 1
ATOM 2257 C CA . SER B 1 25 ? 9.047 -20.812 -16.922 1 95.25 25 SER B CA 1
ATOM 2258 C C . SER B 1 25 ? 7.922 -20.234 -16.078 1 95.25 25 SER B C 1
ATOM 2260 O O . SER B 1 25 ? 7.113 -19.438 -16.562 1 95.25 25 SER B O 1
ATOM 2262 N N . LEU B 1 26 ? 7.941 -20.609 -14.805 1 94.88 26 LEU B N 1
ATOM 2263 C CA . LEU B 1 26 ? 6.918 -20.094 -13.898 1 94.88 26 LEU B CA 1
ATOM 2264 C C . LEU B 1 26 ? 7.09 -18.594 -13.672 1 94.88 26 LEU B C 1
ATOM 2266 O O . LEU B 1 26 ? 6.105 -17.859 -13.562 1 94.88 26 LEU B O 1
ATOM 2270 N N . LEU B 1 27 ? 8.312 -18.172 -13.602 1 96.19 27 LEU B N 1
ATOM 2271 C CA . LEU B 1 27 ? 8.609 -16.766 -13.414 1 96.19 27 LEU B CA 1
ATOM 2272 C C . LEU B 1 27 ? 8.117 -15.938 -14.602 1 96.19 27 LEU B C 1
ATOM 2274 O O . LEU B 1 27 ? 7.449 -14.922 -14.422 1 96.19 27 LEU B O 1
ATOM 2278 N N . ARG B 1 28 ? 8.406 -16.375 -15.789 1 95.38 28 ARG B N 1
ATOM 2279 C CA . ARG B 1 28 ? 7.965 -15.68 -17 1 95.38 28 ARG B CA 1
ATOM 2280 C C . ARG B 1 28 ? 6.441 -15.617 -17.078 1 95.38 28 ARG B C 1
ATOM 2282 O O . ARG B 1 28 ? 5.875 -14.586 -17.438 1 95.38 28 ARG B O 1
ATOM 2289 N N . ARG B 1 29 ? 5.852 -16.688 -16.688 1 94 29 ARG B N 1
ATOM 2290 C CA . ARG B 1 29 ? 4.395 -16.75 -16.688 1 94 29 ARG B CA 1
ATOM 2291 C C . ARG B 1 29 ? 3.805 -15.773 -15.68 1 94 29 ARG B C 1
ATOM 2293 O O . ARG B 1 29 ? 2.824 -15.078 -15.977 1 94 29 ARG B O 1
ATOM 2300 N N . ARG B 1 30 ? 4.391 -15.719 -14.539 1 94.12 30 ARG B N 1
ATOM 2301 C CA . ARG B 1 30 ? 3.891 -14.828 -13.492 1 94.12 30 ARG B CA 1
ATOM 2302 C C . ARG B 1 30 ? 4.008 -13.367 -13.922 1 94.12 30 ARG B C 1
ATOM 2304 O O . ARG B 1 30 ? 3.074 -12.586 -13.734 1 94.12 30 ARG B O 1
ATOM 2311 N N . ILE B 1 31 ? 5.09 -13.023 -14.516 1 93.75 31 ILE B N 1
ATOM 2312 C CA . ILE B 1 31 ? 5.316 -11.656 -14.969 1 93.75 31 ILE B CA 1
ATOM 2313 C C . ILE B 1 31 ? 4.324 -11.312 -16.078 1 93.75 31 ILE B C 1
ATOM 2315 O O . ILE B 1 31 ? 3.742 -10.227 -16.094 1 93.75 31 ILE B O 1
ATOM 2319 N N . ALA B 1 32 ? 4.098 -12.242 -16.938 1 92.5 32 ALA B N 1
ATOM 2320 C CA . ALA B 1 32 ? 3.17 -12.039 -18.047 1 92.5 32 ALA B CA 1
ATOM 2321 C C . ALA B 1 32 ? 1.735 -11.906 -17.547 1 92.5 32 ALA B C 1
ATOM 2323 O O . ALA B 1 32 ? 0.961 -11.102 -18.062 1 92.5 32 ALA B O 1
ATOM 2324 N N . GLU B 1 33 ? 1.402 -12.633 -16.578 1 90.88 33 GLU B N 1
ATOM 2325 C CA . GLU B 1 33 ? 0.046 -12.656 -16.031 1 90.88 33 GLU B CA 1
ATOM 2326 C C . GLU B 1 33 ? -0.295 -11.336 -15.344 1 90.88 33 GLU B C 1
ATOM 2328 O O . GLU B 1 33 ? -1.448 -10.898 -15.359 1 90.88 33 GLU B O 1
ATOM 2333 N N . ARG B 1 34 ? 0.676 -10.688 -14.859 1 86.62 34 ARG B N 1
ATOM 2334 C CA . ARG B 1 34 ? 0.47 -9.445 -14.125 1 86.62 34 ARG B CA 1
ATOM 2335 C C . ARG B 1 34 ? -0.086 -8.359 -15.039 1 86.62 34 ARG B C 1
ATOM 2337 O O . ARG B 1 34 ? -0.907 -7.543 -14.617 1 86.62 34 ARG B O 1
ATOM 2344 N N . TYR B 1 35 ? 0.288 -8.383 -16.344 1 88 35 TYR B N 1
ATOM 2345 C CA . TYR B 1 35 ? -0.102 -7.301 -17.234 1 88 35 TYR B CA 1
ATOM 2346 C C . TYR B 1 35 ? -0.893 -7.84 -18.422 1 88 35 TYR B C 1
ATOM 2348 O O . TYR B 1 35 ? -1.05 -7.152 -19.438 1 88 35 TYR B O 1
ATOM 2356 N N . ARG B 1 36 ? -1.336 -9.023 -18.297 1 87.75 36 ARG B N 1
ATOM 2357 C CA . ARG B 1 36 ? -1.958 -9.734 -19.406 1 87.75 36 ARG B CA 1
ATOM 2358 C C . ARG B 1 36 ? -3.193 -8.992 -19.906 1 87.75 36 ARG B C 1
ATOM 2360 O O . ARG B 1 36 ? -3.434 -8.93 -21.125 1 87.75 36 ARG B O 1
ATOM 2367 N N . GLU B 1 37 ? -3.912 -8.352 -19.078 1 87.12 37 GLU B N 1
ATOM 2368 C CA . GLU B 1 37 ? -5.188 -7.781 -19.5 1 87.12 37 GLU B CA 1
ATOM 2369 C C . GLU B 1 37 ? -5.055 -6.285 -19.766 1 87.12 37 GLU B C 1
ATOM 2371 O O . GLU B 1 37 ? -6.027 -5.633 -20.156 1 87.12 37 GLU B O 1
ATOM 2376 N N . THR B 1 38 ? -3.877 -5.742 -19.641 1 89.88 38 THR B N 1
ATOM 2377 C CA . THR B 1 38 ? -3.688 -4.312 -19.859 1 89.88 38 THR B CA 1
ATOM 2378 C C . THR B 1 38 ? -3.336 -4.023 -21.312 1 89.88 38 THR B C 1
ATOM 2380 O O . THR B 1 38 ? -2.816 -4.895 -22.016 1 89.88 38 THR B O 1
ATOM 2383 N N . TRP B 1 39 ? -3.693 -2.891 -21.766 1 90.81 39 TRP B N 1
ATOM 2384 C CA . TRP B 1 39 ? -3.43 -2.502 -23.156 1 90.81 39 TRP B CA 1
ATOM 2385 C C . TRP B 1 39 ? -1.933 -2.35 -23.391 1 90.81 39 TRP B C 1
ATOM 2387 O O . TRP B 1 39 ? -1.413 -2.814 -24.406 1 90.81 39 TRP B O 1
ATOM 2397 N N . LEU B 1 40 ? -1.239 -1.806 -22.484 1 91.94 40 LEU B N 1
ATOM 2398 C CA . LEU B 1 40 ? 0.187 -1.547 -22.656 1 91.94 40 LEU B CA 1
ATOM 2399 C C . LEU B 1 40 ? 1.009 -2.779 -22.297 1 91.94 40 LEU B C 1
ATOM 2401 O O . LEU B 1 40 ? 2.221 -2.812 -22.516 1 91.94 40 LEU B O 1
ATOM 2405 N N . GLY B 1 41 ? 0.401 -3.775 -21.719 1 91.81 41 GLY B N 1
ATOM 2406 C CA . GLY B 1 41 ? 1.032 -5.051 -21.422 1 91.81 41 GLY B CA 1
ATOM 2407 C C . GLY B 1 41 ? 2.297 -4.918 -20.609 1 91.81 41 GLY B C 1
ATOM 2408 O O . GLY B 1 41 ? 2.299 -4.258 -19.562 1 91.81 41 GLY B O 1
ATOM 2409 N N . LEU B 1 42 ? 3.369 -5.457 -21.078 1 91.12 42 LEU B N 1
ATOM 2410 C CA . LEU B 1 42 ? 4.633 -5.547 -20.359 1 91.12 42 LEU B CA 1
ATOM 2411 C C . LEU B 1 42 ? 5.289 -4.172 -20.234 1 91.12 42 LEU B C 1
ATOM 2413 O O . LEU B 1 42 ? 6.188 -3.979 -19.406 1 91.12 42 LEU B O 1
ATOM 2417 N N . ALA B 1 43 ? 4.844 -3.203 -20.984 1 93.81 43 ALA B N 1
ATOM 2418 C CA . ALA B 1 43 ? 5.391 -1.85 -20.922 1 93.81 43 ALA B CA 1
ATOM 2419 C C . ALA B 1 43 ? 5.148 -1.232 -19.547 1 93.81 43 ALA B C 1
ATOM 2421 O O . ALA B 1 43 ? 5.902 -0.36 -19.109 1 93.81 43 ALA B O 1
ATOM 2422 N N . TRP B 1 44 ? 4.133 -1.753 -18.922 1 92.38 44 TRP B N 1
ATOM 2423 C CA . TRP B 1 44 ? 3.809 -1.225 -17.594 1 92.38 44 TRP B CA 1
ATOM 2424 C C . TRP B 1 44 ? 4.926 -1.526 -16.609 1 92.38 44 TRP B C 1
ATOM 2426 O O . TRP B 1 44 ? 5.109 -0.793 -15.625 1 92.38 44 TRP B O 1
ATOM 2436 N N . ALA B 1 45 ? 5.684 -2.555 -16.844 1 92.56 45 ALA B N 1
ATOM 2437 C CA . ALA B 1 45 ? 6.801 -2.904 -15.969 1 92.56 45 ALA B CA 1
ATOM 2438 C C . ALA B 1 45 ? 7.82 -1.771 -15.898 1 92.56 45 ALA B C 1
ATOM 2440 O O . ALA B 1 45 ? 8.477 -1.576 -14.875 1 92.56 45 ALA B O 1
ATOM 2441 N N . TRP B 1 46 ? 7.844 -1.049 -16.969 1 94.31 46 TRP B N 1
ATOM 2442 C CA . TRP B 1 46 ? 8.742 0.1 -17.047 1 94.31 46 TRP B CA 1
ATOM 2443 C C . TRP B 1 46 ? 8.016 1.381 -16.641 1 94.31 46 TRP B C 1
ATOM 2445 O O . TRP B 1 46 ? 8.57 2.223 -15.93 1 94.31 46 TRP B O 1
ATOM 2455 N N . ILE B 1 47 ? 6.855 1.485 -17.031 1 94.81 47 ILE B N 1
ATOM 2456 C CA . ILE B 1 47 ? 6.098 2.721 -16.859 1 94.81 47 ILE B CA 1
ATOM 2457 C C . ILE B 1 47 ? 5.805 2.943 -15.375 1 94.81 47 ILE B C 1
ATOM 2459 O O . ILE B 1 47 ? 5.91 4.066 -14.883 1 94.81 47 ILE B O 1
ATOM 2463 N N . ALA B 1 48 ? 5.504 1.901 -14.648 1 92.75 48 ALA B N 1
ATOM 2464 C CA . ALA B 1 48 ? 5.094 2.021 -13.258 1 92.75 48 ALA B CA 1
ATOM 2465 C C . ALA B 1 48 ? 6.211 2.613 -12.406 1 92.75 48 ALA B C 1
ATOM 2467 O O . ALA B 1 48 ? 6.02 3.627 -11.727 1 92.75 48 ALA B O 1
ATOM 2468 N N . PRO B 1 49 ? 7.375 2.061 -12.438 1 93.44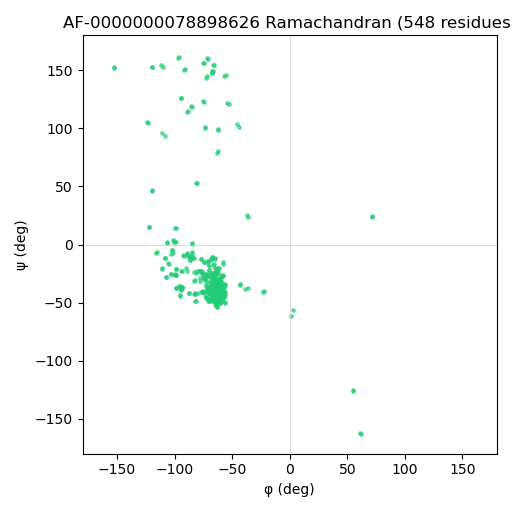 49 PRO B N 1
ATOM 2469 C CA . PRO B 1 49 ? 8.453 2.672 -11.656 1 93.44 49 PRO B CA 1
ATOM 2470 C C . PRO B 1 49 ? 8.82 4.07 -12.148 1 93.44 49 PRO B C 1
ATOM 2472 O O . PRO B 1 49 ? 9.227 4.922 -11.359 1 93.44 49 PRO B O 1
ATOM 2475 N N . LEU B 1 50 ? 8.672 4.32 -13.43 1 94.5 50 LEU B N 1
ATOM 2476 C CA . LEU B 1 50 ? 8.93 5.656 -13.961 1 94.5 50 LEU B CA 1
ATOM 2477 C C . LEU B 1 50 ? 7.918 6.66 -13.406 1 94.5 50 LEU B C 1
ATOM 2479 O O . LEU B 1 50 ? 8.281 7.785 -13.055 1 94.5 50 LEU B O 1
ATOM 2483 N N . LEU B 1 51 ? 6.695 6.195 -13.344 1 92.81 51 LEU B N 1
ATOM 2484 C CA . LEU B 1 51 ? 5.656 7.051 -12.781 1 92.81 51 LEU B CA 1
ATOM 2485 C C . LEU B 1 51 ? 5.914 7.328 -11.305 1 92.81 51 LEU B C 1
ATOM 2487 O O . LEU B 1 51 ? 5.723 8.453 -10.836 1 92.81 51 LEU B O 1
ATOM 2491 N N . LEU B 1 52 ? 6.305 6.312 -10.625 1 91.06 52 LEU B N 1
ATOM 2492 C CA . LEU B 1 52 ? 6.602 6.473 -9.211 1 91.06 52 LEU B CA 1
ATOM 2493 C C . LEU B 1 52 ? 7.75 7.457 -9.008 1 91.06 52 LEU B C 1
ATOM 2495 O O . LEU B 1 52 ? 7.648 8.375 -8.188 1 91.06 52 LEU B O 1
ATOM 2499 N N . LEU B 1 53 ? 8.82 7.238 -9.734 1 91.94 53 LEU B N 1
ATOM 2500 C CA . LEU B 1 53 ? 9.938 8.172 -9.656 1 91.94 53 LEU B CA 1
ATOM 2501 C C . LEU B 1 53 ? 9.492 9.578 -10.023 1 91.94 53 LEU B C 1
ATOM 2503 O O . LEU B 1 53 ? 9.852 10.547 -9.344 1 91.94 53 LEU B O 1
ATOM 2507 N N . GLY B 1 54 ? 8.727 9.688 -11.117 1 89.31 54 GLY B N 1
ATOM 2508 C CA . GLY B 1 54 ? 8.203 10.977 -11.531 1 89.31 54 GLY B CA 1
ATOM 2509 C C . GLY B 1 54 ? 7.367 11.656 -10.461 1 89.31 54 GLY B C 1
ATOM 2510 O O . GLY B 1 54 ? 7.465 12.867 -10.266 1 89.31 54 GLY B O 1
ATOM 2511 N N . ALA B 1 55 ? 6.59 10.883 -9.805 1 87.19 55 ALA B N 1
ATOM 2512 C CA . ALA B 1 55 ? 5.773 11.406 -8.711 1 87.19 55 ALA B CA 1
ATOM 2513 C C . ALA B 1 55 ? 6.648 11.992 -7.605 1 87.19 55 ALA B C 1
ATOM 2515 O O . ALA B 1 55 ? 6.355 13.062 -7.078 1 87.19 55 ALA B O 1
ATOM 2516 N N . TYR B 1 56 ? 7.684 11.305 -7.258 1 85.19 56 TYR B N 1
ATOM 2517 C CA . TYR B 1 56 ? 8.555 11.766 -6.188 1 85.19 56 TYR B CA 1
ATOM 2518 C C . TYR B 1 56 ? 9.336 13 -6.613 1 85.19 56 TYR B C 1
ATOM 2520 O O . TYR B 1 56 ? 9.508 13.938 -5.828 1 85.19 56 TYR B O 1
ATOM 2528 N N . VAL B 1 57 ? 9.812 12.969 -7.82 1 82 57 VAL B N 1
ATOM 2529 C CA . VAL B 1 57 ? 10.508 14.141 -8.344 1 82 57 VAL B CA 1
ATOM 2530 C C . VAL B 1 57 ? 9.562 15.336 -8.367 1 82 57 VAL B C 1
ATOM 2532 O O . VAL B 1 57 ? 9.945 16.453 -8.008 1 82 57 VAL B O 1
ATOM 2535 N N . LEU B 1 58 ? 8.344 15.055 -8.711 1 78.81 58 LEU B N 1
ATOM 2536 C CA . LEU B 1 58 ? 7.344 16.109 -8.773 1 78.81 58 LEU B CA 1
ATOM 2537 C C . LEU B 1 58 ? 7.023 16.641 -7.379 1 78.81 58 LEU B C 1
ATOM 2539 O O . LEU B 1 58 ? 7.051 17.844 -7.145 1 78.81 58 LEU B O 1
ATOM 2543 N N . VAL B 1 59 ? 6.789 15.758 -6.473 1 78.38 59 VAL B N 1
ATOM 2544 C CA . VAL B 1 59 ? 6.352 16.141 -5.133 1 78.38 59 VAL B CA 1
ATOM 2545 C C . VAL B 1 59 ? 7.516 16.766 -4.367 1 78.38 59 VAL B C 1
ATOM 2547 O O . VAL B 1 59 ? 7.383 17.844 -3.783 1 78.38 59 VAL B O 1
ATOM 2550 N N . PHE B 1 60 ? 8.664 16.156 -4.414 1 73.12 60 PHE B N 1
ATOM 2551 C CA . PHE B 1 60 ? 9.758 16.578 -3.553 1 73.12 60 PHE B CA 1
ATOM 2552 C C . PHE B 1 60 ? 10.727 17.484 -4.305 1 73.12 60 PHE B C 1
ATOM 2554 O O . PHE B 1 60 ? 11.477 18.25 -3.693 1 73.12 60 PHE B O 1
ATOM 2561 N N . GLY B 1 61 ? 10.828 17.391 -5.543 1 66.44 61 GLY B N 1
ATOM 2562 C CA . GLY B 1 61 ? 11.664 18.281 -6.336 1 66.44 61 GLY B CA 1
ATOM 2563 C C . GLY B 1 61 ? 11 19.609 -6.641 1 66.44 61 GLY B C 1
ATOM 2564 O O . GLY B 1 61 ? 11.602 20.672 -6.434 1 66.44 61 GLY B O 1
ATOM 2565 N N . VAL B 1 62 ? 9.773 19.453 -7.105 1 63.25 62 VAL B N 1
ATOM 2566 C CA . VAL B 1 62 ? 9.125 20.656 -7.613 1 63.25 62 VAL B CA 1
ATOM 2567 C C . VAL B 1 62 ? 8.25 21.281 -6.52 1 63.25 62 VAL B C 1
ATOM 2569 O O . VAL B 1 62 ? 8.297 22.484 -6.285 1 63.25 62 VAL B O 1
ATOM 2572 N N . LEU B 1 63 ? 7.547 20.391 -5.898 1 65.31 63 LEU B N 1
ATOM 2573 C CA . LEU B 1 63 ? 6.516 20.906 -5.008 1 65.31 63 LEU B CA 1
ATOM 2574 C C . LEU B 1 63 ? 7.113 21.297 -3.654 1 65.31 63 LEU B C 1
ATOM 2576 O O . LEU B 1 63 ? 6.68 22.266 -3.033 1 65.31 63 LEU B O 1
ATOM 2580 N N . PHE B 1 64 ? 7.977 20.438 -3.207 1 61.16 64 PHE B N 1
ATOM 2581 C CA . PHE B 1 64 ? 8.57 20.719 -1.901 1 61.16 64 PHE B CA 1
ATOM 2582 C C . PHE B 1 64 ? 9.945 21.344 -2.053 1 61.16 64 PHE B C 1
ATOM 2584 O O . PHE B 1 64 ? 10.758 21.312 -1.124 1 61.16 64 PHE B O 1
ATOM 2591 N N . SER B 1 65 ? 10.141 21.75 -3.287 1 53.56 65 SER B N 1
ATOM 2592 C CA . SER B 1 65 ? 11.422 22.391 -3.502 1 53.56 65 SER B CA 1
ATOM 2593 C C . SER B 1 65 ? 11.727 23.406 -2.395 1 53.56 65 SER B C 1
ATOM 2595 O O . SER B 1 65 ? 10.844 24.141 -1.967 1 53.56 65 SER B O 1
ATOM 2597 N N . PRO B 1 66 ? 12.594 22.984 -1.521 1 44.03 66 PRO B N 1
ATOM 2598 C CA . PRO B 1 66 ? 13.023 23.969 -0.525 1 44.03 66 PRO B CA 1
ATOM 2599 C C . PRO B 1 66 ? 13.148 25.375 -1.105 1 44.03 66 PRO B C 1
ATOM 2601 O O . PRO B 1 66 ? 14.148 25.688 -1.762 1 44.03 66 PRO B O 1
ATOM 2604 N N . ARG B 1 67 ? 12.68 25.953 -1.985 1 41.62 67 ARG B N 1
ATOM 2605 C CA . ARG B 1 67 ? 12.977 27.375 -1.801 1 41.62 67 ARG B CA 1
ATOM 2606 C C . ARG B 1 67 ? 12.945 27.75 -0.324 1 41.62 67 ARG B C 1
ATOM 2608 O O . ARG B 1 67 ? 13.445 28.797 0.063 1 41.62 67 ARG B O 1
ATOM 2615 N N . ILE B 1 68 ? 12.016 27.125 0.339 1 36.12 68 ILE B N 1
ATOM 2616 C CA . ILE B 1 68 ? 11.859 27.562 1.723 1 36.12 68 ILE B CA 1
ATOM 2617 C C . ILE B 1 68 ? 13.078 27.141 2.539 1 36.12 68 ILE B C 1
ATOM 2619 O O . ILE B 1 68 ? 13.352 27.703 3.604 1 36.12 68 ILE B O 1
ATOM 2623 N N . ALA B 1 69 ? 13.656 25.75 2.52 1 38.78 69 ALA B N 1
ATOM 2624 C CA . ALA B 1 69 ? 14.883 25.938 3.295 1 38.78 69 ALA B CA 1
ATOM 2625 C C . ALA B 1 69 ? 15.828 26.906 2.592 1 38.78 69 ALA B C 1
ATOM 2627 O O . ALA B 1 69 ? 16.234 26.672 1.449 1 38.78 69 ALA B O 1
ATOM 2628 N N . SER B 1 70 ? 15.617 28.062 2.674 1 37.78 70 SER B N 1
ATOM 2629 C CA . SER B 1 70 ? 16.375 29.188 2.146 1 37.78 70 SER B CA 1
ATOM 2630 C C . SER B 1 70 ? 17.578 28.719 1.338 1 37.78 70 SER B C 1
ATOM 2632 O O . SER B 1 70 ? 17.984 29.375 0.376 1 37.78 70 SER B O 1
ATOM 2634 N N . GLY B 1 71 ? 18.531 27.906 1.826 1 37.94 71 GLY B N 1
ATOM 2635 C CA . GLY B 1 71 ? 19.875 27.641 1.359 1 37.94 71 GLY B CA 1
ATOM 2636 C C . GLY B 1 71 ? 20 26.312 0.638 1 37.94 71 GLY B C 1
ATOM 2637 O O . GLY B 1 71 ? 21.109 25.828 0.393 1 37.94 71 GLY B O 1
ATOM 2638 N N . ALA B 1 72 ? 18.953 25.406 0.609 1 43.72 72 ALA B N 1
ATOM 2639 C CA . ALA B 1 72 ? 19.422 24.125 0.069 1 43.72 72 ALA B CA 1
ATOM 2640 C C . ALA B 1 72 ? 19.375 24.125 -1.456 1 43.72 72 ALA B C 1
ATOM 2642 O O . ALA B 1 72 ? 18.391 24.578 -2.055 1 43.72 72 ALA B O 1
ATOM 2643 N N . HIS B 1 73 ? 20.281 24 -2.188 1 48.12 73 HIS B N 1
ATOM 2644 C CA . HIS B 1 73 ? 20.594 23.938 -3.613 1 48.12 73 HIS B CA 1
ATOM 2645 C C . HIS B 1 73 ? 19.75 22.891 -4.32 1 48.12 73 HIS B C 1
ATOM 2647 O O . HIS B 1 73 ? 19.469 21.828 -3.75 1 48.12 73 HIS B O 1
ATOM 2653 N N . PRO B 1 74 ? 18.875 23.312 -5.434 1 51.22 74 PRO B N 1
ATOM 2654 C CA . PRO B 1 74 ? 18.125 22.406 -6.312 1 51.22 74 PRO B CA 1
ATOM 2655 C C . PRO B 1 74 ? 18.703 21 -6.344 1 51.22 74 PRO B C 1
ATOM 2657 O O . PRO B 1 74 ? 17.953 20.016 -6.465 1 51.22 74 PRO B O 1
ATOM 2660 N N . ASP B 1 75 ? 19.969 20.922 -6.352 1 55.09 75 ASP B N 1
ATOM 2661 C CA . ASP B 1 75 ? 20.688 19.656 -6.41 1 55.09 75 ASP B CA 1
ATOM 2662 C C . ASP B 1 75 ? 20.312 18.766 -5.238 1 55.09 75 ASP B C 1
ATOM 2664 O O . ASP B 1 75 ? 20.266 17.531 -5.375 1 55.09 75 ASP B O 1
ATOM 2668 N N . ARG B 1 76 ? 19.703 19.453 -4.246 1 61.75 76 ARG B N 1
ATOM 2669 C CA . ARG B 1 76 ? 19.438 18.703 -3.027 1 61.75 76 ARG B CA 1
ATOM 2670 C C . ARG B 1 76 ? 18.078 18.016 -3.098 1 61.75 76 ARG B C 1
ATOM 2672 O O . ARG B 1 76 ? 17.906 16.906 -2.596 1 61.75 76 ARG B O 1
ATOM 2679 N N . LEU B 1 77 ? 17.219 18.641 -4.02 1 65.75 77 LEU B N 1
ATOM 2680 C CA . LEU B 1 77 ? 15.883 18.062 -4.082 1 65.75 77 LEU B CA 1
ATOM 2681 C C . LEU B 1 77 ? 15.875 16.797 -4.922 1 65.75 77 LEU B C 1
ATOM 2683 O O . LEU B 1 77 ? 15.195 15.828 -4.582 1 65.75 77 LEU B O 1
ATOM 2687 N N . ALA B 1 78 ? 16.609 16.891 -6.027 1 75.19 78 ALA B N 1
ATOM 2688 C CA . ALA B 1 78 ? 16.75 15.672 -6.836 1 75.19 78 ALA B CA 1
ATOM 2689 C C . ALA B 1 78 ? 17.344 14.531 -6.016 1 75.19 78 ALA B C 1
ATOM 2691 O O . ALA B 1 78 ? 16.891 13.391 -6.117 1 75.19 78 ALA B O 1
ATOM 2692 N N . ASP B 1 79 ? 18.219 14.945 -5.223 1 82.5 79 ASP B N 1
ATOM 2693 C CA . ASP B 1 79 ? 18.859 13.93 -4.402 1 82.5 79 ASP B CA 1
ATOM 2694 C C . ASP B 1 79 ? 17.891 13.336 -3.387 1 82.5 79 ASP B C 1
ATOM 2696 O O . ASP B 1 79 ? 17.938 12.133 -3.109 1 82.5 79 ASP B O 1
ATOM 2700 N N . PHE B 1 80 ? 17.016 14.18 -2.982 1 83.12 80 PHE B N 1
ATOM 2701 C CA . PHE B 1 80 ? 16.031 13.695 -2.012 1 83.12 80 PHE B CA 1
ATOM 2702 C C . PHE B 1 80 ? 15.023 12.766 -2.682 1 83.12 80 PHE B C 1
ATOM 2704 O O . PHE B 1 80 ? 14.648 11.734 -2.119 1 83.12 80 PHE B O 1
ATOM 2711 N N . ALA B 1 81 ? 14.562 13.188 -3.826 1 86.44 81 ALA B N 1
ATOM 2712 C CA . ALA B 1 81 ? 13.641 12.344 -4.578 1 86.44 81 ALA B CA 1
ATOM 2713 C C . ALA B 1 81 ? 14.258 10.984 -4.871 1 86.44 81 ALA B C 1
ATOM 2715 O O . ALA B 1 81 ? 13.586 9.953 -4.754 1 86.44 81 ALA B O 1
ATOM 2716 N N . LEU B 1 82 ? 15.484 11.039 -5.207 1 91.44 82 LEU B N 1
ATOM 2717 C CA . LEU B 1 82 ? 16.188 9.805 -5.52 1 91.44 82 LEU B CA 1
ATOM 2718 C C . LEU B 1 82 ? 16.391 8.961 -4.27 1 91.44 82 LEU B C 1
ATOM 2720 O O . LEU B 1 82 ? 16.281 7.734 -4.32 1 91.44 82 LEU B O 1
ATOM 2724 N N . MET B 1 83 ? 16.656 9.648 -3.184 1 90.62 83 MET B N 1
ATOM 2725 C CA . MET B 1 83 ? 16.797 8.961 -1.903 1 90.62 83 MET B CA 1
ATOM 2726 C C . MET B 1 83 ? 15.492 8.266 -1.519 1 90.62 83 MET B C 1
ATOM 2728 O O . MET B 1 83 ? 15.5 7.102 -1.112 1 90.62 83 MET B O 1
ATOM 2732 N N . LEU B 1 84 ? 14.438 8.984 -1.672 1 89.69 84 LEU B N 1
ATOM 2733 C CA . LEU B 1 84 ? 13.125 8.438 -1.344 1 89.69 84 LEU B CA 1
ATOM 2734 C C . LEU B 1 84 ? 12.773 7.273 -2.268 1 89.69 84 LEU B C 1
ATOM 2736 O O . LEU B 1 84 ? 12.273 6.242 -1.814 1 89.69 84 LEU B O 1
ATOM 2740 N N . TYR B 1 85 ? 13 7.469 -3.514 1 94.06 85 TYR B N 1
ATOM 2741 C CA . TYR B 1 85 ? 12.703 6.426 -4.492 1 94.06 85 TYR B CA 1
ATOM 2742 C C . TYR B 1 85 ? 13.469 5.148 -4.168 1 94.06 85 TYR B C 1
ATOM 2744 O O . TYR B 1 85 ? 12.906 4.051 -4.211 1 94.06 85 TYR B O 1
ATOM 2752 N N . ALA B 1 86 ? 14.719 5.262 -3.789 1 95.69 86 ALA B N 1
ATOM 2753 C CA . ALA B 1 86 ? 15.531 4.102 -3.428 1 95.69 86 ALA B CA 1
ATOM 2754 C C . ALA B 1 86 ? 14.922 3.355 -2.242 1 95.69 86 ALA B C 1
ATOM 2756 O O . ALA B 1 86 ? 14.789 2.131 -2.273 1 95.69 86 ALA B O 1
ATOM 2757 N N . GLY B 1 87 ? 14.586 4.129 -1.246 1 95.12 87 GLY B N 1
ATOM 2758 C CA . GLY B 1 87 ? 14 3.529 -0.059 1 95.12 87 GLY B CA 1
ATOM 2759 C C . GLY B 1 87 ? 12.695 2.805 -0.338 1 95.12 87 GLY B C 1
ATOM 2760 O O . GLY B 1 87 ? 12.5 1.677 0.117 1 95.12 87 GLY B O 1
ATOM 2761 N N . VAL B 1 88 ? 11.82 3.441 -1.079 1 94.31 88 VAL B N 1
ATOM 2762 C CA . VAL B 1 88 ? 10.508 2.871 -1.369 1 94.31 88 VAL B CA 1
ATOM 2763 C C . VAL B 1 88 ? 10.664 1.637 -2.256 1 94.31 88 VAL B C 1
ATOM 2765 O O . VAL B 1 88 ? 9.938 0.653 -2.096 1 94.31 88 VAL B O 1
ATOM 2768 N N . LEU B 1 89 ? 11.562 1.688 -3.166 1 96.69 89 LEU B N 1
ATOM 2769 C CA . LEU B 1 89 ? 11.828 0.555 -4.047 1 96.69 89 LEU B CA 1
ATOM 2770 C C . LEU B 1 89 ? 12.227 -0.677 -3.242 1 96.69 89 LEU B C 1
ATOM 2772 O O . LEU B 1 89 ? 11.703 -1.77 -3.467 1 96.69 89 LEU B O 1
ATOM 2776 N N . LEU B 1 90 ? 13.148 -0.481 -2.334 1 98.38 90 LEU B N 1
ATOM 2777 C CA . LEU B 1 90 ? 13.633 -1.608 -1.545 1 98.38 90 LEU B CA 1
ATOM 2778 C C . LEU B 1 90 ? 12.57 -2.084 -0.564 1 98.38 90 LEU B C 1
ATOM 2780 O O . LEU B 1 90 ? 12.398 -3.289 -0.359 1 98.38 90 LEU B O 1
ATOM 2784 N N . HIS B 1 91 ? 11.891 -1.154 0.006 1 97.38 91 HIS B N 1
ATOM 2785 C CA . HIS B 1 91 ? 10.75 -1.548 0.825 1 97.38 91 HIS B CA 1
ATOM 2786 C C . HIS B 1 91 ? 9.727 -2.322 0.005 1 97.38 91 HIS B C 1
ATOM 2788 O O . HIS B 1 91 ? 9.102 -3.26 0.508 1 97.38 91 HIS B O 1
ATOM 2794 N N . GLY B 1 92 ? 9.547 -1.924 -1.219 1 96.94 92 GLY B N 1
ATOM 2795 C CA . GLY B 1 92 ? 8.586 -2.576 -2.098 1 96.94 92 GLY B CA 1
ATOM 2796 C C . GLY B 1 92 ? 8.859 -4.055 -2.281 1 96.94 92 GLY B C 1
ATOM 2797 O O . GLY B 1 92 ? 7.926 -4.863 -2.326 1 96.94 92 GLY B O 1
ATOM 2798 N N . LEU B 1 93 ? 10.078 -4.391 -2.412 1 98.19 93 LEU B N 1
ATOM 2799 C CA . LEU B 1 93 ? 10.43 -5.801 -2.531 1 98.19 93 LEU B CA 1
ATOM 2800 C C . LEU B 1 93 ? 9.992 -6.578 -1.292 1 98.19 93 LEU B C 1
ATOM 2802 O O . LEU B 1 93 ? 9.359 -7.629 -1.404 1 98.19 93 LEU B O 1
ATOM 2806 N N . LEU B 1 94 ? 10.359 -6.066 -0.159 1 98.5 94 LEU B N 1
ATOM 2807 C CA . LEU B 1 94 ? 10 -6.734 1.087 1 98.5 94 LEU B CA 1
ATOM 2808 C C . LEU B 1 94 ? 8.492 -6.754 1.277 1 98.5 94 LEU B C 1
ATOM 2810 O O . LEU B 1 94 ? 7.926 -7.77 1.688 1 98.5 94 LEU B O 1
ATOM 2814 N N . ALA B 1 95 ? 7.887 -5.641 0.967 1 97.31 95 ALA B N 1
ATOM 2815 C CA . ALA B 1 95 ? 6.438 -5.535 1.097 1 97.31 95 ALA B CA 1
ATOM 2816 C C . ALA B 1 95 ? 5.73 -6.562 0.214 1 97.31 95 ALA B C 1
ATOM 2818 O O . ALA B 1 95 ? 4.777 -7.211 0.646 1 97.31 95 ALA B O 1
ATOM 2819 N N . ASP B 1 96 ? 6.168 -6.691 -0.982 1 96.69 96 ASP B N 1
ATOM 2820 C CA . ASP B 1 96 ? 5.602 -7.68 -1.893 1 96.69 96 ASP B CA 1
ATOM 2821 C C . ASP B 1 96 ? 5.762 -9.094 -1.338 1 96.69 96 ASP B C 1
ATOM 2823 O O . ASP B 1 96 ? 4.812 -9.883 -1.346 1 96.69 96 ASP B O 1
ATOM 2827 N N . SER B 1 97 ? 6.91 -9.367 -0.831 1 97.88 97 SER B N 1
ATOM 2828 C CA . SER B 1 97 ? 7.176 -10.68 -0.26 1 97.88 97 SER B CA 1
ATOM 2829 C C . SER B 1 97 ? 6.297 -10.945 0.958 1 97.88 97 SER B C 1
ATOM 2831 O O . SER B 1 97 ? 5.727 -12.023 1.101 1 97.88 97 SER B O 1
ATOM 2833 N N . LEU B 1 98 ? 6.137 -9.953 1.778 1 97.81 98 LEU B N 1
ATOM 2834 C CA . LEU B 1 98 ? 5.336 -10.086 2.99 1 97.81 98 LEU B CA 1
ATOM 2835 C C . LEU B 1 98 ? 3.863 -10.297 2.648 1 97.81 98 LEU B C 1
ATOM 2837 O O . LEU B 1 98 ? 3.197 -11.148 3.242 1 97.81 98 LEU B O 1
ATOM 2841 N N . THR B 1 99 ? 3.408 -9.609 1.642 1 96.38 99 THR B N 1
ATOM 2842 C CA . THR B 1 99 ? 1.964 -9.555 1.443 1 96.38 99 THR B CA 1
ATOM 2843 C C . THR B 1 99 ? 1.505 -10.633 0.468 1 96.38 99 THR B C 1
ATOM 2845 O O . THR B 1 99 ? 0.36 -11.086 0.527 1 96.38 99 THR B O 1
ATOM 2848 N N . GLN B 1 100 ? 2.363 -11.141 -0.385 1 96.75 100 GLN B N 1
ATOM 2849 C CA . GLN B 1 100 ? 1.955 -12.117 -1.392 1 96.75 100 GLN B CA 1
ATOM 2850 C C . GLN B 1 100 ? 2.299 -13.539 -0.956 1 96.75 100 GLN B C 1
ATOM 2852 O O . GLN B 1 100 ? 1.627 -14.492 -1.352 1 96.75 100 GLN B O 1
ATOM 2857 N N . ALA B 1 101 ? 3.254 -13.656 -0.15 1 97.88 101 ALA B N 1
ATOM 2858 C CA . ALA B 1 101 ? 3.764 -14.984 0.203 1 97.88 101 ALA B CA 1
ATOM 2859 C C . ALA B 1 101 ? 2.691 -15.812 0.898 1 97.88 101 ALA B C 1
ATOM 2861 O O . ALA B 1 101 ? 2.523 -17 0.597 1 97.88 101 ALA B O 1
ATOM 2862 N N . PRO B 1 102 ? 1.936 -15.25 1.81 1 97.06 102 PRO B N 1
ATOM 2863 C CA . PRO B 1 102 ? 0.945 -16.062 2.527 1 97.06 102 PRO B CA 1
ATOM 2864 C C . PRO B 1 102 ? -0.06 -16.719 1.592 1 97.06 102 PRO B C 1
ATOM 2866 O O . PRO B 1 102 ? -0.572 -17.797 1.9 1 97.06 102 PRO B O 1
ATOM 2869 N N . ALA B 1 103 ? -0.311 -16.172 0.454 1 94.69 103 ALA B N 1
ATOM 2870 C CA . ALA B 1 103 ? -1.336 -16.688 -0.448 1 94.69 103 ALA B CA 1
ATOM 2871 C C . ALA B 1 103 ? -0.738 -17.672 -1.447 1 94.69 103 ALA B C 1
ATOM 2873 O O . ALA B 1 103 ? -1.469 -18.391 -2.141 1 94.69 103 ALA B O 1
ATOM 2874 N N . CYS B 1 104 ? 0.531 -17.797 -1.502 1 94 104 CYS B N 1
ATOM 2875 C CA . CYS B 1 104 ? 1.232 -18.516 -2.555 1 94 104 CYS B CA 1
ATOM 2876 C C . CYS B 1 104 ? 0.779 -19.969 -2.609 1 94 104 CYS B C 1
ATOM 2878 O O . CYS B 1 104 ? 0.488 -20.5 -3.688 1 94 104 CYS B O 1
ATOM 2880 N N . ILE B 1 105 ? 0.674 -20.641 -1.491 1 94.19 105 ILE B N 1
ATOM 2881 C CA . ILE B 1 105 ? 0.334 -22.062 -1.453 1 94.19 105 ILE B CA 1
ATOM 2882 C C . ILE B 1 105 ? -1.184 -22.219 -1.427 1 94.19 105 ILE B C 1
ATOM 2884 O O . ILE B 1 105 ? -1.736 -23.047 -2.16 1 94.19 105 ILE B O 1
ATOM 2888 N N . VAL B 1 106 ? -1.827 -21.406 -0.661 1 92.38 106 VAL B N 1
ATOM 2889 C CA . VAL B 1 106 ? -3.268 -21.516 -0.457 1 92.38 106 VAL B CA 1
ATOM 2890 C C . VAL B 1 106 ? -3.994 -21.297 -1.782 1 92.38 106 VAL B C 1
ATOM 2892 O O . VAL B 1 106 ? -4.949 -22 -2.098 1 92.38 106 VAL B O 1
ATOM 2895 N N . SER B 1 107 ? -3.52 -20.344 -2.549 1 91.62 107 SER B N 1
ATOM 2896 C CA . SER B 1 107 ? -4.172 -20.031 -3.818 1 91.62 107 SER B CA 1
ATOM 2897 C C . SER B 1 107 ? -3.824 -21.062 -4.887 1 91.62 107 SER B C 1
ATOM 2899 O O . SER B 1 107 ? -4.438 -21.094 -5.957 1 91.62 107 SER B O 1
ATOM 2901 N N . ASN B 1 108 ? -2.838 -21.906 -4.645 1 92.25 108 ASN B N 1
ATOM 2902 C CA . ASN B 1 108 ? -2.42 -22.969 -5.559 1 92.25 108 ASN B CA 1
ATOM 2903 C C . ASN B 1 108 ? -2.547 -24.344 -4.922 1 92.25 108 ASN B C 1
ATOM 2905 O O . ASN B 1 108 ? -1.625 -25.156 -5 1 92.25 108 ASN B O 1
ATOM 2909 N N . SER B 1 109 ? -3.623 -24.516 -4.332 1 91.25 109 SER B N 1
ATOM 2910 C CA . SER B 1 109 ? -3.838 -25.766 -3.602 1 91.25 109 SER B CA 1
ATOM 2911 C C . SER B 1 109 ? -3.873 -26.969 -4.547 1 91.25 109 SER B C 1
ATOM 2913 O O . SER B 1 109 ? -3.59 -28.094 -4.137 1 91.25 109 SER B O 1
ATOM 2915 N N . ASN B 1 110 ? -4.203 -26.734 -5.812 1 89.88 110 ASN B N 1
ATOM 2916 C CA . ASN B 1 110 ? -4.215 -27.812 -6.801 1 89.88 110 ASN B CA 1
ATOM 2917 C C . ASN B 1 110 ? -2.83 -28.438 -6.965 1 89.88 110 ASN B C 1
ATOM 2919 O O . ASN B 1 110 ? -2.713 -29.625 -7.289 1 89.88 110 ASN B O 1
ATOM 2923 N N . PHE B 1 111 ? -1.805 -27.656 -6.758 1 88.25 111 PHE B N 1
ATOM 2924 C CA . PHE B 1 111 ? -0.44 -28.141 -6.906 1 88.25 111 PHE B CA 1
ATOM 2925 C C . PHE B 1 111 ? -0.029 -28.969 -5.691 1 88.25 111 PHE B C 1
ATOM 2927 O O . PHE B 1 111 ? 0.917 -29.766 -5.762 1 88.25 111 PHE B O 1
ATOM 2934 N N . VAL B 1 112 ? -0.694 -28.75 -4.547 1 86.25 112 VAL B N 1
ATOM 2935 C CA . VAL B 1 112 ? -0.376 -29.469 -3.318 1 86.25 112 VAL B CA 1
ATOM 2936 C C . VAL B 1 112 ? -0.741 -30.938 -3.475 1 86.25 112 VAL B C 1
ATOM 2938 O O . VAL B 1 112 ? -0.053 -31.812 -2.947 1 86.25 112 VAL B O 1
ATOM 2941 N N . LYS B 1 113 ? -1.804 -31.078 -4.223 1 81.5 113 LYS B N 1
ATOM 2942 C CA . LYS B 1 113 ? -2.303 -32.438 -4.398 1 81.5 113 LYS B CA 1
ATOM 2943 C C . LYS B 1 113 ? -1.557 -33.156 -5.52 1 81.5 113 LYS B C 1
ATOM 2945 O O . LYS B 1 113 ? -1.654 -34.375 -5.656 1 81.5 113 LYS B O 1
ATOM 2950 N N . LYS B 1 114 ? -0.818 -32.344 -6.242 1 75 114 LYS B N 1
ATOM 2951 C CA . LYS B 1 114 ? -0.031 -32.938 -7.32 1 75 114 LYS B CA 1
ATOM 2952 C C . LYS B 1 114 ? 1.34 -33.375 -6.816 1 75 114 LYS B C 1
ATOM 2954 O O . LYS B 1 114 ? 2.148 -32.562 -6.395 1 75 114 LYS B O 1
ATOM 2959 N N . VAL B 1 115 ? 1.648 -34.625 -6.797 1 66.25 115 VAL B N 1
ATOM 2960 C CA . VAL B 1 115 ? 2.77 -35.281 -6.141 1 66.25 115 VAL B CA 1
ATOM 2961 C C . VAL B 1 115 ? 4.086 -34.78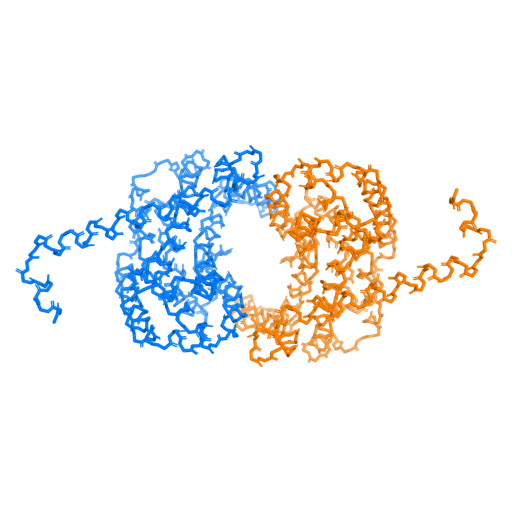1 -6.719 1 66.25 115 VAL B C 1
ATOM 2963 O O . VAL B 1 115 ? 5.07 -34.625 -5.996 1 66.25 115 VAL B O 1
ATOM 2966 N N . VAL B 1 116 ? 4.086 -34.281 -7.887 1 75.62 116 VAL B N 1
ATOM 2967 C CA . VAL B 1 116 ? 5.387 -34.094 -8.523 1 75.62 116 VAL B CA 1
ATOM 2968 C C . VAL B 1 116 ? 5.75 -32.625 -8.555 1 75.62 116 VAL B C 1
ATOM 2970 O O . VAL B 1 116 ? 6.887 -32.25 -8.875 1 75.62 116 VAL B O 1
ATOM 2973 N N . PHE B 1 117 ? 5.023 -31.812 -8.07 1 84.44 117 PHE B N 1
ATOM 2974 C CA . PHE B 1 117 ? 5.344 -30.391 -8.203 1 84.44 117 PHE B CA 1
ATOM 2975 C C . PHE B 1 117 ? 6.121 -29.891 -6.988 1 84.44 117 PHE B C 1
ATOM 2977 O O . PHE B 1 117 ? 5.703 -30.109 -5.848 1 84.44 117 PHE B O 1
ATOM 2984 N N . PRO B 1 118 ? 7.266 -29.297 -7.27 1 88.94 118 PRO B N 1
ATOM 2985 C CA . PRO B 1 118 ? 8.031 -28.734 -6.152 1 88.94 118 PRO B CA 1
ATOM 2986 C C . PRO B 1 118 ? 7.414 -27.453 -5.59 1 88.94 118 PRO B C 1
ATOM 2988 O O . PRO B 1 118 ? 7.691 -26.359 -6.082 1 88.94 118 PRO B O 1
ATOM 2991 N N . LEU B 1 119 ? 6.746 -27.562 -4.523 1 91 119 LEU B N 1
ATOM 2992 C CA . LEU B 1 119 ? 5.953 -26.484 -3.957 1 91 119 LEU B CA 1
ATOM 2993 C C . LEU B 1 119 ? 6.844 -25.328 -3.504 1 91 119 LEU B C 1
ATOM 2995 O O . LEU B 1 119 ? 6.422 -24.172 -3.512 1 91 119 LEU B O 1
ATOM 2999 N N . GLY B 1 120 ? 8.07 -25.672 -3.15 1 92.94 120 GLY B N 1
ATOM 3000 C CA . GLY B 1 120 ? 9 -24.656 -2.672 1 92.94 120 GLY B CA 1
ATOM 3001 C C . GLY B 1 120 ? 9.367 -23.625 -3.729 1 92.94 120 GLY B C 1
ATOM 3002 O O . GLY B 1 120 ? 9.898 -22.562 -3.41 1 92.94 120 GLY B O 1
ATOM 3003 N N . LEU B 1 121 ? 9.031 -23.891 -4.977 1 94 121 LEU B N 1
ATOM 3004 C CA . LEU B 1 121 ? 9.344 -23 -6.086 1 94 121 LEU B CA 1
ATOM 3005 C C . LEU B 1 121 ? 8.359 -21.828 -6.141 1 94 121 LEU B C 1
ATOM 3007 O O . LEU B 1 121 ? 8.695 -20.75 -6.652 1 94 121 LEU B O 1
ATOM 3011 N N . LEU B 1 122 ? 7.207 -22.062 -5.559 1 94.56 122 LEU B N 1
ATOM 3012 C CA . LEU B 1 122 ? 6.156 -21.062 -5.703 1 94.56 122 LEU B CA 1
ATOM 3013 C C . LEU B 1 122 ? 6.535 -19.781 -4.988 1 94.56 122 LEU B C 1
ATOM 3015 O O . LEU B 1 122 ? 6.512 -18.703 -5.586 1 94.56 122 LEU B O 1
ATOM 3019 N N . PRO B 1 123 ? 6.977 -19.859 -3.725 1 96.88 123 PRO B N 1
ATOM 3020 C CA . PRO B 1 123 ? 7.426 -18.609 -3.078 1 96.88 123 PRO B CA 1
ATOM 3021 C C . PRO B 1 123 ? 8.625 -17.984 -3.779 1 96.88 123 PRO B C 1
ATOM 3023 O O . PRO B 1 123 ? 8.734 -16.75 -3.844 1 96.88 123 PRO B O 1
ATOM 3026 N N . LEU B 1 124 ? 9.422 -18.797 -4.355 1 97 124 LEU B N 1
ATOM 3027 C CA . LEU B 1 124 ? 10.602 -18.297 -5.055 1 97 124 LEU B CA 1
ATOM 3028 C C . LEU B 1 124 ? 10.203 -17.562 -6.324 1 97 124 LEU B C 1
ATOM 3030 O O . LEU B 1 124 ? 10.828 -16.562 -6.691 1 97 124 LEU B O 1
ATOM 3034 N N . VAL B 1 125 ? 9.242 -18.094 -6.961 1 96.75 125 VAL B N 1
ATOM 3035 C CA . VAL B 1 125 ? 8.75 -17.453 -8.172 1 96.75 125 VAL B CA 1
ATOM 3036 C C . VAL B 1 125 ? 8.18 -16.078 -7.828 1 96.75 125 VAL B C 1
ATOM 3038 O O . VAL B 1 125 ? 8.398 -15.102 -8.562 1 96.75 125 VAL B O 1
ATOM 3041 N N . GLN B 1 126 ? 7.469 -16.031 -6.727 1 97.06 126 GLN B N 1
ATOM 3042 C CA . GLN B 1 126 ? 6.922 -14.758 -6.266 1 97.06 126 GLN B CA 1
ATOM 3043 C C . GLN B 1 126 ? 8.039 -13.758 -5.973 1 97.06 126 GLN B C 1
ATOM 3045 O O . GLN B 1 126 ? 7.961 -12.602 -6.391 1 97.06 126 GLN B O 1
ATOM 3050 N N . VAL B 1 127 ? 9.07 -14.18 -5.289 1 98.31 127 VAL B N 1
ATOM 3051 C CA . VAL B 1 127 ? 10.203 -13.305 -4.98 1 98.31 127 VAL B CA 1
ATOM 3052 C C . VAL B 1 127 ? 10.93 -12.922 -6.266 1 98.31 127 VAL B C 1
ATOM 3054 O O . VAL B 1 127 ? 11.367 -11.781 -6.426 1 98.31 127 VAL B O 1
ATOM 3057 N N . GLY B 1 128 ? 11.031 -13.875 -7.168 1 97.94 128 GLY B N 1
ATOM 3058 C CA . GLY B 1 128 ? 11.633 -13.594 -8.461 1 97.94 128 GLY B CA 1
ATOM 3059 C C . GLY B 1 128 ? 10.922 -12.492 -9.227 1 97.94 128 GLY B C 1
ATOM 3060 O O . GLY B 1 128 ? 11.57 -11.594 -9.766 1 97.94 128 GLY B O 1
ATOM 3061 N N . SER B 1 129 ? 9.648 -12.602 -9.219 1 96.94 129 SER B N 1
ATOM 3062 C CA . SER B 1 129 ? 8.859 -11.578 -9.898 1 96.94 129 SER B CA 1
ATOM 3063 C C . SER B 1 129 ? 9.07 -10.211 -9.258 1 96.94 129 SER B C 1
ATOM 3065 O O . SER B 1 129 ? 9.258 -9.219 -9.961 1 96.94 129 SER B O 1
ATOM 3067 N N . ALA B 1 130 ? 9.078 -10.156 -7.973 1 97.31 130 ALA B N 1
ATOM 3068 C CA . ALA B 1 130 ? 9.312 -8.914 -7.246 1 97.31 130 ALA B CA 1
ATOM 3069 C C . ALA B 1 130 ? 10.727 -8.391 -7.504 1 97.31 130 ALA B C 1
ATOM 3071 O O . ALA B 1 130 ? 10.938 -7.176 -7.559 1 97.31 130 ALA B O 1
ATOM 3072 N N . THR B 1 131 ? 11.625 -9.32 -7.633 1 98.19 131 THR B N 1
ATOM 3073 C CA . THR B 1 131 ? 13.016 -8.953 -7.891 1 98.19 131 THR B CA 1
ATOM 3074 C C . THR B 1 131 ? 13.156 -8.336 -9.281 1 98.19 131 THR B C 1
ATOM 3076 O O . THR B 1 131 ? 13.93 -7.395 -9.469 1 98.19 131 THR B O 1
ATOM 3079 N N . VAL B 1 132 ? 12.43 -8.867 -10.219 1 97.12 132 VAL B N 1
ATOM 3080 C CA . VAL B 1 132 ? 12.453 -8.289 -11.555 1 97.12 132 VAL B CA 1
ATOM 3081 C C . VAL B 1 132 ? 11.922 -6.859 -11.516 1 97.12 132 VAL B C 1
ATOM 3083 O O . VAL B 1 132 ? 12.508 -5.957 -12.117 1 97.12 132 VAL B O 1
ATOM 3086 N N . HIS B 1 133 ? 10.859 -6.676 -10.781 1 95.75 133 HIS B N 1
ATOM 3087 C CA . HIS B 1 133 ? 10.312 -5.336 -10.609 1 95.75 133 HIS B CA 1
ATOM 3088 C C . HIS B 1 133 ? 11.32 -4.402 -9.953 1 95.75 133 HIS B C 1
ATOM 3090 O O . HIS B 1 133 ? 11.508 -3.268 -10.398 1 95.75 133 HIS B O 1
ATOM 3096 N N . LEU B 1 134 ? 11.977 -4.902 -8.992 1 97.5 134 LEU B N 1
ATOM 3097 C CA . LEU B 1 134 ? 13.016 -4.133 -8.328 1 97.5 134 LEU B CA 1
ATOM 3098 C C . LEU B 1 134 ? 14.141 -3.779 -9.297 1 97.5 134 LEU B C 1
ATOM 3100 O O . LEU B 1 134 ? 14.609 -2.639 -9.32 1 97.5 134 LEU B O 1
ATOM 3104 N N . ALA B 1 135 ? 14.555 -4.734 -10.062 1 97.88 135 ALA B N 1
ATOM 3105 C CA . ALA B 1 135 ? 15.656 -4.539 -11 1 97.88 135 ALA B CA 1
ATOM 3106 C C . ALA B 1 135 ? 15.336 -3.438 -12 1 97.88 135 ALA B C 1
ATOM 3108 O O . ALA B 1 135 ? 16.172 -2.586 -12.297 1 97.88 135 ALA B O 1
ATOM 3109 N N . LEU B 1 136 ? 14.148 -3.461 -12.477 1 97.25 136 LEU B N 1
ATOM 3110 C CA . LEU B 1 136 ? 13.727 -2.434 -13.422 1 97.25 136 LEU B CA 1
ATOM 3111 C C . LEU B 1 136 ? 13.703 -1.061 -12.758 1 97.25 136 LEU B C 1
ATOM 3113 O O . LEU B 1 136 ? 14.172 -0.078 -13.344 1 97.25 136 LEU B O 1
ATOM 3117 N N . GLY B 1 137 ? 13.195 -0.988 -11.547 1 97.38 137 GLY B N 1
ATOM 3118 C CA . GLY B 1 137 ? 13.227 0.255 -10.789 1 97.38 137 GLY B CA 1
ATOM 3119 C C . GLY B 1 137 ? 14.633 0.746 -10.508 1 97.38 137 GLY B C 1
ATOM 3120 O O . GLY B 1 137 ? 14.891 1.951 -10.539 1 97.38 137 GLY B O 1
ATOM 3121 N N . LEU B 1 138 ? 15.539 -0.228 -10.273 1 97.5 138 LEU B N 1
ATOM 3122 C CA . LEU B 1 138 ? 16.922 0.123 -9.984 1 97.5 138 LEU B CA 1
ATOM 3123 C C . LEU B 1 138 ? 17.625 0.663 -11.227 1 97.5 138 LEU B C 1
ATOM 3125 O O . LEU B 1 138 ? 18.438 1.577 -11.141 1 97.5 138 LEU B O 1
ATOM 3129 N N . ILE B 1 139 ? 17.328 0.084 -12.344 1 97.56 139 ILE B N 1
ATOM 3130 C CA . ILE B 1 139 ? 17.875 0.588 -13.594 1 97.56 139 ILE B CA 1
ATOM 3131 C C . ILE B 1 139 ? 17.469 2.041 -13.797 1 97.56 139 ILE B C 1
ATOM 3133 O O . ILE B 1 139 ? 18.297 2.895 -14.117 1 97.56 139 ILE B O 1
ATOM 3137 N N . ILE B 1 140 ? 16.203 2.307 -13.547 1 97.06 140 ILE B N 1
ATOM 3138 C CA . ILE B 1 140 ? 15.688 3.662 -13.672 1 97.06 140 ILE B CA 1
ATOM 3139 C C . ILE B 1 140 ? 16.375 4.574 -12.656 1 97.06 140 ILE B C 1
ATOM 3141 O O . ILE B 1 140 ? 16.719 5.715 -12.977 1 97.06 140 ILE B O 1
ATOM 3145 N N . LEU B 1 141 ? 16.547 4.051 -11.484 1 95.94 141 LEU B N 1
ATOM 3146 C CA . LEU B 1 141 ? 17.203 4.824 -10.438 1 95.94 141 LEU B CA 1
ATOM 3147 C C . LEU B 1 141 ? 18.641 5.172 -10.82 1 95.94 141 LEU B C 1
ATOM 3149 O O . LEU B 1 141 ? 19.078 6.309 -10.633 1 95.94 141 LEU B O 1
ATOM 3153 N N . VAL B 1 142 ? 19.406 4.234 -11.375 1 96.75 142 VAL B N 1
ATOM 3154 C CA . VAL B 1 142 ? 20.797 4.445 -11.797 1 96.75 142 VAL B CA 1
ATOM 3155 C C . VAL B 1 142 ? 20.844 5.512 -12.883 1 96.75 142 VAL B C 1
ATOM 3157 O O . VAL B 1 142 ? 21.672 6.43 -12.828 1 96.75 142 VAL B O 1
ATOM 3160 N N . LEU B 1 143 ? 19.953 5.41 -13.805 1 96.25 143 LEU B N 1
ATOM 3161 C CA . LEU B 1 143 ? 19.906 6.383 -14.891 1 96.25 143 LEU B CA 1
ATOM 3162 C C . LEU B 1 143 ? 19.531 7.766 -14.359 1 96.25 143 LEU B C 1
ATOM 3164 O O . LEU B 1 143 ? 20.172 8.758 -14.742 1 96.25 143 LEU B O 1
ATOM 3168 N N . ALA B 1 144 ? 18.594 7.812 -13.508 1 93.94 144 ALA B N 1
ATOM 3169 C CA . ALA B 1 144 ? 18.172 9.086 -12.945 1 93.94 144 ALA B CA 1
ATOM 3170 C C . ALA B 1 144 ? 19.25 9.695 -12.07 1 93.94 144 ALA B C 1
ATOM 3172 O O . ALA B 1 144 ? 19.5 10.906 -12.109 1 93.94 144 ALA B O 1
ATOM 3173 N N . ALA B 1 145 ? 19.891 8.867 -11.258 1 92.88 145 ALA B N 1
ATOM 3174 C CA . ALA B 1 145 ? 20.984 9.344 -10.406 1 92.88 145 ALA B CA 1
ATOM 3175 C C . ALA B 1 145 ? 22.141 9.867 -11.242 1 92.88 145 ALA B C 1
ATOM 3177 O O . ALA B 1 145 ? 22.766 10.867 -10.891 1 92.88 145 ALA B O 1
ATOM 3178 N N . GLY B 1 146 ? 22.484 9.203 -12.297 1 93.06 146 GLY B N 1
ATOM 3179 C CA . GLY B 1 146 ? 23.547 9.633 -13.18 1 93.06 146 GLY B CA 1
ATOM 3180 C C . GLY B 1 146 ? 23.234 10.922 -13.922 1 93.06 146 GLY B C 1
ATOM 3181 O O . GLY B 1 146 ? 24.125 11.758 -14.109 1 93.06 146 GLY B O 1
AT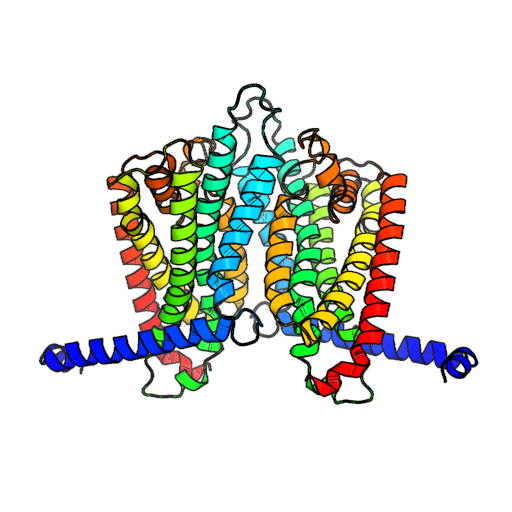OM 3182 N N . LEU B 1 147 ? 21.953 11.117 -14.258 1 90.31 147 LEU B N 1
ATOM 3183 C CA . LEU B 1 147 ? 21.562 12.242 -15.102 1 90.31 147 LEU B CA 1
ATOM 3184 C C . LEU B 1 147 ? 21.156 13.445 -14.25 1 90.31 147 LEU B C 1
ATOM 3186 O O . LEU B 1 147 ? 21.438 14.586 -14.609 1 90.31 147 LEU B O 1
ATOM 3190 N N . LEU B 1 148 ? 20.531 13.109 -13.164 1 82.44 148 LEU B N 1
ATOM 3191 C CA . LEU B 1 148 ? 19.922 14.18 -12.391 1 82.44 148 LEU B CA 1
ATOM 3192 C C . LEU B 1 148 ? 20.656 14.383 -11.07 1 82.44 148 LEU B C 1
ATOM 3194 O O . LEU B 1 148 ? 20.5 15.414 -10.414 1 82.44 148 LEU B O 1
ATOM 3198 N N . GLY B 1 149 ? 21.359 13.312 -10.727 1 81.44 149 GLY B N 1
ATOM 3199 C CA . GLY B 1 149 ? 22.031 13.398 -9.438 1 81.44 149 GLY B CA 1
ATOM 3200 C C . GLY B 1 149 ? 23.25 14.281 -9.461 1 81.44 149 GLY B C 1
ATOM 3201 O O . GLY B 1 149 ? 23.875 14.477 -10.508 1 81.44 149 GLY B O 1
ATOM 3202 N N . THR B 1 150 ? 23.594 14.781 -8.312 1 79.38 150 THR B N 1
ATOM 3203 C CA . THR B 1 150 ? 24.719 15.695 -8.188 1 79.38 150 THR B CA 1
ATOM 3204 C C . THR B 1 150 ? 26.031 14.969 -8.484 1 79.38 150 THR B C 1
ATOM 3206 O O . THR B 1 150 ? 26.984 15.57 -8.977 1 79.38 150 THR B O 1
ATOM 3209 N N . GLY B 1 151 ? 26.125 13.75 -8.211 1 81.75 151 GLY B N 1
ATOM 3210 C CA . GLY B 1 151 ? 27.375 13.008 -8.336 1 81.75 151 GLY B CA 1
ATOM 3211 C C . GLY B 1 151 ? 27.578 12.406 -9.711 1 81.75 151 GLY B C 1
ATOM 3212 O O . GLY B 1 151 ? 28.672 11.945 -10.039 1 81.75 151 GLY B O 1
ATOM 3213 N N . GLY B 1 152 ? 26.547 12.492 -10.555 1 87.88 152 GLY B N 1
ATOM 3214 C CA . GLY B 1 152 ? 26.656 11.867 -11.867 1 87.88 152 GLY B CA 1
ATOM 3215 C C . GLY B 1 152 ? 26.875 10.367 -11.805 1 87.88 152 GLY B C 1
ATOM 3216 O O . GLY B 1 152 ? 26.562 9.734 -10.797 1 87.88 152 GLY B O 1
ATOM 3217 N N . PHE B 1 153 ? 27.375 9.797 -13.008 1 92.5 153 PHE B N 1
ATOM 3218 C CA . PHE B 1 153 ? 27.672 8.367 -13.039 1 92.5 153 PHE B CA 1
ATOM 3219 C C . PHE B 1 153 ? 28.969 8.078 -12.289 1 92.5 153 PHE B C 1
ATOM 3221 O O . PHE B 1 153 ? 30 8.695 -12.555 1 92.5 153 PHE B O 1
ATOM 3228 N N . GLN B 1 154 ? 28.875 7.211 -11.297 1 92.19 154 GLN B N 1
ATOM 3229 C CA . GLN B 1 154 ? 30.016 6.844 -10.469 1 92.19 154 GLN B CA 1
ATOM 3230 C C . GLN B 1 154 ? 30.312 5.352 -10.562 1 92.19 154 GLN B C 1
ATOM 3232 O O . GLN B 1 154 ? 29.391 4.551 -10.789 1 92.19 154 GLN B O 1
ATOM 3237 N N . MET B 1 155 ? 31.562 4.953 -10.352 1 93.44 155 MET B N 1
ATOM 3238 C CA . MET B 1 155 ? 31.984 3.557 -10.43 1 93.44 155 MET B CA 1
ATOM 3239 C C . MET B 1 155 ? 31.344 2.732 -9.32 1 93.44 155 MET B C 1
ATOM 3241 O O . MET B 1 155 ? 31.125 1.533 -9.484 1 93.44 155 MET B O 1
ATOM 3245 N N . ALA B 1 156 ? 31.078 3.389 -8.203 1 94.81 156 ALA B N 1
ATOM 3246 C CA . ALA B 1 156 ? 30.5 2.705 -7.051 1 94.81 156 ALA B CA 1
ATOM 3247 C C . ALA B 1 156 ? 29.125 2.119 -7.391 1 94.81 156 ALA B C 1
ATOM 3249 O O . ALA B 1 156 ? 28.641 1.211 -6.711 1 94.81 156 ALA B O 1
ATOM 3250 N N . MET B 1 157 ? 28.469 2.611 -8.438 1 95.69 157 MET B N 1
ATOM 3251 C CA . MET B 1 157 ? 27.141 2.145 -8.836 1 95.69 157 MET B CA 1
ATOM 3252 C C . MET B 1 157 ? 27.188 0.686 -9.281 1 95.69 157 MET B C 1
ATOM 3254 O O . MET B 1 157 ? 26.172 -0.011 -9.25 1 95.69 157 MET B O 1
ATOM 3258 N N . LEU B 1 158 ? 28.375 0.228 -9.625 1 95.62 158 LEU B N 1
ATOM 3259 C CA . LEU B 1 158 ? 28.531 -1.152 -10.062 1 95.62 158 LEU B CA 1
ATOM 3260 C C . LEU B 1 158 ? 28.359 -2.121 -8.898 1 95.62 158 LEU B C 1
ATOM 3262 O O . LEU B 1 158 ? 28.109 -3.312 -9.109 1 95.62 158 LEU B O 1
ATOM 3266 N N . LEU B 1 159 ? 28.453 -1.624 -7.672 1 97.38 159 LEU B N 1
ATOM 3267 C CA . LEU B 1 159 ? 28.328 -2.453 -6.48 1 97.38 159 LEU B CA 1
ATOM 3268 C C . LEU B 1 159 ? 26.875 -2.635 -6.082 1 97.38 159 LEU B C 1
ATOM 3270 O O . LEU B 1 159 ? 26.562 -3.352 -5.125 1 97.38 159 LEU B O 1
ATOM 3274 N N . LEU B 1 160 ? 25.969 -2.059 -6.84 1 97.38 160 LEU B N 1
ATOM 3275 C CA . LEU B 1 160 ? 24.547 -2.033 -6.52 1 97.38 160 LEU B CA 1
ATOM 3276 C C . LEU B 1 160 ? 24 -3.447 -6.355 1 97.38 160 LEU B C 1
ATOM 3278 O O . LEU B 1 160 ? 23.312 -3.742 -5.379 1 97.38 160 LEU B O 1
ATOM 3282 N N . PRO B 1 161 ? 24.328 -4.422 -7.254 1 97.25 161 PRO B N 1
ATOM 3283 C CA . PRO B 1 161 ? 23.812 -5.781 -7.078 1 97.25 161 PRO B CA 1
ATOM 3284 C C . PRO B 1 161 ? 24.25 -6.414 -5.758 1 97.25 161 PRO B C 1
ATOM 3286 O O . PRO B 1 161 ? 23.484 -7.168 -5.152 1 97.25 161 PRO B O 1
ATOM 3289 N N . LEU B 1 162 ? 25.391 -6.043 -5.32 1 97.19 162 LEU B N 1
ATOM 3290 C CA . LEU B 1 162 ? 25.922 -6.613 -4.086 1 97.19 162 LEU B CA 1
ATOM 3291 C C . LEU B 1 162 ? 25.188 -6.059 -2.873 1 97.19 162 LEU B C 1
ATOM 3293 O O . LEU B 1 162 ? 25.016 -6.758 -1.871 1 97.19 162 LEU B O 1
ATOM 3297 N N . THR B 1 163 ? 24.719 -4.832 -2.967 1 98.06 163 THR B N 1
ATOM 3298 C CA . THR B 1 163 ? 24.031 -4.199 -1.849 1 98.06 163 THR B CA 1
ATOM 3299 C C . THR B 1 163 ? 22.609 -4.738 -1.719 1 98.06 163 THR B C 1
ATOM 3301 O O . THR B 1 163 ? 22.031 -4.746 -0.625 1 98.06 163 THR B O 1
ATOM 3304 N N . VAL B 1 164 ? 22.031 -5.246 -2.787 1 98.19 164 VAL B N 1
ATOM 3305 C CA . VAL B 1 164 ? 20.625 -5.605 -2.807 1 98.19 164 VAL B CA 1
ATOM 3306 C C . VAL B 1 164 ? 20.469 -7.117 -2.68 1 98.19 164 VAL B C 1
ATOM 3308 O O . VAL B 1 164 ? 19.453 -7.605 -2.184 1 98.19 164 VAL B O 1
ATOM 3311 N N . ALA B 1 165 ? 21.484 -7.883 -3.08 1 98.44 165 ALA B N 1
ATOM 3312 C CA . ALA B 1 165 ? 21.422 -9.344 -3.152 1 98.44 165 ALA B CA 1
ATOM 3313 C C . ALA B 1 165 ? 21.062 -9.945 -1.8 1 98.44 165 ALA B C 1
ATOM 3315 O O . ALA B 1 165 ? 20.219 -10.844 -1.721 1 98.44 165 ALA B O 1
ATOM 3316 N N . PRO B 1 166 ? 21.656 -9.422 -0.71 1 98.62 166 PRO B N 1
ATOM 3317 C CA . PRO B 1 166 ? 21.297 -10.016 0.578 1 98.62 166 PRO B CA 1
ATOM 3318 C C . PRO B 1 166 ? 19.828 -9.812 0.932 1 98.62 166 PRO B C 1
ATOM 3320 O O . PRO B 1 166 ? 19.219 -10.648 1.606 1 98.62 166 PRO B O 1
ATOM 3323 N N . LEU B 1 167 ? 19.266 -8.68 0.519 1 98.81 167 LEU B N 1
ATOM 3324 C CA . LEU B 1 167 ? 17.844 -8.438 0.771 1 98.81 167 LEU B CA 1
ATOM 3325 C C . LEU B 1 167 ? 16.984 -9.445 0.019 1 98.81 167 LEU B C 1
ATOM 3327 O O . LEU B 1 167 ? 15.984 -9.93 0.552 1 98.81 167 LEU B O 1
ATOM 3331 N N . VAL B 1 168 ? 17.344 -9.781 -1.203 1 98.75 168 VAL B N 1
ATOM 3332 C CA . VAL B 1 168 ? 16.609 -10.781 -1.982 1 98.75 168 VAL B CA 1
ATOM 3333 C C . VAL B 1 168 ? 16.656 -12.125 -1.256 1 98.75 168 VAL B C 1
ATOM 3335 O O . VAL B 1 168 ? 15.633 -12.812 -1.165 1 98.75 168 VAL B O 1
ATOM 3338 N N . LEU B 1 169 ? 17.781 -12.383 -0.771 1 98.56 169 LEU B N 1
ATOM 3339 C CA . LEU B 1 169 ? 17.953 -13.625 -0.027 1 98.56 169 LEU B CA 1
ATOM 3340 C C . LEU B 1 169 ? 17.062 -13.641 1.21 1 98.56 169 LEU B C 1
ATOM 3342 O O . LEU B 1 169 ? 16.406 -14.648 1.497 1 98.56 169 LEU B O 1
ATOM 3346 N N . LEU B 1 170 ? 17.047 -12.578 1.905 1 98.81 170 LEU B N 1
ATOM 3347 C CA . LEU B 1 170 ? 16.172 -12.445 3.068 1 98.81 170 LEU B CA 1
ATOM 3348 C C . LEU B 1 170 ? 14.719 -12.641 2.68 1 98.81 170 LEU B C 1
ATOM 3350 O O . LEU B 1 170 ? 13.977 -13.344 3.369 1 98.81 170 LEU B O 1
ATOM 3354 N N . CYS B 1 171 ? 14.297 -12.07 1.577 1 98.81 171 CYS B N 1
ATOM 3355 C CA . CYS B 1 171 ? 12.922 -12.164 1.106 1 98.81 171 CYS B CA 1
ATOM 3356 C C . CYS B 1 171 ? 12.562 -13.609 0.764 1 98.81 171 CYS B C 1
ATOM 3358 O O . CYS B 1 171 ? 11.422 -14.031 0.965 1 98.81 171 CYS B O 1
ATOM 3360 N N . CYS B 1 172 ? 13.523 -14.367 0.255 1 98.56 172 CYS B N 1
ATOM 3361 C CA . CYS B 1 172 ? 13.273 -15.781 0.004 1 98.56 172 CYS B CA 1
ATOM 3362 C C . CYS B 1 172 ? 12.922 -16.516 1.295 1 98.56 172 CYS B C 1
ATOM 3364 O O . CYS B 1 172 ? 11.945 -17.266 1.347 1 98.56 172 CYS B O 1
ATOM 3366 N N . GLY B 1 173 ? 13.703 -16.281 2.279 1 98.62 173 GLY B N 1
ATOM 3367 C CA . GLY B 1 173 ? 13.461 -16.906 3.564 1 98.62 173 GLY B CA 1
ATOM 3368 C C . GLY B 1 173 ? 12.133 -16.531 4.18 1 98.62 173 GLY B C 1
ATOM 3369 O O . GLY B 1 173 ? 11.375 -17.406 4.625 1 98.62 173 GLY B O 1
ATOM 3370 N N . VAL B 1 174 ? 11.836 -15.297 4.156 1 98.62 174 VAL B N 1
ATOM 3371 C CA . VAL B 1 174 ? 10.594 -14.781 4.719 1 98.62 174 VAL B CA 1
ATOM 3372 C C . VAL B 1 174 ? 9.398 -15.336 3.945 1 98.62 174 VAL B C 1
ATOM 3374 O O . VAL B 1 174 ? 8.391 -15.727 4.539 1 98.62 174 VAL B O 1
ATOM 3377 N N . SER B 1 175 ? 9.547 -15.391 2.635 1 98.75 175 SER B N 1
ATOM 3378 C CA . SER B 1 175 ? 8.461 -15.883 1.797 1 98.75 175 SER B CA 1
ATOM 3379 C C . SER B 1 175 ? 8.18 -17.359 2.055 1 98.75 175 SER B C 1
ATOM 3381 O O . SER B 1 175 ? 7.023 -17.781 2.123 1 98.75 175 SER B O 1
ATOM 3383 N N . TRP B 1 176 ? 9.258 -18.141 2.205 1 98.25 176 TRP B N 1
ATOM 3384 C CA . TRP B 1 176 ? 9.07 -19.547 2.535 1 98.25 176 TRP B CA 1
ATOM 3385 C C . TRP B 1 176 ? 8.359 -19.703 3.875 1 98.25 176 TRP B C 1
ATOM 3387 O O . TRP B 1 176 ? 7.41 -20.484 3.992 1 98.25 176 TRP B O 1
ATOM 3397 N N . ALA B 1 177 ? 8.781 -18.984 4.84 1 98.5 177 ALA B N 1
ATOM 3398 C CA . ALA B 1 177 ? 8.219 -19.078 6.184 1 98.5 177 ALA B CA 1
ATOM 3399 C C . ALA B 1 177 ? 6.75 -18.672 6.195 1 98.5 177 ALA B C 1
ATOM 3401 O O . ALA B 1 177 ? 5.902 -19.391 6.727 1 98.5 177 ALA B O 1
ATOM 3402 N N . LEU B 1 178 ? 6.438 -17.578 5.578 1 98.44 178 LEU B N 1
ATOM 3403 C CA . LEU B 1 178 ? 5.078 -17.047 5.602 1 98.44 178 LEU B CA 1
ATOM 3404 C C . LEU B 1 178 ? 4.141 -17.922 4.773 1 98.44 178 LEU B C 1
ATOM 3406 O O . LEU B 1 178 ? 2.986 -18.125 5.148 1 98.44 178 LEU B O 1
ATOM 3410 N N . ALA B 1 179 ? 4.637 -18.422 3.631 1 98.06 179 ALA B N 1
ATOM 3411 C CA . ALA B 1 179 ? 3.832 -19.312 2.805 1 98.06 179 ALA B CA 1
ATOM 3412 C C . ALA B 1 179 ? 3.443 -20.578 3.576 1 98.06 179 ALA B C 1
ATOM 3414 O O . ALA B 1 179 ? 2.299 -21.031 3.502 1 98.06 179 ALA B O 1
ATOM 3415 N N . ALA B 1 180 ? 4.379 -21.062 4.301 1 97.38 180 ALA B N 1
ATOM 3416 C CA . ALA B 1 180 ? 4.137 -22.281 5.066 1 97.38 180 ALA B CA 1
ATOM 3417 C C . ALA B 1 180 ? 3.184 -22.016 6.227 1 97.38 180 ALA B C 1
ATOM 3419 O O . ALA B 1 180 ? 2.207 -22.75 6.414 1 97.38 180 ALA B O 1
ATOM 3420 N N . LEU B 1 181 ? 3.426 -21 6.98 1 97.25 181 LEU B N 1
ATOM 3421 C CA . LEU B 1 181 ? 2.645 -20.688 8.172 1 97.25 181 LEU B CA 1
ATOM 3422 C C . LEU B 1 181 ? 1.208 -20.344 7.809 1 97.25 181 LEU B C 1
ATOM 3424 O O . LEU B 1 181 ? 0.274 -20.688 8.539 1 97.25 181 LEU B O 1
ATOM 3428 N N . ALA B 1 182 ? 1.019 -19.703 6.723 1 96.56 182 ALA B N 1
ATOM 3429 C CA . ALA B 1 182 ? -0.297 -19.203 6.328 1 96.56 182 ALA B CA 1
ATOM 3430 C C . ALA B 1 182 ? -1.231 -20.359 5.961 1 96.56 182 ALA B C 1
ATOM 3432 O O . ALA B 1 182 ? -2.455 -20.203 5.988 1 96.56 182 ALA B O 1
ATOM 3433 N N . VAL B 1 183 ? -0.68 -21.484 5.523 1 95.25 183 VAL B N 1
ATOM 3434 C CA . VAL B 1 183 ? -1.495 -22.656 5.234 1 95.25 183 VAL B CA 1
ATOM 3435 C C . VAL B 1 183 ? -2.252 -23.078 6.488 1 95.25 183 VAL B C 1
ATOM 3437 O O . VAL B 1 183 ? -3.414 -23.484 6.41 1 95.25 183 VAL B O 1
ATOM 3440 N N . TYR B 1 184 ? -1.603 -22.859 7.598 1 95.25 184 TYR B N 1
ATOM 3441 C CA . TYR B 1 184 ? -2.174 -23.328 8.859 1 95.25 184 TYR B CA 1
ATOM 3442 C C . TYR B 1 184 ? -2.887 -22.203 9.586 1 95.25 184 TYR B C 1
ATOM 3444 O O . TYR B 1 184 ? -3.873 -22.422 10.289 1 95.25 184 TYR B O 1
ATOM 3452 N N . ILE B 1 185 ? -2.316 -21.016 9.508 1 95.19 185 ILE B N 1
ATOM 3453 C CA . ILE B 1 185 ? -2.871 -19.859 10.172 1 95.19 185 ILE B CA 1
ATOM 3454 C C . ILE B 1 185 ? -3.137 -18.75 9.156 1 95.19 185 ILE B C 1
ATOM 3456 O O . ILE B 1 185 ? -2.24 -17.969 8.828 1 95.19 185 ILE B O 1
ATOM 3460 N N . ARG B 1 186 ? -4.348 -18.547 8.812 1 93.19 186 ARG B N 1
ATOM 3461 C CA . ARG B 1 186 ? -4.723 -17.641 7.734 1 93.19 186 ARG B CA 1
ATOM 3462 C C . ARG B 1 186 ? -4.578 -16.172 8.164 1 93.19 186 ARG B C 1
ATOM 3464 O O . ARG B 1 186 ? -4.535 -15.273 7.328 1 93.19 186 ARG B O 1
ATOM 3471 N N . ASP B 1 187 ? -4.449 -15.953 9.453 1 94.75 187 ASP B N 1
ATOM 3472 C CA . ASP B 1 187 ? -4.281 -14.602 9.984 1 94.75 187 ASP B CA 1
ATOM 3473 C C . ASP B 1 187 ? -2.924 -14.023 9.594 1 94.75 187 ASP B C 1
ATOM 3475 O O . ASP B 1 187 ? -2.709 -12.812 9.695 1 94.75 187 ASP B O 1
ATOM 3479 N N . ILE B 1 188 ? -2.08 -14.812 9.117 1 94.81 188 ILE B N 1
ATOM 3480 C CA . ILE B 1 188 ? -0.739 -14.383 8.734 1 94.81 188 ILE B CA 1
ATOM 3481 C C . ILE B 1 188 ? -0.831 -13.336 7.625 1 94.81 188 ILE B C 1
ATOM 3483 O O . ILE B 1 188 ? -0.021 -12.406 7.57 1 94.81 188 ILE B O 1
ATOM 3487 N N . GLY B 1 189 ? -1.791 -13.477 6.801 1 94.38 189 GLY B N 1
ATOM 3488 C CA . GLY B 1 189 ? -1.978 -12.484 5.75 1 94.38 189 GLY B CA 1
ATOM 3489 C C . GLY B 1 189 ? -2.219 -11.086 6.285 1 94.38 189 GLY B C 1
ATOM 3490 O O . GLY B 1 189 ? -1.584 -10.125 5.844 1 94.38 189 GLY B O 1
ATOM 3491 N N . GLN B 1 190 ? -3.076 -11.008 7.273 1 91.25 190 GLN B N 1
ATOM 3492 C CA . GLN B 1 190 ? -3.385 -9.727 7.902 1 91.25 190 GLN B CA 1
ATOM 3493 C C . GLN B 1 190 ? -2.166 -9.164 8.633 1 91.25 190 GLN B C 1
ATOM 3495 O O . GLN B 1 190 ? -1.869 -7.973 8.523 1 91.25 190 GLN B O 1
ATOM 3500 N N . LEU B 1 191 ? -1.481 -9.984 9.242 1 93.62 191 LEU B N 1
ATOM 3501 C CA . LEU B 1 191 ? -0.306 -9.578 10 1 93.62 191 LEU B CA 1
ATOM 3502 C C . LEU B 1 191 ? 0.807 -9.102 9.078 1 93.62 191 LEU B C 1
ATOM 3504 O O . LEU B 1 191 ? 1.525 -8.156 9.391 1 93.62 191 LEU B O 1
ATOM 3508 N N . SER B 1 192 ? 0.909 -9.82 7.984 1 96.38 192 SER B N 1
ATOM 3509 C CA . SER B 1 192 ? 1.938 -9.469 7.012 1 96.38 192 SER B CA 1
ATOM 3510 C C . SER B 1 192 ? 1.695 -8.086 6.426 1 96.38 192 SER B C 1
ATOM 3512 O O . SER B 1 192 ? 2.639 -7.316 6.223 1 96.38 192 SER B O 1
ATOM 3514 N N . SER B 1 193 ? 0.499 -7.738 6.176 1 92.75 193 SER B N 1
ATOM 3515 C CA . SER B 1 193 ? 0.163 -6.406 5.684 1 92.75 193 SER B CA 1
ATOM 3516 C C . SER B 1 193 ? 0.525 -5.332 6.703 1 92.75 193 SER B C 1
ATOM 3518 O O . SER B 1 193 ? 1.079 -4.289 6.348 1 92.75 193 SER B O 1
ATOM 3520 N N . PHE B 1 194 ? 0.175 -5.66 7.895 1 91.44 194 PHE B N 1
ATOM 3521 C CA . PHE B 1 194 ? 0.519 -4.738 8.969 1 91.44 194 PHE B CA 1
ATOM 3522 C C . PHE B 1 194 ? 2.029 -4.574 9.078 1 91.44 194 PHE B C 1
ATOM 3524 O O . PHE B 1 194 ? 2.533 -3.453 9.18 1 91.44 194 PHE B O 1
ATOM 3531 N N . LEU B 1 195 ? 2.723 -5.656 9.055 1 94.75 195 LEU B N 1
ATOM 3532 C CA . LEU B 1 195 ? 4.176 -5.629 9.164 1 94.75 195 LEU B CA 1
ATOM 3533 C C . LEU B 1 195 ? 4.797 -4.816 8.031 1 94.75 195 LEU B C 1
ATOM 3535 O O . LEU B 1 195 ? 5.766 -4.082 8.25 1 94.75 195 LEU B O 1
ATOM 3539 N N . SER B 1 196 ? 4.238 -4.949 6.855 1 95.06 196 SER B N 1
ATOM 3540 C CA . SER B 1 196 ? 4.723 -4.184 5.711 1 95.06 196 SER B CA 1
ATOM 3541 C C . SER B 1 196 ? 4.609 -2.684 5.961 1 95.06 196 SER B C 1
ATOM 3543 O O . SER B 1 196 ? 5.566 -1.938 5.742 1 95.06 196 SER B O 1
ATOM 3545 N N . THR B 1 197 ? 3.488 -2.27 6.465 1 89.25 197 THR B N 1
ATOM 3546 C CA . THR B 1 197 ? 3.264 -0.856 6.75 1 89.25 197 THR B CA 1
ATOM 3547 C C . THR B 1 197 ? 4.188 -0.372 7.863 1 89.25 197 THR B C 1
ATOM 3549 O O . THR B 1 197 ? 4.797 0.695 7.75 1 89.25 197 THR B O 1
ATOM 3552 N N . LEU B 1 198 ? 4.289 -1.147 8.875 1 90.5 198 LEU B N 1
ATOM 3553 C CA . LEU B 1 198 ? 5.148 -0.806 10 1 90.5 198 LEU B CA 1
ATOM 3554 C C . LEU B 1 198 ? 6.594 -0.623 9.547 1 90.5 198 LEU B C 1
ATOM 3556 O O . LEU B 1 198 ? 7.262 0.332 9.953 1 90.5 198 LEU B O 1
ATOM 3560 N N . LEU B 1 199 ? 7.035 -1.48 8.672 1 94.06 199 LEU B N 1
ATOM 3561 C CA . LEU B 1 199 ? 8.422 -1.451 8.227 1 94.06 199 LEU B CA 1
ATOM 3562 C C . LEU B 1 199 ? 8.672 -0.261 7.309 1 94.06 199 LEU B C 1
ATOM 3564 O O . LEU B 1 199 ? 9.812 0.199 7.18 1 94.06 199 LEU B O 1
ATOM 3568 N N . MET B 1 200 ? 7.598 0.197 6.664 1 90.88 200 MET B N 1
ATOM 3569 C CA . MET B 1 200 ? 7.738 1.402 5.852 1 90.88 200 MET B CA 1
ATOM 3570 C C . MET B 1 200 ? 8.164 2.59 6.711 1 90.88 200 MET B C 1
ATOM 3572 O O . MET B 1 200 ? 9.023 3.373 6.316 1 90.88 200 MET B O 1
ATOM 3576 N N . PHE B 1 201 ? 7.641 2.633 7.883 1 83.38 201 PHE B N 1
ATOM 3577 C CA . PHE B 1 201 ? 7.844 3.818 8.711 1 83.38 201 PHE B CA 1
ATOM 3578 C C . PHE B 1 201 ? 8.961 3.59 9.719 1 83.38 201 PHE B C 1
ATOM 3580 O O . PHE B 1 201 ? 9.562 4.547 10.211 1 83.38 201 PHE B O 1
ATOM 3587 N N . LEU B 1 202 ? 9.234 2.383 9.977 1 87.56 202 LEU B N 1
ATOM 3588 C CA . LEU B 1 202 ? 10.297 2.064 10.922 1 87.56 202 LEU B CA 1
ATOM 3589 C C . LEU B 1 202 ? 11.656 2.012 10.227 1 87.56 202 LEU B C 1
ATOM 3591 O O . LEU B 1 202 ? 12.695 1.999 10.883 1 87.56 202 LEU B O 1
ATOM 3595 N N . SER B 1 203 ? 11.672 1.987 8.977 1 91.56 203 SER B N 1
ATOM 3596 C CA . SER B 1 203 ? 12.898 1.94 8.195 1 91.56 203 SER B CA 1
ATOM 3597 C C . SER B 1 203 ? 13.312 3.334 7.73 1 91.56 203 SER B C 1
ATOM 3599 O O . SER B 1 203 ? 12.5 4.262 7.727 1 91.56 203 SER B O 1
AT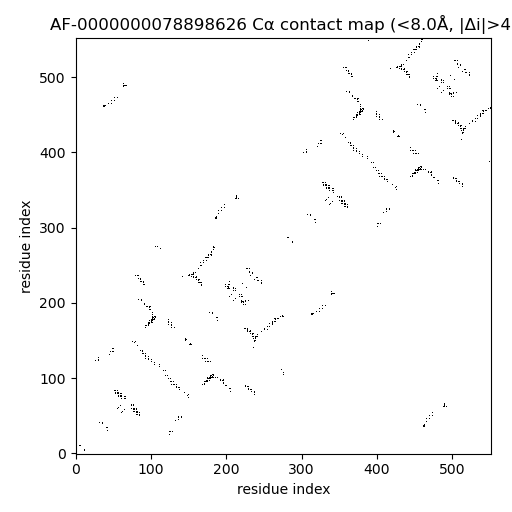OM 3601 N N . PRO B 1 204 ? 14.531 3.461 7.387 1 90.44 204 PRO B N 1
ATOM 3602 C CA . PRO B 1 204 ? 14.984 4.777 6.926 1 90.44 204 PRO B CA 1
ATOM 3603 C C . PRO B 1 204 ? 14.625 5.047 5.469 1 90.44 204 PRO B C 1
ATOM 3605 O O . PRO B 1 204 ? 15.484 5.441 4.68 1 90.44 204 PRO B O 1
ATOM 3608 N N . VAL B 1 205 ? 13.336 4.875 5.207 1 90.31 205 VAL B N 1
ATOM 3609 C CA . VAL B 1 205 ? 12.828 5.117 3.859 1 90.31 205 VAL B CA 1
ATOM 3610 C C . VAL B 1 205 ? 12.734 6.621 3.607 1 90.31 205 VAL B C 1
ATOM 3612 O O . VAL B 1 205 ? 13.18 7.113 2.568 1 90.31 205 VAL B O 1
ATOM 3615 N N . PHE B 1 206 ? 12.297 7.348 4.598 1 81.44 206 PHE B N 1
ATOM 3616 C CA . PHE B 1 206 ? 11.961 8.75 4.398 1 81.44 206 PHE B CA 1
ATOM 3617 C C . PHE B 1 206 ? 13.07 9.648 4.941 1 81.44 206 PHE B C 1
ATOM 3619 O O . PHE B 1 206 ? 13 10.875 4.809 1 81.44 206 PHE B O 1
ATOM 3626 N N . PHE B 1 207 ? 14.07 9.078 5.566 1 78.19 207 PHE B N 1
ATOM 3627 C CA . PHE B 1 207 ? 15.164 9.836 6.176 1 78.19 207 PHE B CA 1
ATOM 3628 C C . PHE B 1 207 ? 16.438 9.008 6.211 1 78.19 207 PHE B C 1
ATOM 3630 O O . PHE B 1 207 ? 16.391 7.773 6.207 1 78.19 207 PHE B O 1
ATOM 3637 N N . PRO B 1 208 ? 17.5 9.75 6.188 1 83.5 208 PRO B N 1
ATOM 3638 C CA . PRO B 1 208 ? 18.75 9.008 6.414 1 83.5 208 PRO B CA 1
ATOM 3639 C C . PRO B 1 208 ? 18.859 8.453 7.836 1 83.5 208 PRO B C 1
ATOM 3641 O O . PRO B 1 208 ? 18.391 9.094 8.781 1 83.5 208 PRO B O 1
ATOM 3644 N N . LEU B 1 209 ? 19.5 7.32 7.949 1 84.38 209 LEU B N 1
ATOM 3645 C CA . LEU B 1 209 ? 19.641 6.68 9.25 1 84.38 209 LEU B CA 1
ATOM 3646 C C . LEU B 1 209 ? 20.297 7.629 10.258 1 84.38 209 LEU B C 1
ATOM 3648 O O . LEU B 1 209 ? 19.906 7.66 11.43 1 84.38 209 LEU B O 1
ATOM 3652 N N . ALA B 1 210 ? 21.172 8.422 9.797 1 80.94 210 ALA B N 1
ATOM 3653 C CA . ALA B 1 210 ? 21.906 9.352 10.656 1 80.94 210 ALA B CA 1
ATOM 3654 C C . ALA B 1 210 ? 20.984 10.422 11.219 1 80.94 210 ALA B C 1
ATOM 3656 O O . ALA B 1 210 ? 21.281 11.023 12.25 1 80.94 210 ALA B O 1
ATOM 3657 N N . ALA B 1 211 ? 19.875 10.703 10.547 1 76.25 211 ALA B N 1
ATOM 3658 C CA . ALA B 1 211 ? 18.938 11.75 10.953 1 76.25 211 ALA B CA 1
ATOM 3659 C C . ALA B 1 211 ? 17.938 11.219 11.984 1 76.25 211 ALA B C 1
ATOM 3661 O O . ALA B 1 211 ? 17.188 11.992 12.578 1 76.25 211 ALA B O 1
ATOM 3662 N N . ALA B 1 212 ? 18.047 9.883 12.188 1 76.5 212 ALA B N 1
ATOM 3663 C CA . ALA B 1 212 ? 17.172 9.297 13.195 1 76.5 212 ALA B CA 1
ATOM 3664 C C . ALA B 1 212 ? 17.625 9.68 14.602 1 76.5 212 ALA B C 1
ATOM 3666 O O . ALA B 1 212 ? 18.828 9.805 14.867 1 76.5 212 ALA B O 1
ATOM 3667 N N . PRO B 1 213 ? 16.672 9.883 15.438 1 73.5 213 PRO B N 1
ATOM 3668 C CA . PRO B 1 213 ? 17.047 10.188 16.812 1 73.5 213 PRO B CA 1
ATOM 3669 C C . PRO B 1 213 ? 17.953 9.117 17.422 1 73.5 213 PRO B C 1
ATOM 3671 O O . PRO B 1 213 ? 17.797 7.93 17.125 1 73.5 213 PRO B O 1
ATOM 3674 N N . GLU B 1 214 ? 18.828 9.508 18.234 1 74.19 214 GLU B N 1
ATOM 3675 C CA . GLU B 1 214 ? 19.875 8.641 18.766 1 74.19 214 GLU B CA 1
ATOM 3676 C C . GLU B 1 214 ? 19.281 7.434 19.484 1 74.19 214 GLU B C 1
ATOM 3678 O O . GLU B 1 214 ? 19.781 6.316 19.344 1 74.19 214 GLU B O 1
ATOM 3683 N N . GLY B 1 215 ? 18.203 7.664 20.234 1 72.44 215 GLY B N 1
ATOM 3684 C CA . GLY B 1 215 ? 17.594 6.57 20.984 1 72.44 215 GLY B CA 1
ATOM 3685 C C . GLY B 1 215 ? 16.984 5.504 20.094 1 72.44 215 GLY B C 1
ATOM 3686 O O . GLY B 1 215 ? 16.844 4.352 20.5 1 72.44 215 GLY B O 1
ATOM 3687 N N . MET B 1 216 ? 16.766 5.848 18.828 1 76.38 216 MET B N 1
ATOM 3688 C CA . MET B 1 216 ? 16.062 4.895 17.969 1 76.38 216 MET B CA 1
ATOM 3689 C C . MET B 1 216 ? 16.969 4.426 16.828 1 76.38 216 MET B C 1
ATOM 3691 O O . MET B 1 216 ? 16.594 3.547 16.047 1 76.38 216 MET B O 1
ATOM 3695 N N . ARG B 1 217 ? 17.984 5.004 16.766 1 84.31 217 ARG B N 1
ATOM 3696 C CA . ARG B 1 217 ? 18.891 4.691 15.664 1 84.31 217 ARG B CA 1
ATOM 3697 C C . ARG B 1 217 ? 19.25 3.213 15.656 1 84.31 217 ARG B C 1
ATOM 3699 O O . ARG B 1 217 ? 19.312 2.588 14.594 1 84.31 217 ARG B O 1
ATOM 3706 N N . SER B 1 218 ? 19.359 2.742 16.891 1 86.25 218 SER B N 1
ATOM 3707 C CA . SER B 1 218 ? 19.734 1.331 16.969 1 86.25 218 SER B CA 1
ATOM 3708 C C . SER B 1 218 ? 18.578 0.435 16.531 1 86.25 218 SER B C 1
ATOM 3710 O O . SER B 1 218 ? 18.797 -0.571 15.844 1 86.25 218 SER B O 1
ATOM 3712 N N . VAL B 1 219 ? 17.422 0.783 16.844 1 85.44 219 VAL B N 1
ATOM 3713 C CA . VAL B 1 219 ? 16.234 0.007 16.469 1 85.44 219 VAL B CA 1
ATOM 3714 C C . VAL B 1 219 ? 16.047 0.063 14.953 1 85.44 219 VAL B C 1
ATOM 3716 O O . VAL B 1 219 ? 15.797 -0.963 14.312 1 85.44 219 VAL B O 1
ATOM 3719 N N . VAL B 1 220 ? 16.203 1.241 14.453 1 88.56 220 VAL B N 1
ATOM 3720 C CA . VAL B 1 220 ? 16.062 1.43 13.016 1 88.56 220 VAL B CA 1
ATOM 3721 C C . VAL B 1 220 ? 17.156 0.678 12.273 1 88.56 220 VAL B C 1
ATOM 3723 O O . VAL B 1 220 ? 16.906 0.048 11.25 1 88.56 220 VAL B O 1
ATOM 3726 N N . ALA B 1 221 ? 18.312 0.702 12.914 1 91 221 ALA B N 1
ATOM 3727 C CA . ALA B 1 221 ? 19.469 0.073 12.289 1 91 221 ALA B CA 1
ATOM 3728 C C . ALA B 1 221 ? 19.328 -1.446 12.266 1 91 221 ALA B C 1
ATOM 3730 O O . ALA B 1 221 ? 19.875 -2.115 11.391 1 91 221 ALA B O 1
ATOM 3731 N N . LEU B 1 222 ? 18.516 -1.943 13.133 1 90.31 222 LEU B N 1
ATOM 3732 C CA . LEU B 1 222 ? 18.359 -3.389 13.25 1 90.31 222 LEU B CA 1
ATOM 3733 C C . LEU B 1 222 ? 17.266 -3.885 12.297 1 90.31 222 LEU B C 1
ATOM 3735 O O . LEU B 1 222 ? 17.141 -5.09 12.07 1 90.31 222 LEU B O 1
ATOM 3739 N N . GLY B 1 223 ? 16.562 -3 11.734 1 94.56 223 GLY B N 1
ATOM 3740 C CA . GLY B 1 223 ? 15.516 -3.393 10.805 1 94.56 223 GLY B CA 1
ATOM 3741 C C . GLY B 1 223 ? 16.047 -4.039 9.539 1 94.56 223 GLY B C 1
ATOM 3742 O O . GLY B 1 223 ? 17.156 -3.727 9.094 1 94.56 223 GLY B O 1
ATOM 3743 N N . PRO B 1 224 ? 15.242 -4.832 8.961 1 97.5 224 PRO B N 1
ATOM 3744 C CA . PRO B 1 224 ? 15.703 -5.598 7.797 1 97.5 224 PRO B CA 1
ATOM 3745 C C . PRO B 1 224 ? 15.984 -4.719 6.582 1 97.5 224 PRO B C 1
ATOM 3747 O O . PRO B 1 224 ? 16.625 -5.168 5.625 1 97.5 224 PRO B O 1
ATOM 3750 N N . LEU B 1 225 ? 15.602 -3.492 6.621 1 98.06 225 LEU B N 1
ATOM 3751 C CA . LEU B 1 225 ? 15.742 -2.656 5.434 1 98.06 225 LEU B CA 1
ATOM 3752 C C . LEU B 1 225 ? 16.844 -1.628 5.621 1 98.06 225 LEU B C 1
ATOM 3754 O O . LEU B 1 225 ? 17.297 -1 4.656 1 98.06 225 LEU B O 1
ATOM 3758 N N . ALA B 1 226 ? 17.359 -1.445 6.812 1 96.81 226 ALA B N 1
ATOM 3759 C CA . ALA B 1 226 ? 18.297 -0.364 7.117 1 96.81 226 ALA B CA 1
ATOM 3760 C C . ALA B 1 226 ? 19.594 -0.522 6.332 1 96.81 226 ALA B C 1
ATOM 3762 O O . ALA B 1 226 ? 20 0.385 5.605 1 96.81 226 ALA B O 1
ATOM 3763 N N . VAL B 1 227 ? 20.141 -1.683 6.395 1 97.69 227 VAL B N 1
ATOM 3764 C CA . VAL B 1 227 ? 21.438 -1.915 5.793 1 97.69 227 VAL B CA 1
ATOM 3765 C C . VAL B 1 227 ? 21.344 -1.833 4.273 1 97.69 227 VAL B C 1
ATOM 3767 O O . VAL B 1 227 ? 22.078 -1.081 3.633 1 97.69 227 VAL B O 1
ATOM 3770 N N . PRO B 1 228 ? 20.344 -2.496 3.646 1 98.25 228 PRO B N 1
ATOM 3771 C CA . PRO B 1 228 ? 20.266 -2.406 2.188 1 98.25 228 PRO B CA 1
ATOM 3772 C C . PRO B 1 228 ? 19.953 -0.993 1.699 1 98.25 228 PRO B C 1
ATOM 3774 O O . PRO B 1 228 ? 20.5 -0.553 0.682 1 98.25 228 PRO B O 1
ATOM 3777 N N . ILE B 1 229 ? 19.109 -0.308 2.375 1 97.75 229 ILE B N 1
ATOM 3778 C CA . ILE B 1 229 ? 18.75 1.041 1.956 1 97.75 229 ILE B CA 1
ATOM 3779 C C . ILE B 1 229 ? 19.969 1.955 2.045 1 97.75 229 ILE B C 1
ATOM 3781 O O . ILE B 1 229 ? 20.297 2.652 1.084 1 97.75 229 ILE B O 1
ATOM 3785 N N . GLU B 1 230 ? 20.672 1.924 3.156 1 96.75 230 GLU B N 1
ATOM 3786 C CA . GLU B 1 230 ? 21.844 2.783 3.344 1 96.75 230 GLU B CA 1
ATOM 3787 C C . GLU B 1 230 ? 22.953 2.414 2.377 1 96.75 230 GLU B C 1
ATOM 3789 O O . GLU B 1 230 ? 23.625 3.293 1.825 1 96.75 230 GLU B O 1
ATOM 3794 N N . ALA B 1 231 ? 23.172 1.172 2.176 1 97.69 231 ALA B N 1
ATOM 3795 C CA . ALA B 1 231 ? 24.203 0.723 1.247 1 97.69 231 ALA B CA 1
ATOM 3796 C C . ALA B 1 231 ? 23.891 1.166 -0.179 1 97.69 231 ALA B C 1
ATOM 3798 O O . ALA B 1 231 ? 24.781 1.615 -0.906 1 97.69 231 ALA B O 1
ATOM 3799 N N . THR B 1 232 ? 22.641 1.023 -0.566 1 97.06 232 THR B N 1
ATOM 3800 C CA . THR B 1 232 ? 22.203 1.424 -1.902 1 97.06 232 THR B CA 1
ATOM 3801 C C . THR B 1 232 ? 22.375 2.928 -2.098 1 97.06 232 THR B C 1
ATOM 3803 O O . THR B 1 232 ? 22.891 3.371 -3.129 1 97.06 232 THR B O 1
ATOM 3806 N N . ARG B 1 233 ? 22.031 3.703 -1.104 1 95.06 233 ARG B N 1
ATOM 3807 C CA . ARG B 1 233 ? 22.172 5.152 -1.192 1 95.06 233 ARG B CA 1
ATOM 3808 C C . ARG B 1 233 ? 23.641 5.555 -1.21 1 95.06 233 ARG B C 1
ATOM 3810 O O . ARG B 1 233 ? 24.031 6.48 -1.925 1 95.06 233 ARG B O 1
ATOM 3817 N N . ALA B 1 234 ? 24.484 4.875 -0.496 1 94.94 234 ALA B N 1
ATOM 3818 C CA . ALA B 1 234 ? 25.906 5.16 -0.463 1 94.94 234 ALA B CA 1
ATOM 3819 C C . ALA B 1 234 ? 26.547 4.98 -1.842 1 94.94 234 ALA B C 1
ATOM 3821 O O . ALA B 1 234 ? 27.281 5.844 -2.309 1 94.94 234 ALA B O 1
ATOM 3822 N N . VAL B 1 235 ? 26.172 3.916 -2.523 1 96 235 VAL B N 1
ATOM 3823 C CA . VAL B 1 235 ? 26.828 3.596 -3.785 1 96 235 VAL B CA 1
ATOM 3824 C C . VAL B 1 235 ? 26.219 4.422 -4.914 1 96 235 VAL B C 1
ATOM 3826 O O . VAL B 1 235 ? 26.906 4.785 -5.871 1 96 235 VAL B O 1
ATOM 3829 N N . LEU B 1 236 ? 24.984 4.746 -4.793 1 93.69 236 LEU B N 1
ATOM 3830 C CA . LEU B 1 236 ? 24.281 5.363 -5.914 1 93.69 236 LEU B CA 1
ATOM 3831 C C . LEU B 1 236 ? 24.312 6.883 -5.805 1 93.69 236 LEU B C 1
ATOM 3833 O O . LEU B 1 236 ? 24.422 7.582 -6.812 1 93.69 236 LEU B O 1
ATOM 3837 N N . LEU B 1 237 ? 24.188 7.359 -4.57 1 89.62 237 LEU B N 1
ATOM 3838 C CA . LEU B 1 237 ? 23.969 8.797 -4.41 1 89.62 237 LEU B CA 1
ATOM 3839 C C . LEU B 1 237 ? 25.219 9.477 -3.863 1 89.62 237 LEU B C 1
ATOM 3841 O O . LEU B 1 237 ? 25.438 10.656 -4.121 1 89.62 237 LEU B O 1
ATOM 3845 N N . GLN B 1 238 ? 25.969 8.727 -3.133 1 90.25 238 GLN B N 1
ATOM 3846 C CA . GLN B 1 238 ? 27.141 9.336 -2.502 1 90.25 238 GLN B CA 1
ATOM 3847 C C . GLN B 1 238 ? 28.422 8.93 -3.205 1 90.25 238 GLN B C 1
ATOM 3849 O O . GLN B 1 238 ? 29.484 9.492 -2.947 1 90.25 238 GLN B O 1
ATOM 3854 N N . GLY B 1 239 ? 28.375 7.879 -4.016 1 91.69 239 GLY B N 1
ATOM 3855 C CA . GLY B 1 239 ? 29.562 7.41 -4.719 1 91.69 239 GLY B CA 1
ATOM 3856 C C . GLY B 1 239 ? 30.578 6.75 -3.811 1 91.69 239 GLY B C 1
ATOM 3857 O O . GLY B 1 239 ? 31.781 6.793 -4.078 1 91.69 239 GLY B O 1
ATOM 3858 N N . GLN B 1 240 ? 30.109 6.242 -2.715 1 94.12 240 GLN B N 1
ATOM 3859 C CA . GLN B 1 240 ? 30.969 5.609 -1.723 1 94.12 240 GLN B CA 1
ATOM 3860 C C . GLN B 1 240 ? 30.703 4.105 -1.652 1 94.12 240 GLN B C 1
ATOM 3862 O O . GLN B 1 240 ? 29.625 3.639 -2.023 1 94.12 240 GLN B O 1
ATOM 3867 N N . ALA B 1 241 ? 31.703 3.418 -1.236 1 95.94 241 ALA B N 1
ATOM 3868 C CA . ALA B 1 241 ? 31.531 1.991 -0.98 1 95.94 241 ALA B CA 1
ATOM 3869 C C . ALA B 1 241 ? 30.609 1.762 0.218 1 95.94 241 ALA B C 1
ATOM 3871 O O . ALA B 1 241 ? 30.547 2.592 1.128 1 95.94 241 ALA B O 1
ATOM 3872 N N . PRO B 1 242 ? 29.875 0.625 0.171 1 96 242 PRO B N 1
ATOM 3873 C CA . PRO B 1 242 ? 29.031 0.34 1.33 1 96 242 PRO B CA 1
ATOM 3874 C C . PRO B 1 242 ? 29.828 -0.075 2.561 1 96 242 PRO B C 1
ATOM 3876 O O . PRO B 1 242 ? 31.031 -0.353 2.457 1 96 242 PRO B O 1
ATOM 3879 N N . ASP B 1 243 ? 29.234 0.03 3.688 1 95.88 243 ASP B N 1
ATOM 3880 C CA . ASP B 1 243 ? 29.828 -0.553 4.887 1 95.88 243 ASP B CA 1
ATOM 3881 C C . ASP B 1 243 ? 29.953 -2.068 4.758 1 95.88 243 ASP B C 1
ATOM 3883 O O . ASP B 1 243 ? 29.016 -2.805 5.066 1 95.88 243 ASP B O 1
ATOM 3887 N N . TRP B 1 244 ? 31.156 -2.52 4.41 1 97.31 244 TRP B N 1
ATOM 3888 C CA . TRP B 1 244 ? 31.391 -3.93 4.109 1 97.31 244 TRP B CA 1
ATOM 3889 C C . TRP B 1 244 ? 31.125 -4.797 5.336 1 97.31 244 TRP B C 1
ATOM 3891 O O . TRP B 1 244 ? 30.625 -5.922 5.215 1 97.31 244 TRP B O 1
ATOM 3901 N N . GLY B 1 245 ? 31.453 -4.266 6.504 1 97 245 GLY B N 1
ATOM 3902 C CA . GLY B 1 245 ? 31.188 -5.004 7.727 1 97 245 GLY B CA 1
ATOM 3903 C C . GLY B 1 245 ? 29.703 -5.203 7.98 1 97 245 GLY B C 1
ATOM 3904 O O . GLY B 1 245 ? 29.25 -6.332 8.195 1 97 245 GLY B O 1
ATOM 3905 N N . GLY B 1 246 ? 28.969 -4.133 7.934 1 96.62 246 GLY B N 1
ATOM 3906 C CA . GLY B 1 246 ? 27.531 -4.215 8.109 1 96.62 246 GLY B CA 1
ATOM 3907 C C . GLY B 1 246 ? 26.859 -5.082 7.062 1 96.62 246 GLY B C 1
ATOM 3908 O O . GLY B 1 246 ? 25.953 -5.863 7.383 1 96.62 246 GLY B O 1
ATOM 3909 N N . LEU B 1 247 ? 27.328 -4.984 5.867 1 98 247 LEU B N 1
ATOM 3910 C CA . LEU B 1 247 ? 26.75 -5.754 4.77 1 98 247 LEU B CA 1
ATOM 3911 C C . LEU B 1 247 ? 27.031 -7.242 4.945 1 98 247 LEU B C 1
ATOM 3913 O O . LEU B 1 247 ? 26.172 -8.078 4.648 1 98 247 LEU B O 1
ATOM 3917 N N . ALA B 1 248 ? 28.203 -7.531 5.41 1 98.19 248 ALA B N 1
ATOM 3918 C CA . ALA B 1 248 ? 28.547 -8.93 5.648 1 98.19 248 ALA B CA 1
ATOM 3919 C C . ALA B 1 248 ? 27.688 -9.531 6.754 1 98.19 248 ALA B C 1
ATOM 3921 O O . ALA B 1 248 ? 27.172 -10.641 6.602 1 98.19 248 ALA B O 1
ATOM 3922 N N . ILE B 1 249 ? 27.578 -8.828 7.832 1 98.12 249 ILE B N 1
ATOM 3923 C CA . ILE B 1 249 ? 26.75 -9.289 8.945 1 98.12 249 ILE B CA 1
ATOM 3924 C C . ILE B 1 249 ? 25.312 -9.469 8.477 1 98.12 249 ILE B C 1
ATOM 3926 O O . ILE B 1 249 ? 24.672 -10.484 8.781 1 98.12 249 ILE B O 1
ATOM 3930 N N . TYR B 1 250 ? 24.828 -8.523 7.73 1 98.44 250 TYR B N 1
ATOM 3931 C CA . TYR B 1 250 ? 23.484 -8.602 7.18 1 98.44 250 TYR B CA 1
ATOM 3932 C C . TYR B 1 250 ? 23.328 -9.812 6.266 1 98.44 250 TYR B C 1
ATOM 3934 O O . TYR B 1 250 ? 22.312 -10.508 6.312 1 98.44 250 TYR B O 1
ATOM 3942 N N . SER B 1 251 ? 24.328 -10.07 5.461 1 98.62 251 SER B N 1
ATOM 3943 C CA . SER B 1 251 ? 24.281 -11.188 4.523 1 98.62 251 SER B CA 1
ATOM 3944 C C . SER B 1 251 ? 24.219 -12.523 5.262 1 98.62 251 SER B C 1
ATOM 3946 O O . SER B 1 251 ? 23.484 -13.43 4.855 1 98.62 251 SER B O 1
ATOM 3948 N N . VAL B 1 252 ? 24.953 -12.578 6.277 1 98.69 252 VAL B N 1
ATOM 3949 C CA . VAL B 1 252 ? 24.938 -13.797 7.074 1 98.69 252 VAL B CA 1
ATOM 3950 C C . VAL B 1 252 ? 23.562 -13.977 7.723 1 98.69 252 VAL B C 1
ATOM 3952 O O . VAL B 1 252 ? 23 -15.078 7.707 1 98.69 252 VAL B O 1
ATOM 3955 N N . ALA B 1 253 ? 23.047 -12.93 8.266 1 98.5 253 ALA B N 1
ATOM 3956 C CA . ALA B 1 253 ? 21.703 -12.984 8.852 1 98.5 253 ALA B CA 1
ATOM 3957 C C . ALA B 1 253 ? 20.656 -13.383 7.812 1 98.5 253 ALA B C 1
ATOM 3959 O O . ALA B 1 253 ? 19.781 -14.203 8.086 1 98.5 253 ALA B O 1
ATOM 3960 N N . ALA B 1 254 ? 20.781 -12.797 6.641 1 98.75 254 ALA B N 1
ATOM 3961 C CA . ALA B 1 254 ? 19.859 -13.109 5.547 1 98.75 254 ALA B CA 1
ATOM 3962 C C . ALA B 1 254 ? 19.953 -14.586 5.168 1 98.75 254 ALA B C 1
ATOM 3964 O O . ALA B 1 254 ? 18.938 -15.234 4.914 1 98.75 254 ALA B O 1
ATOM 3965 N N . LEU B 1 255 ? 21.156 -15.078 5.125 1 98.56 255 LEU B N 1
ATOM 3966 C CA . LEU B 1 255 ? 21.359 -16.484 4.805 1 98.56 255 LEU B CA 1
ATOM 3967 C C . LEU B 1 255 ? 20.734 -17.375 5.867 1 98.56 255 LEU B C 1
ATOM 3969 O O . LEU B 1 255 ? 20.078 -18.375 5.535 1 98.56 255 LEU B O 1
ATOM 3973 N N . LEU B 1 256 ? 20.891 -17.016 7.094 1 98.62 256 LEU B N 1
ATOM 3974 C CA . LEU B 1 256 ? 20.328 -17.797 8.188 1 98.62 256 LEU B CA 1
ATOM 3975 C C . LEU B 1 256 ? 18.797 -17.781 8.125 1 98.62 256 LEU B C 1
ATOM 3977 O O . LEU B 1 256 ? 18.156 -18.812 8.336 1 98.62 256 LEU B O 1
ATOM 3981 N N . ILE B 1 257 ? 18.25 -16.656 7.816 1 98.5 257 ILE B N 1
ATOM 3982 C CA . ILE B 1 257 ? 16.797 -16.531 7.691 1 98.5 257 ILE B CA 1
ATOM 3983 C C . ILE B 1 257 ? 16.312 -17.344 6.492 1 98.5 257 ILE B C 1
ATOM 3985 O O . ILE B 1 257 ? 15.273 -18 6.559 1 98.5 257 ILE B O 1
ATOM 3989 N N . ALA B 1 258 ? 17.078 -17.297 5.434 1 98.44 258 ALA B N 1
ATOM 3990 C CA . ALA B 1 258 ? 16.734 -18.078 4.25 1 98.44 258 ALA B CA 1
ATOM 3991 C C . ALA B 1 258 ? 16.734 -19.578 4.555 1 98.44 258 ALA B C 1
ATOM 3993 O O . ALA B 1 258 ? 15.805 -20.297 4.207 1 98.44 258 ALA B O 1
ATOM 3994 N N . LEU B 1 259 ? 17.766 -20 5.23 1 98.19 259 LEU B N 1
ATOM 3995 C CA . LEU B 1 259 ? 17.875 -21.406 5.586 1 98.19 259 LEU B CA 1
ATOM 3996 C C . LEU B 1 259 ? 16.797 -21.797 6.578 1 98.19 259 LEU B C 1
ATOM 3998 O O . LEU B 1 259 ? 16.188 -22.875 6.457 1 98.19 259 LEU B O 1
ATOM 4002 N N . GLY B 1 260 ? 16.578 -20.953 7.5 1 98.25 260 GLY B N 1
ATOM 4003 C CA . GLY B 1 260 ? 15.508 -21.219 8.445 1 98.25 260 GLY B CA 1
ATOM 4004 C C . GLY B 1 260 ? 14.141 -21.266 7.797 1 98.25 260 GLY B C 1
ATOM 4005 O O . GLY B 1 260 ? 13.344 -22.156 8.102 1 98.25 260 GLY B O 1
ATOM 4006 N N . GLY B 1 261 ? 13.875 -20.297 6.922 1 98.12 261 GLY B N 1
ATOM 4007 C CA . GLY B 1 261 ? 12.609 -20.297 6.199 1 98.12 261 GLY B CA 1
ATOM 4008 C C . GLY B 1 261 ? 12.422 -21.547 5.344 1 98.12 261 GLY B C 1
ATOM 4009 O O . GLY B 1 261 ? 11.328 -22.109 5.309 1 98.12 261 GLY B O 1
ATOM 4010 N N . LEU B 1 262 ? 13.469 -21.938 4.723 1 96.81 262 LEU B N 1
ATOM 4011 C CA . LEU B 1 262 ? 13.422 -23.141 3.896 1 96.81 262 LEU B CA 1
ATOM 4012 C C . LEU B 1 262 ? 13.156 -24.375 4.746 1 96.81 262 LEU B C 1
ATOM 4014 O O . LEU B 1 262 ? 12.352 -25.234 4.379 1 96.81 262 LEU B O 1
ATOM 4018 N N . THR B 1 263 ? 13.828 -24.469 5.844 1 97.06 263 THR B N 1
ATOM 4019 C CA . THR B 1 263 ? 13.648 -25.609 6.742 1 97.06 263 THR B CA 1
ATOM 4020 C C . THR B 1 263 ? 12.227 -25.656 7.277 1 97.06 263 THR B C 1
ATOM 4022 O O . THR B 1 263 ? 11.602 -26.719 7.309 1 97.06 263 THR B O 1
ATOM 4025 N N . LEU B 1 264 ? 11.766 -24.531 7.621 1 97.38 264 LEU B N 1
ATOM 4026 C CA . LEU B 1 264 ? 10.391 -24.453 8.109 1 97.38 264 LEU B CA 1
ATOM 4027 C C . LEU B 1 264 ? 9.406 -24.891 7.02 1 97.38 264 LEU B C 1
ATOM 4029 O O . LEU B 1 264 ? 8.469 -25.625 7.289 1 97.38 264 LEU B O 1
ATOM 4033 N N . PHE B 1 265 ? 9.633 -24.469 5.863 1 97.06 265 PHE B N 1
ATOM 4034 C CA . PHE B 1 265 ? 8.766 -24.812 4.742 1 97.06 265 PHE B CA 1
ATOM 4035 C C . PHE B 1 265 ? 8.766 -26.312 4.496 1 97.06 265 PHE B C 1
ATOM 4037 O O . PHE B 1 265 ? 7.703 -26.922 4.355 1 97.06 265 PHE B O 1
ATOM 4044 N N . GLN B 1 266 ? 9.906 -26.922 4.504 1 94.25 266 GLN B N 1
ATOM 4045 C CA . GLN B 1 266 ? 10.047 -28.344 4.227 1 94.25 266 GLN B CA 1
ATOM 4046 C C . GLN B 1 266 ? 9.398 -29.188 5.328 1 94.25 266 GLN B C 1
ATOM 4048 O O . GLN B 1 266 ? 8.773 -30.219 5.047 1 94.25 266 GLN B O 1
ATOM 4053 N N . ARG B 1 267 ? 9.539 -28.719 6.445 1 94.88 267 ARG B N 1
ATOM 4054 C CA . ARG B 1 267 ? 8.953 -29.453 7.562 1 94.88 267 ARG B CA 1
ATOM 4055 C C . ARG B 1 267 ? 7.434 -29.328 7.562 1 94.88 267 ARG B C 1
ATOM 4057 O O . ARG B 1 267 ? 6.73 -30.266 7.941 1 94.88 267 ARG B O 1
ATOM 4064 N N . SER B 1 268 ? 6.938 -28.234 7.184 1 94.56 268 SER B N 1
ATOM 4065 C CA . SER B 1 268 ? 5.508 -27.953 7.234 1 94.56 268 SER B CA 1
ATOM 4066 C C . SER B 1 268 ? 4.789 -28.547 6.027 1 94.56 268 SER B C 1
ATOM 4068 O O . SER B 1 268 ? 3.574 -28.766 6.062 1 94.56 268 SER B O 1
ATOM 4070 N N . ARG B 1 269 ? 5.453 -28.766 4.953 1 90.56 269 ARG B N 1
ATOM 4071 C CA . ARG B 1 269 ? 4.879 -29.172 3.676 1 90.56 269 ARG B CA 1
ATOM 4072 C C . ARG B 1 269 ? 4.16 -30.516 3.805 1 90.56 269 ARG B C 1
ATOM 4074 O O . ARG B 1 269 ? 3.203 -30.781 3.076 1 90.56 269 ARG B O 1
ATOM 4081 N N . ARG B 1 270 ? 4.543 -31.312 4.715 1 87.25 270 ARG B N 1
ATOM 4082 C CA . ARG B 1 270 ? 3.951 -32.625 4.906 1 87.25 270 ARG B CA 1
ATOM 4083 C C . ARG B 1 270 ? 2.49 -32.531 5.332 1 87.25 270 ARG B C 1
ATOM 4085 O O . ARG B 1 270 ? 1.685 -33.406 5.039 1 87.25 270 ARG B O 1
ATOM 4092 N N . GLY B 1 271 ? 2.141 -31.438 5.918 1 90.69 271 GLY B N 1
ATOM 4093 C CA . GLY B 1 271 ? 0.791 -31.266 6.43 1 90.69 271 GLY B CA 1
ATOM 4094 C C . GLY B 1 271 ? -0.098 -30.438 5.523 1 90.69 271 GLY B C 1
ATOM 4095 O O . GLY B 1 271 ? -1.281 -30.25 5.809 1 90.69 271 GLY B O 1
ATOM 4096 N N . PHE B 1 272 ? 0.411 -30.047 4.418 1 92.69 272 PHE B N 1
ATOM 4097 C CA . PHE B 1 272 ? -0.336 -29.172 3.533 1 92.69 272 PHE B CA 1
ATOM 4098 C C . PHE B 1 272 ? -1.57 -29.875 2.979 1 92.69 272 PHE B C 1
ATOM 4100 O O . PHE B 1 272 ? -2.656 -29.281 2.938 1 92.69 272 PHE B O 1
ATOM 4107 N N . ALA B 1 273 ? -1.397 -31.078 2.572 1 88.94 273 ALA B N 1
ATOM 4108 C CA . ALA B 1 273 ? -2.471 -31.844 1.935 1 88.94 273 ALA B CA 1
ATOM 4109 C C . ALA B 1 273 ? -3.619 -32.094 2.908 1 88.94 273 ALA B C 1
ATOM 4111 O O . ALA B 1 273 ? -4.781 -32.188 2.5 1 88.94 273 ALA B O 1
ATOM 4112 N N . ASP B 1 274 ? -3.35 -32.156 4.148 1 89.81 274 ASP B N 1
ATOM 4113 C CA . ASP B 1 274 ? -4.363 -32.406 5.168 1 89.81 274 ASP B CA 1
ATOM 4114 C C . ASP B 1 274 ? -5.227 -31.172 5.406 1 89.81 274 ASP B C 1
ATOM 4116 O O . ASP B 1 274 ? -6.391 -31.297 5.797 1 89.81 274 ASP B O 1
ATOM 4120 N N . VAL B 1 275 ? -4.641 -30.062 5.184 1 89.25 275 VAL B N 1
ATOM 4121 C CA . VAL B 1 275 ? -5.32 -28.828 5.531 1 89.25 275 VAL B CA 1
ATOM 4122 C C . VAL B 1 275 ? -6.031 -28.266 4.301 1 89.25 275 VAL B C 1
ATOM 4124 O O . VAL B 1 275 ? -7.082 -27.625 4.422 1 89.25 275 VAL B O 1
ATOM 4127 N N . LEU B 1 276 ? -5.371 -28.469 3.203 1 87.88 276 LEU B N 1
ATOM 4128 C CA . LEU B 1 276 ? -5.902 -27.875 1.979 1 87.88 276 LEU B CA 1
ATOM 4129 C C . LEU B 1 276 ? -6.629 -28.922 1.141 1 87.88 276 LEU B C 1
ATOM 4131 O O . LEU B 1 276 ? -6.246 -30.094 1.136 1 87.88 276 LEU B O 1
#

Secondary structure (DSSP, 8-state):
-HHHHTT-HHHHHHHHHHHHHHHHHHHHHHHHHHTTTSSSGGGHHHHHHHHHHHHHIIIIIIIS-TTSSTT--THHHHHHHHHHHHHHHHHHHHHHHHHHHHHHHHTTHHHHS-TT--TTHHHHHHHHHHHHHHHHHHHHHHHHHHHHSTT-S-GGGGGHHHHHHHHHHHHHHHHHHHHHHHHH-TTHHHHHHHHHHHHHHHSTTSS-GGGS-HHHHHHHHHSTTHHHHHHHHHHHTS-----HHHHHHHHHHHHHHHHHHHHHHHHHGGGHHHH-/-HHHHHH-HHHHHHHHHHHHHHHHHHHHHHHHHHTTTSSSGGGHHHHHHHHHHHHHIIIIIIIS-TTSSTT--THHHHHHHHHHHHHHHHHHHHHHHHHHHHHHHHTTHHHHS-TT--TTHHHHHHHHHHHHHHHHHHHHHHHHHHHHSTT-S-GGGGGHHHHHHHHHHHHHHHHHHHHHHHHH-TTHHHHHHHHHHHHHHHSTTSS-GGGS-HHHHHHHHHSTTHHHHHHHHHHHHS-----HHHHHHHHHHHHHHHHHHHHHHHHHGGGHHHH-

Nearest PDB structures (foldseek):
  7k2t-assembly1_B  TM=8.797E-01  e=7.235E-11  Aquifex aeolicus VF5
  6m96-assembly1_B-2  TM=8.621E-01  e=2.605E-10  Aquifex aeolicus VF5
  6oih-assembly2_C  TM=9.073E-01  e=1.305E-09  Aquifex aeolicus VF5
  8dku-assembly1_B  TM=8.449E-01  e=5.710E-10  Aquifex aeolicus VF5
  6oih-assembly1_D  TM=8.705E-01  e=3.238E-09  Aquifex aeolicus VF5